Protein AF-A0A352NKD5-F1 (afdb_monomer_lite)

Foldseek 3Di:
DDDDDDDDDDDDDDDDDDDDDDDDDDDDDDDDDDDDPPPPPPPQPAAPPLPPPPLSVLSVVCVVLVLDDCDPVRHNQQQAFDFQLRLLSSLCSLLVQDAFADQQAPPDDPPDPSNRSVRSLVQLVLDDADPVRHNRRGHFDFLLSLLSSLCSNLVFDFDPCLCVLLVQAPVSVVCDPRSRSSSRLSVLVLQDCDPVSHSRRGDGDGNSNSSSSSVSSSVVRPLDDDDDHDDDDDDDDDDDDDDDDDDDDDDDPQDFWDWDPPPQEWDDDFQFKIKTKTATQAWWKKKKEKAFPPFDCDWQVQSVVCHGNVRDHGQMDMDTDHGGDMDIDMRGRHHGQTKIKMWMWIAHPVGNTDGGTDIYIDHQDFKDWDAWAAPAQQQKIKTAIPAFWDQVCWQVQQKWKAWLNHTWGQRIWGQDSVGRRIIITGTPDGHAPPIWMWMWGDFDCIGHRNNHTHHGDDIDTYHYNYDDWWAAWEDWDWAAAAQKIKTATDDIPPFQWKWKWKDLDAVDPIDTDDIGSDRMDMGGRHDAPRKMKMWMWTGDSSGIYDIYDIDMDGHHHAWEEWEPWDWDAEAQKIKIATDDIPQFQWKWKWKAQDPVDPTDTPDIDHDRMDIGGRHDAPGKMKMWMWGAHSNGTYDTYDIDIDGHHHDFDFWADWDWDDDDQKIKTATDDTPPDQADWKWKDLDVVDPTDTPDDSHRDRMDIGGPDDPPGDMDMGD

Sequence (715 aa):
MGFLFYEQRLLPTGMQGGKVMIKKINAAFFLVLCLLPVLSCIAAALPSDISGHWAEKQIEDWISQSLASGYPDGTFQPDSLITRAEFMALINRAFGFTGEAPINFQDVQSTDWYAAEVAKAIAGGYISGYGDGTIRPNDNITREEAAAMLTRICKLETPDNIDDKIAGFIDSAKIQWSKAAVASVAAMGYMTGYPDQTFQPGKPVTRAEAISTLDRAKAGSTDVAVNKPAVVPAVIDDKNPATGVTRQAGSTNITPPSFYSTYPKLSNGTSTSVYLLVRINENGKAYFVVLDSGSAAPTAQQVRAGQDSKGNAVLSGSIALSGDDKGTVIINELEKSKTYDIYVVAEDTMYNLQSSPVKVKLDRVAPVFVSAETNIDGTEVRVTFSKEMDSSSKYKKQFRVLVNGINDTVTYVEPDDDNREVLILELDYAVLYGQTVTVAYTAGSVSAYDGTVLATFGAKSVTNSVIKPPSAPTGLNVSPENGGVLLEWNSVAGADGYTVYQSVQSDGPYKQISDSDRLRYRVTGLLNGVKYYFMVKAYNDGGESQNSIKAAATPISLPNTPTGLTASAGNGQITLNWNAVTGAIGYKVYRADSSNGPFTQVWGGKETSYKSEGLANGKTYYFVVKAVNTSGDSNDSNIVSATAVDSPNSPTGLTASAENGQVILNWNAVAEATGYKIYRSEISGGPYTQISAGWALTSYVATGLTKGKTYCFVV

pLDDT: mean 84.4, std 19.84, range [21.55, 98.69]

Structure (mmCIF, N/CA/C/O backbone):
data_AF-A0A352NKD5-F1
#
_entry.id   AF-A0A352NKD5-F1
#
loop_
_atom_site.group_PDB
_atom_site.id
_atom_site.type_symbol
_atom_site.label_atom_id
_atom_site.label_alt_id
_atom_site.label_comp_id
_atom_site.label_asym_id
_atom_site.label_entity_id
_atom_site.label_seq_id
_atom_site.pdbx_PDB_ins_code
_atom_site.Cartn_x
_atom_site.Cartn_y
_atom_site.Cartn_z
_atom_site.occupancy
_atom_site.B_iso_or_equiv
_atom_site.auth_seq_id
_atom_site.auth_comp_id
_atom_site.auth_asym_id
_atom_site.auth_atom_id
_atom_site.pdbx_PDB_model_num
ATOM 1 N N . MET A 1 1 ? -34.385 -39.809 35.323 1.00 36.50 1 MET A N 1
ATOM 2 C CA . MET A 1 1 ? -34.587 -41.273 35.404 1.00 36.50 1 MET A CA 1
ATOM 3 C C . MET A 1 1 ? -33.670 -41.874 34.341 1.00 36.50 1 MET A C 1
ATOM 5 O O . MET A 1 1 ? -33.869 -41.505 33.196 1.00 36.50 1 MET A O 1
ATOM 9 N N . GLY A 1 2 ? -32.627 -42.641 34.714 1.00 34.81 2 GLY A N 1
ATOM 10 C CA . GLY A 1 2 ? -31.488 -43.015 33.831 1.00 34.81 2 GLY A CA 1
ATOM 11 C C . GLY A 1 2 ? -30.576 -41.815 33.500 1.00 34.81 2 GLY A C 1
ATOM 12 O O . GLY A 1 2 ? -31.044 -40.878 32.870 1.00 34.81 2 GLY A O 1
ATOM 13 N N . PHE A 1 3 ? -29.331 -41.637 33.959 1.00 29.69 3 PHE A N 1
ATOM 14 C CA . PHE A 1 3 ? -28.305 -42.463 34.628 1.00 29.69 3 PHE A CA 1
ATOM 15 C C . PHE A 1 3 ? -27.434 -43.384 33.744 1.00 29.69 3 PHE A C 1
ATOM 17 O O . PHE A 1 3 ? -27.944 -44.291 33.099 1.00 29.69 3 PHE A O 1
ATOM 24 N N . LEU A 1 4 ? -26.112 -43.178 33.906 1.00 29.66 4 LEU A N 1
ATOM 25 C CA . LEU A 1 4 ? -24.924 -43.958 33.495 1.00 29.66 4 LEU A CA 1
ATOM 26 C C . LEU A 1 4 ? -24.466 -43.802 32.025 1.00 29.66 4 LEU A C 1
ATOM 28 O O . LEU A 1 4 ? -25.281 -43.963 31.130 1.00 29.66 4 LEU A O 1
ATOM 32 N N . PHE A 1 5 ? -23.239 -43.375 31.661 1.00 30.19 5 PHE A N 1
ATOM 33 C CA . PHE A 1 5 ? -21.833 -43.437 32.171 1.00 30.19 5 PHE A CA 1
ATOM 34 C C . PHE A 1 5 ? -20.957 -44.500 31.464 1.00 30.19 5 PHE A C 1
ATOM 36 O O . PHE A 1 5 ? -21.437 -45.586 31.167 1.00 30.19 5 PHE A O 1
ATOM 43 N N . TYR A 1 6 ? -19.649 -44.183 31.361 1.00 27.50 6 TYR A N 1
ATOM 44 C CA . TYR A 1 6 ? -18.485 -45.078 31.140 1.00 27.50 6 TYR A CA 1
ATOM 45 C C . TYR A 1 6 ? -18.235 -45.609 29.697 1.00 27.50 6 TYR A C 1
ATOM 47 O O . TYR A 1 6 ? -19.179 -45.913 28.983 1.00 27.50 6 TYR A O 1
ATOM 55 N N . GLU A 1 7 ? -16.990 -45.740 29.190 1.00 28.89 7 GLU A N 1
ATOM 56 C CA . GLU A 1 7 ? -15.670 -45.322 29.723 1.00 28.89 7 GLU A CA 1
ATOM 57 C C . GLU A 1 7 ? -14.550 -45.193 28.640 1.00 28.89 7 GLU A C 1
ATOM 59 O O . GLU A 1 7 ? -14.595 -45.841 27.602 1.00 28.89 7 GLU A O 1
ATOM 64 N N . GLN A 1 8 ? -13.547 -44.347 28.937 1.00 27.56 8 GLN A N 1
ATOM 65 C CA . GLN A 1 8 ? -12.102 -44.334 28.575 1.00 27.56 8 GLN A CA 1
ATOM 66 C C . GLN A 1 8 ? -11.496 -45.189 27.426 1.00 27.56 8 GLN A C 1
ATOM 68 O O . GLN A 1 8 ? -11.602 -46.410 27.413 1.00 27.56 8 GLN A O 1
ATOM 73 N N . ARG A 1 9 ? -10.574 -44.575 26.649 1.00 29.06 9 ARG A N 1
ATOM 74 C CA . ARG A 1 9 ? -9.086 -44.525 26.864 1.00 29.06 9 ARG A CA 1
ATOM 75 C C . ARG A 1 9 ? -8.433 -43.607 25.796 1.00 29.06 9 ARG A C 1
ATOM 77 O O . ARG A 1 9 ? -8.662 -43.798 24.613 1.00 29.06 9 ARG A O 1
ATOM 84 N N . LEU A 1 10 ? -7.846 -42.454 26.148 1.00 29.48 10 LEU A N 1
ATOM 85 C CA . LEU A 1 10 ? -6.425 -42.207 26.506 1.00 29.48 10 LEU A CA 1
ATOM 86 C C . LEU A 1 10 ? -5.371 -42.389 25.372 1.00 29.48 10 LEU A C 1
ATOM 88 O O . LEU A 1 10 ? -4.821 -43.471 25.229 1.00 29.48 10 LEU A O 1
ATOM 92 N N . LEU A 1 11 ? -5.121 -41.299 24.609 1.00 25.91 11 LEU A N 1
ATOM 93 C CA . LEU A 1 11 ? -3.852 -40.529 24.392 1.00 25.91 11 LEU A CA 1
ATOM 94 C C . LEU A 1 11 ? -2.451 -41.225 24.388 1.00 25.91 11 LEU A C 1
ATOM 96 O O . LEU A 1 11 ? -2.301 -42.218 25.093 1.00 25.91 11 LEU A O 1
ATOM 100 N N . PRO A 1 12 ? -1.356 -40.619 23.822 1.00 46.59 12 PRO A N 1
ATOM 101 C CA . PRO A 1 12 ? -1.217 -39.427 22.937 1.00 46.59 12 PRO A CA 1
ATOM 102 C C . PRO A 1 12 ? -0.143 -39.520 21.788 1.00 46.59 12 PRO A C 1
ATOM 104 O O . PRO A 1 12 ? 0.556 -40.516 21.640 1.00 46.59 12 PRO A O 1
ATOM 107 N N . THR A 1 13 ? 0.079 -38.374 21.104 1.00 31.50 13 THR A N 1
ATOM 108 C CA . THR A 1 13 ? 1.291 -37.871 20.371 1.00 31.50 13 THR A CA 1
ATOM 109 C C . THR A 1 13 ? 1.310 -37.914 18.826 1.00 31.50 13 THR A C 1
ATOM 111 O O . THR A 1 13 ? 0.949 -38.917 18.228 1.00 31.50 13 THR A O 1
ATOM 114 N N . GLY A 1 14 ? 1.764 -36.814 18.180 1.00 27.81 14 GLY A N 1
ATOM 115 C CA . GLY A 1 14 ? 2.070 -36.770 16.727 1.00 27.81 14 GLY A CA 1
ATOM 116 C C . GLY A 1 14 ? 1.660 -35.512 15.919 1.00 27.81 14 GLY A C 1
ATOM 117 O O . GLY A 1 14 ? 0.841 -35.617 15.023 1.00 27.81 14 GLY A O 1
ATOM 118 N N . MET A 1 15 ? 2.221 -34.340 16.245 1.00 26.59 15 MET A N 1
ATOM 119 C CA . MET A 1 15 ? 2.284 -33.048 15.502 1.00 26.59 15 MET A CA 1
ATOM 120 C C . MET A 1 15 ? 1.539 -32.774 14.155 1.00 26.59 15 MET A C 1
ATOM 122 O O . MET A 1 15 ? 1.805 -33.392 13.136 1.00 26.59 15 MET A O 1
ATOM 126 N N . GLN A 1 16 ? 0.829 -31.627 14.169 1.00 31.27 16 GLN A N 1
ATOM 127 C CA . GLN A 1 16 ? 0.739 -30.531 13.164 1.00 31.27 16 GLN A CA 1
ATOM 128 C C . GLN A 1 16 ? 0.208 -30.725 11.718 1.00 31.27 16 GLN A C 1
ATOM 130 O O . GLN A 1 16 ? 0.801 -31.416 10.902 1.00 31.27 16 GLN A O 1
ATOM 135 N N . GLY A 1 17 ? -0.739 -29.838 11.342 1.00 28.36 17 GLY A N 1
ATOM 136 C CA . GLY A 1 17 ? -0.632 -29.056 10.090 1.00 28.36 17 GLY A CA 1
ATOM 137 C C . GLY A 1 17 ? -1.913 -28.814 9.261 1.00 28.36 17 GLY A C 1
ATOM 138 O O . GLY A 1 17 ? -2.433 -29.742 8.664 1.00 28.36 17 GLY A O 1
ATOM 139 N N . GLY A 1 18 ? -2.341 -27.546 9.108 1.00 30.06 18 GLY A N 1
ATOM 140 C CA . GLY A 1 18 ? -3.036 -27.074 7.882 1.00 30.06 18 GLY A CA 1
ATOM 141 C C . GLY A 1 18 ? -4.578 -26.983 7.867 1.00 30.06 18 GLY A C 1
ATOM 142 O O . GLY A 1 18 ? -5.265 -27.895 7.432 1.00 30.06 18 GLY A O 1
ATOM 143 N N . LYS A 1 19 ? -5.123 -25.823 8.264 1.00 30.69 19 LYS A N 1
ATOM 144 C CA . LYS A 1 19 ? -6.559 -25.442 8.298 1.00 30.69 19 LYS A CA 1
ATOM 145 C C . LYS A 1 19 ? -7.359 -25.632 6.987 1.00 30.69 19 LYS A C 1
ATOM 147 O O . LYS A 1 19 ? -6.858 -25.358 5.902 1.00 30.69 19 LYS A O 1
ATOM 152 N N . VAL A 1 20 ? -8.669 -25.892 7.127 1.00 27.25 20 VAL A N 1
ATOM 153 C CA . VAL A 1 20 ? -9.683 -25.873 6.048 1.00 27.25 20 VAL A CA 1
ATOM 154 C C . VAL A 1 20 ? -10.639 -24.664 6.160 1.00 27.25 20 VAL A C 1
ATOM 156 O O . VAL A 1 20 ? -11.206 -24.405 7.215 1.00 27.25 20 VAL A O 1
ATOM 159 N N . MET A 1 21 ? -10.769 -23.954 5.033 1.00 25.91 21 MET A N 1
ATOM 160 C CA . MET A 1 21 ? -11.888 -23.203 4.410 1.00 25.91 21 MET A CA 1
ATOM 161 C C . MET A 1 21 ? -13.277 -23.001 5.115 1.00 25.91 21 MET A C 1
ATOM 163 O O . MET A 1 21 ? -13.766 -23.898 5.789 1.00 25.91 21 MET A O 1
ATOM 167 N N . ILE A 1 22 ? -13.978 -21.895 4.736 1.00 25.39 22 ILE A N 1
ATOM 168 C CA . ILE A 1 22 ? -15.467 -21.671 4.575 1.00 25.39 22 ILE A CA 1
ATOM 169 C C . ILE A 1 22 ? -16.156 -20.541 5.416 1.00 25.39 22 ILE A C 1
ATOM 171 O O . ILE A 1 22 ? -16.607 -20.753 6.531 1.00 25.39 22 ILE A O 1
ATOM 175 N N . LYS A 1 23 ? -16.314 -19.356 4.776 1.00 25.14 23 LYS A N 1
ATOM 176 C CA . LYS A 1 23 ? -17.557 -18.590 4.407 1.00 25.14 23 LYS A CA 1
ATOM 177 C C . LYS A 1 23 ? -18.731 -18.260 5.394 1.00 25.14 23 LYS A C 1
ATOM 179 O O . LYS A 1 23 ? -19.308 -19.164 5.982 1.00 25.14 23 LYS A O 1
ATOM 184 N N . LYS A 1 24 ? -19.279 -17.023 5.202 1.00 26.34 24 LYS A N 1
ATOM 185 C CA . LYS A 1 24 ? -20.709 -16.540 5.320 1.00 26.34 24 LYS A CA 1
ATOM 186 C C . LYS A 1 24 ? -21.246 -16.187 6.755 1.00 26.34 24 LYS A C 1
ATOM 188 O O . LYS A 1 24 ? -20.707 -16.727 7.704 1.00 26.34 24 LYS A O 1
ATOM 193 N N . ILE A 1 25 ? -22.250 -15.305 7.032 1.00 27.36 25 ILE A N 1
ATOM 194 C CA . ILE A 1 25 ? -23.313 -14.607 6.231 1.00 27.36 25 ILE A CA 1
ATOM 195 C C . ILE A 1 25 ? -24.000 -13.367 6.949 1.00 27.36 25 ILE A C 1
ATOM 197 O O . ILE A 1 25 ? -24.060 -13.348 8.170 1.00 27.36 25 ILE A O 1
ATOM 201 N N . ASN A 1 26 ? -24.559 -12.409 6.167 1.00 24.06 26 ASN A N 1
ATOM 202 C CA . ASN A 1 26 ? -25.696 -11.419 6.304 1.00 24.06 26 ASN A CA 1
ATOM 203 C C . ASN A 1 26 ? -26.090 -10.553 7.551 1.00 24.06 26 ASN A C 1
ATOM 205 O O . ASN A 1 26 ? -26.356 -11.090 8.619 1.00 24.06 26 ASN A O 1
ATOM 209 N N . ALA A 1 27 ? -26.423 -9.260 7.290 1.00 23.66 27 ALA A N 1
ATOM 210 C CA . ALA A 1 27 ? -27.678 -8.492 7.613 1.00 23.66 27 ALA A CA 1
ATOM 211 C C . ALA A 1 27 ? -27.541 -7.016 7.092 1.00 23.66 27 ALA A C 1
ATOM 213 O O . ALA A 1 27 ? -26.479 -6.442 7.278 1.00 23.66 27 ALA A O 1
ATOM 214 N N . ALA A 1 28 ? -28.407 -6.372 6.284 1.00 25.86 28 ALA A N 1
ATOM 215 C CA . ALA A 1 28 ? -29.826 -5.967 6.437 1.00 25.86 28 ALA A CA 1
ATOM 216 C C . ALA A 1 28 ? -30.061 -4.767 7.414 1.00 25.86 28 ALA A C 1
ATOM 218 O O . ALA A 1 28 ? -29.567 -4.838 8.532 1.00 25.86 28 ALA A O 1
ATOM 219 N N . PHE A 1 29 ? -30.828 -3.680 7.141 1.00 26.45 29 PHE A N 1
ATOM 220 C CA . PHE A 1 29 ? -31.541 -3.160 5.933 1.00 26.45 29 PHE A CA 1
ATOM 221 C C . PHE A 1 29 ? -32.234 -1.778 6.228 1.00 26.45 29 PHE A C 1
ATOM 223 O O . PHE A 1 29 ? -32.965 -1.763 7.208 1.00 26.45 29 PHE A O 1
ATOM 230 N N . PHE A 1 30 ? -32.127 -0.673 5.436 1.00 27.23 30 PHE A N 1
ATOM 231 C CA . PHE A 1 30 ? -33.115 0.467 5.427 1.00 27.23 30 PHE A CA 1
ATOM 232 C C . PHE A 1 30 ? -32.974 1.525 4.272 1.00 27.23 30 PHE A C 1
ATOM 234 O O . PHE A 1 30 ? -31.899 2.072 4.060 1.00 27.23 30 PHE A O 1
ATOM 241 N N . LEU A 1 31 ? -34.104 1.793 3.582 1.00 25.09 31 LEU A N 1
ATOM 242 C CA . LEU A 1 31 ? -34.615 2.963 2.788 1.00 25.09 31 LEU A CA 1
ATOM 243 C C . LEU A 1 31 ? -33.791 4.302 2.767 1.00 25.09 31 LEU A C 1
ATOM 245 O O . LEU A 1 31 ? -33.249 4.666 3.800 1.00 25.09 31 LEU A O 1
ATOM 249 N N . VAL A 1 32 ? -33.701 5.156 1.714 1.00 26.14 32 VAL A N 1
ATOM 250 C CA . VAL A 1 32 ? -34.732 5.766 0.816 1.00 26.14 32 VAL A CA 1
ATOM 251 C C . VAL A 1 32 ? -34.135 6.337 -0.510 1.00 26.14 32 VAL A C 1
ATOM 253 O O . VAL A 1 32 ? -33.118 7.015 -0.486 1.00 26.14 32 VAL A O 1
ATOM 256 N N . LEU A 1 33 ? -34.848 6.124 -1.631 1.00 28.91 33 LEU A N 1
ATOM 257 C CA . LEU A 1 33 ? -35.016 6.942 -2.866 1.00 28.91 33 LEU A CA 1
ATOM 258 C C . LEU A 1 33 ? -33.924 7.940 -3.360 1.00 28.91 33 LEU A C 1
ATOM 260 O O . LEU A 1 33 ? -33.775 9.030 -2.815 1.00 28.91 33 LEU A O 1
ATOM 264 N N . CYS A 1 34 ? -33.363 7.679 -4.552 1.00 26.23 34 CYS A N 1
ATOM 265 C CA . CYS A 1 34 ? -33.055 8.715 -5.558 1.00 26.23 34 CYS A CA 1
ATOM 266 C C . CYS A 1 34 ? -32.992 8.095 -6.972 1.00 26.23 34 CYS A C 1
ATOM 268 O O . CYS A 1 34 ? -32.453 7.001 -7.132 1.00 26.23 34 CYS A O 1
ATOM 270 N N . LEU A 1 35 ? -33.572 8.747 -7.991 1.00 34.75 35 LEU A N 1
ATOM 271 C CA . LEU A 1 35 ? -33.615 8.210 -9.360 1.00 34.75 35 LEU A CA 1
ATOM 272 C C . LEU A 1 35 ? -32.260 8.351 -10.069 1.00 34.75 35 LEU A C 1
ATOM 274 O O . LEU A 1 35 ? -31.766 9.460 -10.248 1.00 34.75 35 LEU A O 1
ATOM 278 N N . LEU A 1 36 ? -31.753 7.239 -10.600 1.00 31.61 36 LEU A N 1
ATOM 279 C CA . LEU A 1 36 ? -30.806 7.205 -11.714 1.00 31.61 36 LEU A CA 1
ATOM 280 C C . LEU A 1 36 ? -31.318 6.188 -12.745 1.00 31.61 36 LEU A C 1
ATOM 282 O O . LEU A 1 36 ? -31.865 5.155 -12.343 1.00 31.61 36 LEU A O 1
ATOM 286 N N . PRO A 1 37 ? -31.181 6.446 -14.059 1.00 35.22 37 PRO A N 1
ATOM 287 C CA . PRO A 1 37 ? -31.535 5.462 -15.068 1.00 35.22 37 PRO A CA 1
ATOM 288 C C . PRO A 1 37 ? -30.578 4.278 -14.943 1.00 35.22 37 PRO A C 1
ATOM 290 O O . PRO A 1 37 ? -29.366 4.426 -15.099 1.00 35.22 37 PRO A O 1
ATOM 293 N N . VAL A 1 38 ? -31.125 3.095 -14.663 1.00 32.28 38 VAL A N 1
ATOM 294 C CA . VAL A 1 38 ? -30.341 1.863 -14.683 1.00 32.28 38 VAL A CA 1
ATOM 295 C C . VAL A 1 38 ? -30.037 1.555 -16.145 1.00 32.28 38 VAL A C 1
ATOM 297 O O . VAL A 1 38 ? -30.840 0.944 -16.849 1.00 32.28 38 VAL A O 1
ATOM 300 N N . LEU A 1 39 ? -28.876 2.015 -16.615 1.00 33.38 39 LEU A N 1
ATOM 301 C CA . LEU A 1 39 ? -28.214 1.420 -17.767 1.00 33.38 39 LEU A CA 1
ATOM 302 C C . LEU A 1 39 ? -27.921 -0.028 -17.386 1.00 33.38 39 LEU A C 1
ATOM 304 O O . LEU A 1 39 ? -26.912 -0.331 -16.752 1.00 33.38 39 LEU A O 1
ATOM 308 N N . SER A 1 40 ? -28.860 -0.909 -17.722 1.00 33.81 40 SER A N 1
ATOM 309 C CA . SER A 1 40 ? -28.671 -2.347 -17.646 1.00 33.81 40 SER A CA 1
ATOM 310 C C . SER A 1 40 ? -27.492 -2.686 -18.544 1.00 33.81 40 SER A C 1
ATOM 312 O O . SER A 1 40 ? -27.630 -2.719 -19.767 1.00 33.81 40 SER A O 1
ATOM 314 N N . CYS A 1 41 ? -26.329 -2.908 -17.939 1.00 33.22 41 CYS A N 1
ATOM 315 C CA . CYS A 1 41 ? -25.182 -3.486 -18.610 1.00 33.22 41 CYS A CA 1
ATOM 316 C C . CYS A 1 41 ? -25.542 -4.921 -19.004 1.00 33.22 41 CYS A C 1
ATOM 318 O O . CYS A 1 41 ? -25.297 -5.881 -18.275 1.00 33.22 41 CYS A O 1
ATOM 320 N N . ILE A 1 42 ? -26.163 -5.057 -20.176 1.00 38.28 42 ILE A N 1
ATOM 321 C CA . ILE A 1 42 ? -26.206 -6.319 -20.898 1.00 38.28 42 ILE A CA 1
ATOM 322 C C . ILE A 1 42 ? -24.744 -6.630 -21.203 1.00 38.28 42 ILE A C 1
ATOM 324 O O . ILE A 1 42 ? -24.163 -6.052 -22.120 1.00 38.28 42 ILE A O 1
ATOM 328 N N . ALA A 1 43 ? -24.135 -7.493 -20.391 1.00 43.41 43 ALA A N 1
ATOM 329 C CA . ALA A 1 43 ? -22.885 -8.128 -20.764 1.00 43.41 43 ALA A CA 1
ATOM 330 C C . ALA A 1 43 ? -23.136 -8.790 -22.121 1.00 43.41 43 ALA A C 1
ATOM 332 O O . ALA A 1 43 ? -24.056 -9.606 -22.238 1.00 43.41 43 ALA A O 1
ATOM 333 N N . ALA A 1 44 ? -22.397 -8.367 -23.148 1.00 51.72 44 ALA A N 1
ATOM 334 C CA . ALA A 1 44 ? -22.550 -8.924 -24.481 1.00 51.72 44 ALA A CA 1
ATOM 335 C C . ALA A 1 44 ? -22.366 -10.441 -24.378 1.00 51.72 44 ALA A C 1
ATOM 337 O O . ALA A 1 44 ? -21.347 -10.905 -23.863 1.00 51.72 44 ALA A O 1
ATOM 338 N N . ALA A 1 45 ? -23.381 -11.202 -24.794 1.00 62.22 45 ALA A N 1
ATOM 339 C CA . ALA A 1 45 ? -23.287 -12.652 -24.788 1.00 62.22 45 ALA A CA 1
ATOM 340 C C . ALA A 1 45 ? -22.097 -13.057 -25.663 1.00 62.22 45 ALA A C 1
ATOM 342 O O . ALA A 1 45 ? -21.952 -12.546 -26.777 1.00 62.22 45 ALA A O 1
ATOM 343 N N . LEU A 1 46 ? -21.235 -13.932 -25.140 1.00 71.38 46 LEU A N 1
ATOM 344 C CA . LEU A 1 46 ? -20.082 -14.404 -25.896 1.00 71.38 46 LEU A CA 1
ATOM 345 C C . LEU A 1 46 ? -20.558 -15.104 -27.181 1.00 71.38 46 LEU A C 1
ATOM 347 O O . LEU A 1 46 ? -21.593 -15.781 -27.146 1.00 71.38 46 LEU A O 1
ATOM 351 N N . PRO A 1 47 ? -19.846 -14.929 -28.309 1.00 81.00 47 PRO A N 1
ATOM 352 C CA . PRO A 1 47 ? -20.236 -15.521 -29.580 1.00 81.00 47 PRO A CA 1
ATOM 353 C C . PRO A 1 47 ? -20.419 -17.036 -29.490 1.00 81.00 47 PRO A C 1
ATOM 355 O O . PRO A 1 47 ? -19.630 -17.742 -28.867 1.00 81.00 47 PRO A O 1
ATOM 358 N N . SER A 1 48 ? -21.472 -17.548 -30.119 1.00 81.19 48 SER A N 1
ATOM 359 C CA . SER A 1 48 ? -21.860 -18.962 -29.984 1.00 81.19 48 SER A CA 1
ATOM 360 C C . SER A 1 48 ? -20.951 -19.951 -30.730 1.00 81.19 48 SER A C 1
ATOM 362 O O . SER A 1 48 ? -20.992 -21.150 -30.463 1.00 81.19 48 SER A O 1
ATOM 364 N N . ASP A 1 49 ? -20.129 -19.454 -31.652 1.00 89.00 49 ASP A N 1
ATOM 365 C CA . ASP A 1 49 ? -19.346 -20.208 -32.635 1.00 89.00 49 ASP A CA 1
ATOM 366 C C . ASP A 1 49 ? -17.835 -20.253 -32.346 1.00 89.00 49 ASP A C 1
ATOM 368 O O . ASP A 1 49 ? -17.089 -20.867 -33.106 1.00 89.00 49 ASP A O 1
ATOM 372 N N . ILE A 1 50 ? -17.372 -19.631 -31.255 1.00 90.44 50 ILE A N 1
ATOM 373 C CA . ILE A 1 50 ? -15.960 -19.694 -30.839 1.00 90.44 50 ILE A CA 1
ATOM 374 C C . ILE A 1 50 ? -15.659 -20.863 -29.898 1.00 90.44 50 ILE A C 1
ATOM 376 O O . ILE A 1 50 ? -14.488 -21.132 -29.641 1.00 90.44 50 ILE A O 1
ATOM 380 N N . SER A 1 51 ? -16.673 -21.569 -29.386 1.00 88.88 51 SER A N 1
ATOM 381 C CA . SER A 1 51 ? -16.431 -22.562 -28.338 1.00 88.88 51 SER A CA 1
ATOM 382 C C . SER A 1 51 ? -15.741 -23.827 -28.850 1.00 88.88 51 SER A C 1
ATOM 384 O O . SER A 1 51 ? -16.200 -24.462 -29.800 1.00 88.88 51 SER A O 1
ATOM 386 N N . GLY A 1 52 ? -14.616 -24.184 -28.226 1.00 85.06 52 GLY A N 1
ATOM 387 C CA . GLY A 1 52 ? -13.708 -25.231 -28.691 1.00 85.06 52 GLY A CA 1
ATOM 388 C C . GLY A 1 52 ? -12.799 -24.815 -29.856 1.00 85.06 52 GLY A C 1
ATOM 389 O O . GLY A 1 52 ? -12.050 -25.656 -30.360 1.00 85.06 52 GLY A O 1
ATOM 390 N N . HIS A 1 53 ? -12.839 -23.553 -30.302 1.00 92.56 53 HIS A N 1
ATOM 391 C CA . HIS A 1 53 ? -11.921 -23.035 -31.321 1.00 92.56 53 HIS A CA 1
ATOM 392 C C . HIS A 1 53 ? -10.542 -22.750 -30.711 1.00 92.56 53 HIS A C 1
ATOM 394 O O . HIS A 1 53 ? -10.421 -22.345 -29.558 1.00 92.56 53 HIS A O 1
ATOM 400 N N . TRP A 1 54 ? -9.468 -22.925 -31.483 1.00 91.19 54 TRP A N 1
ATOM 401 C CA . TRP A 1 54 ? -8.099 -22.766 -30.971 1.00 91.19 54 TRP A CA 1
ATOM 402 C C . TRP A 1 54 ? -7.771 -21.332 -30.509 1.00 91.19 54 TRP A C 1
ATOM 404 O O . TRP A 1 54 ? -6.825 -21.151 -29.744 1.00 91.19 54 TRP A O 1
ATOM 414 N N . ALA A 1 55 ? -8.546 -20.337 -30.958 1.00 89.31 55 ALA A N 1
ATOM 415 C CA . ALA A 1 55 ? -8.436 -18.931 -30.574 1.00 89.31 55 ALA A CA 1
ATOM 416 C C . ALA A 1 55 ? -9.547 -18.456 -29.610 1.00 89.31 55 ALA A C 1
ATOM 418 O O . ALA A 1 55 ? -9.635 -17.252 -29.366 1.00 89.31 55 ALA A O 1
ATOM 419 N N . GLU A 1 56 ? -10.386 -19.361 -29.073 1.00 89.44 56 GLU A N 1
ATOM 420 C CA . GLU A 1 56 ? -11.533 -19.062 -28.186 1.00 89.44 56 GLU A CA 1
ATOM 421 C C . GLU A 1 56 ? -11.166 -18.012 -27.130 1.00 89.44 56 GLU A C 1
ATOM 423 O O . GLU A 1 56 ? -11.703 -16.905 -27.136 1.00 89.44 56 GLU A O 1
ATOM 428 N N . LYS A 1 57 ? -10.149 -18.311 -26.315 1.00 89.44 57 LYS A N 1
ATOM 429 C CA . LYS A 1 57 ? -9.704 -17.445 -25.220 1.00 89.44 57 LYS A CA 1
ATOM 430 C C . LYS A 1 57 ? -9.266 -16.052 -25.692 1.00 89.44 57 LYS A C 1
ATOM 432 O O . LYS A 1 57 ? -9.671 -15.055 -25.105 1.00 89.44 57 LYS A O 1
ATOM 437 N N . GLN A 1 58 ? -8.446 -15.955 -26.742 1.00 89.81 58 GLN A N 1
ATOM 438 C CA . GLN A 1 58 ? -7.975 -14.657 -27.242 1.00 89.81 58 GLN A CA 1
ATOM 439 C C . GLN A 1 58 ? -9.133 -13.811 -27.789 1.00 89.81 58 GLN A C 1
ATOM 441 O O . GLN A 1 58 ? -9.125 -12.590 -27.638 1.00 89.81 58 GLN A O 1
ATOM 446 N N . ILE A 1 59 ? -10.141 -14.444 -28.398 1.00 89.88 59 ILE A N 1
ATOM 447 C CA . ILE A 1 59 ? -11.338 -13.754 -28.887 1.00 89.88 59 ILE A CA 1
ATOM 448 C C . ILE A 1 59 ? -12.194 -13.262 -27.706 1.00 89.88 59 ILE A C 1
ATOM 450 O O . ILE A 1 59 ? -12.623 -12.108 -27.719 1.00 89.88 59 ILE A O 1
ATOM 454 N N . GLU A 1 60 ? -12.392 -14.077 -26.664 1.00 89.81 60 GLU A N 1
ATOM 455 C CA . GLU A 1 60 ? -13.062 -13.665 -25.417 1.00 89.81 60 GLU A CA 1
ATOM 456 C C . GLU A 1 60 ? -12.349 -12.474 -24.750 1.00 89.81 60 GLU A C 1
ATOM 458 O O . GLU A 1 60 ? -12.980 -11.455 -24.446 1.00 89.81 60 GLU A O 1
ATOM 463 N N . ASP A 1 61 ? -11.024 -12.565 -24.584 1.00 88.81 61 ASP A N 1
ATOM 464 C CA . ASP A 1 61 ? -10.187 -11.519 -23.989 1.00 88.81 61 ASP A CA 1
ATOM 465 C C . ASP A 1 61 ? -10.301 -10.202 -24.786 1.00 88.81 61 ASP A C 1
ATOM 467 O O . ASP A 1 61 ? -10.434 -9.126 -24.193 1.00 88.81 61 ASP A O 1
ATOM 471 N N . TRP A 1 62 ? -10.324 -10.260 -26.122 1.00 91.38 62 TRP A N 1
ATOM 472 C CA . TRP A 1 62 ? -10.460 -9.085 -26.993 1.00 91.38 62 TRP A CA 1
ATOM 473 C C . TRP A 1 62 ? -11.867 -8.480 -27.019 1.00 91.38 62 TRP A C 1
ATOM 475 O O . TRP A 1 62 ? -11.999 -7.255 -27.104 1.00 91.38 62 TRP A O 1
ATOM 485 N N . ILE A 1 63 ? -12.915 -9.301 -26.923 1.00 86.06 63 ILE A N 1
ATOM 486 C CA . ILE A 1 63 ? -14.301 -8.826 -26.805 1.00 86.06 63 ILE A CA 1
ATOM 487 C C . ILE A 1 63 ? -14.508 -8.148 -25.446 1.00 86.06 63 ILE A C 1
ATOM 489 O O . ILE A 1 63 ? -15.071 -7.054 -25.391 1.00 86.06 63 ILE A O 1
ATOM 493 N N . SER A 1 64 ? -13.991 -8.727 -24.356 1.00 82.38 64 SER A N 1
ATOM 494 C CA . SER A 1 64 ? -14.102 -8.134 -23.013 1.00 82.38 64 SER A CA 1
ATOM 495 C C . SER A 1 64 ? -13.406 -6.767 -22.901 1.00 82.38 64 SER A C 1
ATOM 497 O O . SER A 1 64 ? -13.924 -5.857 -22.256 1.00 82.38 64 SER A O 1
ATOM 499 N N . GLN A 1 65 ? -12.283 -6.583 -23.607 1.00 84.38 65 GLN A N 1
ATOM 500 C CA . GLN A 1 65 ? -11.557 -5.311 -23.714 1.00 84.38 65 GLN A CA 1
ATOM 501 C C . GLN A 1 65 ? -12.173 -4.325 -24.731 1.00 84.38 65 GLN A C 1
ATOM 503 O O . GLN A 1 65 ? -11.632 -3.238 -24.921 1.00 84.38 65 GLN A O 1
ATOM 508 N N . SER A 1 66 ? -13.284 -4.670 -25.398 1.00 85.81 66 SER A N 1
ATOM 509 C CA . SER A 1 66 ? -13.897 -3.878 -26.485 1.00 85.81 66 SER A CA 1
ATOM 510 C C . SER A 1 66 ? -12.969 -3.611 -27.690 1.00 85.81 66 SER A C 1
ATOM 512 O O . SER A 1 66 ? -13.135 -2.625 -28.411 1.00 85.81 66 SER A O 1
ATOM 514 N N . LEU A 1 67 ? -11.991 -4.4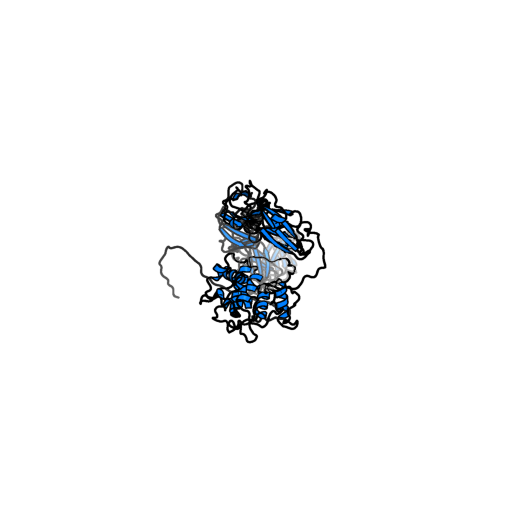94 -27.930 1.00 84.31 67 LEU A N 1
ATOM 515 C CA . LEU A 1 67 ? -11.035 -4.401 -29.045 1.00 84.31 67 LEU A CA 1
ATOM 516 C C . LEU A 1 67 ? -11.552 -5.083 -30.316 1.00 84.31 67 LEU A C 1
ATOM 518 O O . LEU A 1 67 ? -11.205 -4.672 -31.423 1.00 84.31 67 LEU A O 1
ATOM 522 N N . ALA A 1 68 ? -12.411 -6.090 -30.157 1.00 87.19 68 ALA A N 1
ATOM 523 C CA . ALA A 1 68 ? -13.125 -6.762 -31.234 1.00 87.19 68 ALA A CA 1
ATOM 524 C C . ALA A 1 68 ? -14.618 -6.902 -30.902 1.00 87.19 68 ALA A C 1
ATOM 526 O O . ALA A 1 68 ? -15.027 -6.825 -29.745 1.00 87.19 68 ALA A O 1
ATOM 527 N N . SER A 1 69 ? -15.433 -7.144 -31.929 1.00 82.25 69 SER A N 1
ATOM 528 C CA . SER A 1 69 ? -16.860 -7.439 -31.793 1.00 82.25 69 SER A CA 1
ATOM 529 C C . SER A 1 69 ? -17.281 -8.559 -32.745 1.00 82.25 69 SER A C 1
ATOM 531 O O . SER A 1 69 ? -16.736 -8.695 -33.847 1.00 82.25 69 SER A O 1
ATOM 533 N N . GLY A 1 70 ? -18.269 -9.344 -32.316 1.00 77.94 70 GLY A N 1
ATOM 534 C CA . GLY A 1 70 ? -19.004 -10.261 -33.186 1.00 77.94 70 GLY A CA 1
ATOM 535 C C . GLY A 1 70 ? -19.996 -9.538 -34.104 1.00 77.94 70 GLY A C 1
ATOM 536 O O . GLY A 1 70 ? -20.126 -8.311 -34.074 1.00 77.94 70 GLY A O 1
ATOM 537 N N . TYR A 1 71 ? -20.698 -10.321 -34.913 1.00 76.56 71 TYR A N 1
ATOM 538 C CA . TYR A 1 71 ? -21.779 -9.883 -35.785 1.00 76.56 71 TYR A CA 1
ATOM 539 C C . TYR A 1 71 ? -23.113 -9.776 -35.013 1.00 76.56 71 TYR A C 1
ATOM 541 O O . TYR A 1 71 ? -23.279 -10.406 -33.964 1.00 76.56 71 TYR A O 1
ATOM 549 N N . PRO A 1 72 ? -24.102 -9.009 -35.519 1.00 76.88 72 PRO A N 1
ATOM 550 C CA . PRO A 1 72 ? -25.409 -8.850 -34.868 1.00 76.88 72 PRO A CA 1
ATOM 551 C C . PRO A 1 72 ? -26.233 -10.140 -34.706 1.00 76.88 72 PRO A C 1
ATOM 553 O O . PRO A 1 72 ? -27.238 -10.127 -34.000 1.00 76.88 72 PRO A O 1
ATOM 556 N N . ASP A 1 73 ? -25.836 -11.232 -35.364 1.00 79.00 73 ASP A N 1
ATOM 557 C CA . ASP A 1 73 ? -26.453 -12.560 -35.263 1.00 79.00 73 ASP A CA 1
ATOM 558 C C . ASP A 1 73 ? -25.937 -13.401 -34.074 1.00 79.00 73 ASP A C 1
ATOM 560 O O . ASP A 1 73 ? -26.452 -14.491 -33.831 1.00 79.00 73 ASP A O 1
ATOM 564 N N . GLY A 1 74 ? -24.956 -12.900 -33.312 1.00 79.56 74 GLY A N 1
ATOM 565 C CA . GLY A 1 74 ? -24.352 -13.617 -32.183 1.00 79.56 74 GLY A CA 1
ATOM 566 C C . GLY A 1 74 ? -23.207 -14.565 -32.565 1.00 79.56 74 GLY A C 1
ATOM 567 O O . GLY A 1 74 ? -22.840 -15.428 -31.761 1.00 79.56 74 GLY A O 1
ATOM 568 N N . THR A 1 75 ? -22.641 -14.418 -33.767 1.00 86.81 75 THR A N 1
ATOM 569 C CA . THR A 1 75 ? -21.430 -15.126 -34.221 1.00 86.81 75 THR A CA 1
ATOM 570 C C . THR A 1 75 ? -20.196 -14.218 -34.221 1.00 86.81 75 THR A C 1
ATOM 572 O O . THR A 1 75 ? -20.305 -12.993 -34.264 1.00 86.81 75 THR A O 1
ATOM 575 N N . PHE A 1 76 ? -18.995 -14.793 -34.182 1.00 89.25 76 PHE A N 1
ATOM 576 C CA . PHE A 1 76 ? -17.730 -14.086 -34.409 1.00 89.25 76 PHE A CA 1
ATOM 577 C C . PHE A 1 76 ? -17.106 -14.422 -35.766 1.00 89.25 76 PHE A C 1
ATOM 579 O O . PHE A 1 76 ? -16.377 -13.601 -36.328 1.00 89.25 76 PHE A O 1
ATOM 586 N N . GLN A 1 77 ? -17.403 -15.617 -36.274 1.00 91.81 77 GLN A N 1
ATOM 587 C CA . GLN A 1 77 ? -16.884 -16.235 -37.487 1.00 91.81 77 GLN A CA 1
ATOM 588 C C . GLN A 1 77 ? -15.346 -16.290 -37.491 1.00 91.81 77 GLN A C 1
ATOM 590 O O . GLN A 1 77 ? -14.704 -15.628 -38.309 1.00 91.81 77 GLN A O 1
ATOM 595 N N . PRO A 1 78 ? -14.723 -17.047 -36.564 1.00 91.88 78 PRO A N 1
ATOM 596 C CA . PRO A 1 78 ? -13.269 -17.043 -36.375 1.00 91.88 78 PRO A CA 1
ATOM 597 C C . PRO A 1 78 ? -12.482 -17.429 -37.637 1.00 91.88 78 PRO A C 1
ATOM 599 O O . PRO A 1 78 ? -11.420 -16.859 -37.891 1.00 91.88 78 PRO A O 1
ATOM 602 N N . ASP A 1 79 ? -13.016 -18.339 -38.454 1.00 93.69 79 ASP A N 1
ATOM 603 C CA . ASP A 1 79 ? -12.381 -18.802 -39.695 1.00 93.69 79 ASP A CA 1
ATOM 604 C C . ASP A 1 79 ? -12.775 -17.988 -40.948 1.00 93.69 79 ASP A C 1
ATOM 606 O O . ASP A 1 79 ? -12.236 -18.236 -42.029 1.00 93.69 79 ASP A O 1
ATOM 610 N N . SER A 1 80 ? -13.665 -16.991 -40.831 1.00 93.06 80 SER A N 1
ATOM 611 C CA . SER A 1 80 ? -13.942 -16.055 -41.932 1.00 93.06 80 SER A CA 1
ATOM 612 C C . SER A 1 80 ? -12.712 -15.193 -42.223 1.00 93.06 80 SER A C 1
ATOM 614 O O . SER A 1 80 ? -11.978 -14.797 -41.314 1.00 93.06 80 SER A O 1
ATOM 616 N N . LEU A 1 81 ? -12.484 -14.891 -43.504 1.00 95.81 81 LEU A N 1
ATOM 617 C CA . LEU A 1 81 ? -11.407 -13.999 -43.939 1.00 95.81 81 LEU A CA 1
ATOM 618 C C . LEU A 1 81 ? -11.679 -12.559 -43.490 1.00 95.81 81 LEU A C 1
ATOM 620 O O . LEU A 1 81 ? -12.836 -12.149 -43.410 1.00 95.81 81 LEU A O 1
ATOM 624 N N . ILE A 1 82 ? -10.616 -11.806 -43.203 1.00 95.19 82 ILE A N 1
ATOM 625 C CA . ILE A 1 82 ? -10.710 -10.404 -42.782 1.00 95.19 82 ILE A CA 1
ATOM 626 C C . ILE A 1 82 ? -10.264 -9.450 -43.898 1.00 95.19 82 ILE A C 1
ATOM 628 O O . ILE A 1 82 ? -9.209 -9.630 -44.519 1.00 95.19 82 ILE A O 1
ATOM 632 N N . THR A 1 83 ? -11.057 -8.405 -44.139 1.00 95.56 83 THR A N 1
ATOM 633 C CA . THR A 1 83 ? -10.691 -7.335 -45.077 1.00 95.56 83 THR A CA 1
ATOM 634 C C . THR A 1 83 ? -9.572 -6.456 -44.520 1.00 95.56 83 THR A C 1
ATOM 636 O O . THR A 1 83 ? -9.361 -6.356 -43.307 1.00 95.56 83 THR A O 1
ATOM 639 N N . ARG A 1 84 ? -8.854 -5.760 -45.404 1.00 95.88 84 ARG A N 1
ATOM 640 C CA . ARG A 1 84 ? -7.832 -4.775 -45.018 1.00 95.88 84 ARG A CA 1
ATOM 641 C C . ARG A 1 84 ? -8.420 -3.668 -44.135 1.00 95.88 84 ARG A C 1
ATOM 643 O O . ARG A 1 84 ? -7.789 -3.284 -43.153 1.00 95.88 84 ARG A O 1
ATOM 650 N N . ALA A 1 85 ? -9.638 -3.210 -44.427 1.00 92.75 85 ALA A N 1
ATOM 651 C CA . ALA A 1 85 ? -10.387 -2.253 -43.612 1.00 92.75 85 ALA A CA 1
ATOM 652 C C . ALA A 1 85 ? -10.663 -2.754 -42.185 1.00 92.75 85 ALA A C 1
ATOM 654 O O . ALA A 1 85 ? -10.377 -2.052 -41.214 1.00 92.75 85 ALA A O 1
ATOM 655 N N . GLU A 1 86 ? -11.183 -3.974 -42.040 1.00 92.94 86 GLU A N 1
ATOM 656 C CA . GLU A 1 86 ? -11.440 -4.574 -40.726 1.00 92.94 86 GLU A CA 1
ATOM 657 C C . GLU A 1 86 ? -10.142 -4.813 -39.942 1.00 92.94 86 GLU A C 1
ATOM 659 O O . GLU A 1 86 ? -10.103 -4.555 -38.739 1.00 92.94 86 GLU A O 1
ATOM 664 N N . PHE A 1 87 ? -9.061 -5.232 -40.609 1.00 96.25 87 PHE A N 1
ATOM 665 C CA . PHE A 1 87 ? -7.756 -5.410 -39.971 1.00 96.25 87 PHE A CA 1
ATOM 666 C C . PHE A 1 87 ? -7.183 -4.080 -39.456 1.00 96.25 87 PHE A C 1
ATOM 668 O O . PHE A 1 87 ? -6.731 -4.013 -38.312 1.00 96.25 87 PHE A O 1
ATOM 675 N N . MET A 1 88 ? -7.283 -2.994 -40.236 1.00 95.19 88 MET A N 1
ATOM 676 C CA . MET A 1 88 ? -6.934 -1.642 -39.771 1.00 95.19 88 MET A CA 1
ATOM 677 C C . MET A 1 88 ? -7.776 -1.223 -38.559 1.00 95.19 88 MET A C 1
ATOM 679 O O . MET A 1 88 ? -7.226 -0.691 -37.598 1.00 95.19 88 MET A O 1
ATOM 683 N N . ALA A 1 89 ? -9.077 -1.520 -38.554 1.00 93.56 89 ALA A N 1
ATOM 684 C CA . ALA A 1 89 ? -9.954 -1.212 -37.428 1.00 93.56 89 ALA A CA 1
ATOM 685 C C . ALA A 1 89 ? -9.612 -2.023 -36.155 1.00 93.56 89 ALA A C 1
ATOM 687 O O . ALA A 1 89 ? -9.796 -1.528 -35.041 1.00 93.56 89 ALA A O 1
ATOM 688 N N . LEU A 1 90 ? -9.113 -3.259 -36.284 1.00 94.31 90 LEU A N 1
ATOM 689 C CA . LEU A 1 90 ? -8.579 -4.025 -35.149 1.00 94.31 90 LEU A CA 1
ATOM 690 C C . LEU A 1 90 ? -7.258 -3.430 -34.640 1.00 94.31 90 LEU A C 1
ATOM 692 O O . LEU A 1 90 ? -7.107 -3.260 -33.432 1.00 94.31 90 LEU A O 1
ATOM 696 N N . ILE A 1 91 ? -6.338 -3.052 -35.536 1.00 95.06 91 ILE A N 1
ATOM 697 C CA . ILE A 1 91 ? -5.076 -2.378 -35.178 1.00 95.06 91 ILE A CA 1
ATOM 698 C C . ILE A 1 91 ? -5.345 -1.076 -34.413 1.00 95.06 91 ILE A C 1
ATOM 700 O O . ILE A 1 91 ? -4.804 -0.888 -33.323 1.00 95.06 91 ILE A O 1
ATOM 704 N N . ASN A 1 92 ? -6.199 -0.197 -34.950 1.00 92.19 92 ASN A N 1
ATOM 705 C CA . ASN A 1 92 ? -6.492 1.104 -34.347 1.00 92.19 92 ASN A CA 1
ATOM 706 C C . ASN A 1 92 ? -7.013 0.967 -32.911 1.00 92.19 92 ASN A C 1
ATOM 708 O O . ASN A 1 92 ? -6.573 1.700 -32.027 1.00 92.19 92 ASN A O 1
ATOM 712 N N . ARG A 1 93 ? -7.891 -0.014 -32.654 1.00 90.50 93 ARG A N 1
ATOM 713 C CA . ARG A 1 93 ? -8.381 -0.311 -31.299 1.00 90.50 93 ARG A CA 1
ATOM 714 C C . ARG A 1 93 ? -7.294 -0.921 -30.415 1.00 90.50 93 ARG A C 1
ATOM 716 O O . ARG A 1 93 ? -7.087 -0.445 -29.305 1.00 90.50 93 ARG A O 1
ATOM 723 N N . ALA A 1 94 ? -6.590 -1.947 -30.894 1.00 86.81 94 ALA A N 1
ATOM 724 C CA . ALA A 1 94 ? -5.625 -2.708 -30.099 1.00 86.81 94 ALA A CA 1
ATOM 725 C C . ALA A 1 94 ? -4.387 -1.902 -29.671 1.00 86.81 94 ALA A C 1
ATOM 727 O O . ALA A 1 94 ? -3.862 -2.140 -28.583 1.00 86.81 94 ALA A O 1
ATOM 728 N N . PHE A 1 95 ? -3.954 -0.952 -30.507 1.00 85.94 95 PHE A N 1
ATOM 729 C CA . PHE A 1 95 ? -2.779 -0.097 -30.291 1.00 85.94 95 PHE A CA 1
ATOM 730 C C . PHE A 1 95 ? -3.131 1.372 -29.973 1.00 85.94 95 PHE A C 1
ATOM 732 O O . PHE A 1 95 ? -2.235 2.192 -29.784 1.00 85.94 95 PHE A O 1
ATOM 739 N N . GLY A 1 96 ? -4.420 1.723 -29.878 1.00 86.19 96 GLY A N 1
ATOM 740 C CA . GLY A 1 96 ? -4.880 3.041 -29.416 1.00 86.19 96 GLY A CA 1
ATOM 741 C C . GLY A 1 96 ? -4.709 4.202 -30.408 1.00 86.19 96 GLY A C 1
ATOM 742 O O . GLY A 1 96 ? -4.672 5.364 -29.991 1.00 86.19 96 GLY A O 1
ATOM 743 N N . PHE A 1 97 ? -4.608 3.930 -31.713 1.00 83.31 97 PHE A N 1
ATOM 744 C CA . PHE A 1 97 ? -4.480 4.979 -32.730 1.00 83.31 97 PHE A CA 1
ATOM 745 C C . PHE A 1 97 ? -5.786 5.778 -32.874 1.00 83.31 97 PHE A C 1
ATOM 747 O O . PHE A 1 97 ? -6.845 5.239 -33.197 1.00 83.31 97 PHE A O 1
ATOM 754 N N . THR A 1 98 ? -5.699 7.086 -32.622 1.00 83.19 98 THR A N 1
ATOM 755 C CA . THR A 1 98 ? -6.857 8.003 -32.556 1.00 83.19 98 THR A CA 1
ATOM 756 C C . THR A 1 98 ? -6.680 9.311 -33.328 1.00 83.19 98 THR A C 1
ATOM 758 O O . THR A 1 98 ? -7.676 9.956 -33.638 1.00 83.19 98 THR A O 1
ATOM 761 N N . GLY A 1 99 ? -5.445 9.719 -33.643 1.00 74.94 99 GLY A N 1
ATOM 762 C CA . GLY A 1 99 ? -5.192 10.861 -34.526 1.00 74.94 99 GLY A CA 1
ATOM 763 C C . GLY A 1 99 ? -5.500 10.509 -35.981 1.00 74.94 99 GLY A C 1
ATOM 764 O O . GLY A 1 99 ? -5.342 9.359 -36.362 1.00 74.94 99 GLY A O 1
ATOM 765 N N . GLU A 1 100 ? -5.907 11.487 -36.787 1.00 81.38 100 GLU A N 1
ATOM 766 C CA . GLU A 1 100 ? -6.305 11.300 -38.190 1.00 81.38 100 GLU A CA 1
ATOM 767 C C . GLU A 1 100 ? -5.460 12.171 -39.130 1.00 81.38 100 GLU A C 1
ATOM 769 O O . GLU A 1 100 ? -5.062 13.283 -38.776 1.00 81.38 100 GLU A O 1
ATOM 774 N N . ALA A 1 101 ? -5.192 11.669 -40.338 1.00 74.12 101 ALA A N 1
ATOM 775 C CA . ALA A 1 101 ? -4.465 12.372 -41.395 1.00 74.12 101 ALA A CA 1
ATOM 776 C C . ALA A 1 101 ? -5.279 12.411 -42.709 1.00 74.12 101 ALA A C 1
ATOM 778 O O . ALA A 1 101 ? -6.119 11.535 -42.928 1.00 74.12 101 ALA A O 1
ATOM 779 N N . PRO A 1 102 ? -5.044 13.401 -43.599 1.00 78.31 102 PRO A N 1
ATOM 780 C CA . PRO A 1 102 ? -5.759 13.512 -44.871 1.00 78.31 102 PRO A CA 1
ATOM 781 C C . PRO A 1 102 ? -5.631 12.258 -45.744 1.00 78.31 102 PRO A C 1
ATOM 783 O O . PRO A 1 102 ? -4.534 11.740 -45.953 1.00 78.31 102 PRO A O 1
ATOM 786 N N . ILE A 1 103 ? -6.761 11.799 -46.285 1.00 79.94 103 ILE A N 1
ATOM 787 C CA . ILE A 1 103 ? -6.837 10.632 -47.166 1.00 79.94 103 ILE A CA 1
ATOM 788 C C . ILE A 1 103 ? -6.655 11.086 -48.617 1.00 79.94 103 ILE A C 1
ATOM 790 O O . ILE A 1 103 ? -7.468 11.851 -49.129 1.00 79.94 103 ILE A O 1
ATOM 794 N N . ASN A 1 104 ? -5.624 10.563 -49.284 1.00 82.62 104 ASN A N 1
ATOM 795 C CA . ASN A 1 104 ? -5.311 10.847 -50.692 1.00 82.62 104 ASN A CA 1
ATOM 796 C C . ASN A 1 104 ? -5.399 9.583 -51.582 1.00 82.62 104 ASN A C 1
ATOM 798 O O . ASN A 1 104 ? -4.705 9.492 -52.593 1.00 82.62 104 ASN A O 1
ATOM 802 N N . PHE A 1 105 ? -6.218 8.595 -51.200 1.00 83.69 105 PHE A N 1
ATOM 803 C CA . PHE A 1 105 ? -6.422 7.352 -51.959 1.00 83.69 105 PHE A CA 1
ATOM 804 C C . PHE A 1 105 ? -7.681 7.422 -52.832 1.00 83.69 105 PHE A C 1
ATOM 806 O O . PHE A 1 105 ? -8.708 7.949 -52.409 1.00 83.69 105 PHE A O 1
ATOM 813 N N . GLN A 1 106 ? -7.609 6.884 -54.051 1.00 87.25 106 GLN A N 1
ATOM 814 C CA . GLN A 1 106 ? -8.683 6.993 -55.054 1.00 87.25 106 GLN A CA 1
ATOM 815 C C . GLN A 1 106 ? -9.915 6.130 -54.728 1.00 87.25 106 GLN A C 1
ATOM 817 O O . GLN A 1 106 ? -11.021 6.415 -55.183 1.00 87.25 106 GLN A O 1
ATOM 822 N N . ASP A 1 107 ? -9.720 5.073 -53.944 1.00 91.56 107 ASP A N 1
ATOM 823 C CA . ASP A 1 107 ? -10.692 4.029 -53.615 1.00 91.56 107 ASP A CA 1
ATOM 824 C C . ASP A 1 107 ? -11.259 4.142 -52.188 1.00 91.56 107 ASP A C 1
ATOM 826 O O . ASP A 1 107 ? -11.843 3.190 -51.673 1.00 91.56 107 ASP A O 1
ATOM 830 N N . VAL A 1 108 ? -11.099 5.308 -51.552 1.00 91.12 108 VAL A N 1
ATOM 831 C CA . VAL A 1 108 ? -11.658 5.618 -50.231 1.00 91.12 108 VAL A CA 1
ATOM 832 C C . VAL A 1 108 ? -12.491 6.890 -50.326 1.00 91.12 108 VAL A C 1
ATOM 834 O O . VAL A 1 108 ? -11.963 7.978 -50.547 1.00 91.12 108 VAL A O 1
ATOM 837 N N . GLN A 1 109 ? -13.803 6.763 -50.148 1.00 87.25 109 GLN A N 1
ATOM 838 C CA . GLN A 1 109 ? -14.719 7.899 -50.074 1.00 87.25 109 GLN A CA 1
ATOM 839 C C . GLN A 1 109 ? -14.923 8.313 -48.614 1.00 87.25 109 GLN A C 1
ATOM 841 O O . GLN A 1 109 ? -14.942 7.476 -47.717 1.00 87.25 109 GLN A O 1
ATOM 846 N N . SER A 1 110 ? -15.142 9.604 -48.350 1.00 84.38 110 SER A N 1
ATOM 847 C CA . SER A 1 110 ? -15.370 10.112 -46.983 1.00 84.38 110 SER A CA 1
ATOM 848 C C . SER A 1 110 ? -16.647 9.576 -46.317 1.00 84.38 110 SER A C 1
ATOM 850 O O . SER A 1 110 ? -16.815 9.714 -45.108 1.00 84.38 110 SER A O 1
ATOM 852 N N . THR A 1 111 ? -17.541 8.964 -47.096 1.00 88.62 111 THR A N 1
ATOM 853 C CA . THR A 1 111 ? -18.756 8.278 -46.637 1.00 88.62 111 THR A CA 1
ATOM 854 C C . THR A 1 111 ? -18.551 6.798 -46.311 1.00 88.62 111 THR A C 1
ATOM 856 O O . THR A 1 111 ? -19.474 6.172 -45.790 1.00 88.62 111 THR A O 1
ATOM 859 N N . ASP A 1 112 ? -17.392 6.217 -46.631 1.00 90.94 112 ASP A N 1
ATOM 860 C CA . ASP A 1 112 ? -17.124 4.805 -46.360 1.00 90.94 112 ASP A CA 1
ATOM 861 C C . ASP A 1 112 ? -16.954 4.574 -44.855 1.00 90.94 112 ASP A C 1
ATOM 863 O O . ASP A 1 112 ? -16.288 5.346 -44.163 1.00 90.94 112 ASP A O 1
ATOM 867 N N . TRP A 1 113 ? -17.500 3.471 -44.332 1.00 91.69 113 TRP A N 1
ATOM 868 C CA . TRP A 1 113 ? -17.444 3.171 -42.893 1.00 91.69 113 TRP A CA 1
ATOM 869 C C . TRP A 1 113 ? -16.004 3.072 -42.357 1.00 91.69 113 TRP A C 1
ATOM 871 O O . TRP A 1 113 ? -15.754 3.366 -41.190 1.00 91.69 113 TRP A O 1
ATOM 881 N N . TYR A 1 114 ? -15.057 2.685 -43.218 1.00 92.19 114 TYR A N 1
ATOM 882 C CA . TYR A 1 114 ? -13.634 2.563 -42.910 1.00 92.19 114 TYR A CA 1
ATOM 883 C C . TYR A 1 114 ? -12.828 3.847 -43.152 1.00 92.19 114 TYR A C 1
ATOM 885 O O . TYR A 1 114 ? -11.629 3.844 -42.885 1.00 92.19 114 TYR A O 1
ATOM 893 N N . ALA A 1 115 ? -13.423 4.942 -43.641 1.00 86.81 115 ALA A N 1
ATOM 894 C CA . ALA A 1 115 ? -12.677 6.158 -43.982 1.00 86.81 115 ALA A CA 1
ATOM 895 C C . ALA A 1 115 ? -11.898 6.716 -42.776 1.00 86.81 115 ALA A C 1
ATOM 897 O O . ALA A 1 115 ? -10.700 6.975 -42.877 1.00 86.81 115 ALA A O 1
ATOM 898 N N . ALA A 1 116 ? -12.538 6.797 -41.605 1.00 88.00 116 ALA A N 1
ATOM 899 C CA . ALA A 1 116 ? -11.878 7.199 -40.360 1.00 88.00 116 ALA A CA 1
ATOM 900 C C . ALA A 1 116 ? -10.773 6.211 -39.930 1.00 88.00 116 ALA A C 1
ATOM 902 O O . ALA A 1 116 ? -9.738 6.617 -39.409 1.00 88.00 116 ALA A O 1
ATOM 903 N N . GLU A 1 117 ? -10.948 4.911 -40.181 1.00 93.56 117 GLU A N 1
ATOM 904 C CA . GLU A 1 117 ? -9.943 3.893 -39.849 1.00 93.56 117 GLU A CA 1
ATOM 905 C C . GLU A 1 117 ? -8.715 3.976 -40.768 1.00 93.56 117 GLU A C 1
ATOM 907 O O . GLU A 1 117 ? -7.590 3.817 -40.295 1.00 93.56 117 GLU A O 1
ATOM 912 N N . VAL A 1 118 ? -8.914 4.317 -42.047 1.00 89.50 118 VAL A N 1
ATOM 913 C CA . VAL A 1 118 ? -7.838 4.656 -42.992 1.00 89.50 118 VAL A CA 1
ATOM 914 C C . VAL A 1 118 ? -7.129 5.943 -42.561 1.00 89.50 118 VAL A C 1
ATOM 916 O O . VAL A 1 118 ? -5.903 5.958 -42.499 1.00 89.50 118 VAL A O 1
ATOM 919 N N . ALA A 1 119 ? -7.856 7.005 -42.200 1.00 79.56 119 ALA A N 1
ATOM 920 C CA . ALA A 1 119 ? -7.253 8.260 -41.736 1.00 79.56 119 ALA A CA 1
ATOM 921 C C . ALA A 1 119 ? -6.365 8.063 -40.492 1.00 79.56 119 ALA A C 1
ATOM 923 O O . ALA A 1 119 ? -5.264 8.621 -40.425 1.00 79.56 119 ALA A O 1
ATOM 924 N N . LYS A 1 120 ? -6.806 7.227 -39.540 1.00 85.25 120 LYS A N 1
ATOM 925 C CA . LYS A 1 120 ? -6.016 6.820 -38.364 1.00 85.25 120 LYS A CA 1
ATOM 926 C C . LYS A 1 120 ? -4.798 5.991 -38.737 1.00 85.25 120 LYS A C 1
ATOM 928 O O . LYS A 1 120 ? -3.713 6.227 -38.214 1.00 85.25 120 LYS A O 1
ATOM 933 N N . ALA A 1 121 ? -4.950 5.071 -39.683 1.00 83.75 121 ALA A N 1
ATOM 934 C CA . ALA A 1 121 ? -3.857 4.232 -40.142 1.00 83.75 121 ALA A CA 1
ATOM 935 C C . ALA A 1 121 ? -2.755 5.042 -40.865 1.00 83.75 121 ALA A C 1
ATOM 937 O O . ALA A 1 121 ? -1.568 4.768 -40.664 1.00 83.75 121 ALA A O 1
ATOM 938 N N . ILE A 1 122 ? -3.121 6.073 -41.646 1.00 80.81 122 ILE A N 1
ATOM 939 C CA . ILE A 1 122 ? -2.164 7.025 -42.247 1.00 80.81 122 ILE A CA 1
ATOM 940 C C . ILE A 1 122 ? -1.425 7.787 -41.136 1.00 80.81 122 ILE A C 1
ATOM 942 O O . ILE A 1 122 ? -0.197 7.846 -41.144 1.00 80.81 122 ILE A O 1
ATOM 946 N N . ALA A 1 123 ? -2.151 8.337 -40.156 1.00 74.50 123 ALA A N 1
ATOM 947 C CA . ALA A 1 123 ? -1.557 9.083 -39.043 1.00 74.50 123 ALA A CA 1
ATOM 948 C C . ALA A 1 123 ? -0.663 8.213 -38.137 1.00 74.50 123 ALA A C 1
ATOM 950 O O . ALA A 1 123 ? 0.355 8.687 -37.633 1.00 74.50 123 ALA A O 1
ATOM 951 N N . GLY A 1 124 ? -1.011 6.935 -37.965 1.00 73.25 124 GLY A N 1
ATOM 952 C CA . GLY A 1 124 ? -0.198 5.923 -37.288 1.00 73.25 124 GLY A CA 1
ATOM 953 C C . GLY A 1 124 ? 1.025 5.458 -38.090 1.00 73.25 124 GLY A C 1
ATOM 954 O O . GLY A 1 124 ? 1.843 4.711 -37.560 1.00 73.25 124 GLY A O 1
ATOM 955 N N . GLY A 1 125 ? 1.169 5.880 -39.353 1.00 80.50 125 GLY A N 1
ATOM 956 C CA . GLY A 1 125 ? 2.333 5.601 -40.199 1.00 80.50 125 GLY A CA 1
ATOM 957 C C . GLY A 1 125 ? 2.491 4.140 -40.635 1.00 80.50 125 GLY A C 1
ATOM 958 O O . GLY A 1 125 ? 3.547 3.771 -41.152 1.00 80.50 125 GLY A O 1
ATOM 959 N N . TYR A 1 126 ? 1.476 3.293 -40.431 1.00 85.06 126 TYR A N 1
ATOM 960 C CA . TYR A 1 126 ? 1.567 1.856 -40.712 1.00 85.06 126 TYR A CA 1
ATOM 961 C C . TYR A 1 126 ? 0.961 1.424 -42.058 1.00 85.06 126 TYR A C 1
ATOM 963 O O . TYR A 1 126 ? 1.109 0.264 -42.449 1.00 85.06 126 TYR A O 1
ATOM 971 N N . ILE A 1 127 ? 0.362 2.357 -42.805 1.00 81.75 127 ILE A N 1
ATOM 972 C CA . ILE A 1 127 ? -0.068 2.172 -44.198 1.00 81.75 127 ILE A CA 1
ATOM 973 C C . ILE A 1 127 ? 0.514 3.249 -45.119 1.00 81.75 127 ILE A C 1
ATOM 975 O O . ILE A 1 127 ? 0.737 4.385 -44.713 1.00 81.75 127 ILE A O 1
ATOM 979 N N . SER A 1 128 ? 0.710 2.885 -46.385 1.00 71.81 128 SER A N 1
ATOM 980 C CA . SER A 1 128 ? 1.171 3.780 -47.458 1.00 71.81 128 SER A CA 1
ATOM 981 C C . SER A 1 128 ? 0.333 3.685 -48.740 1.00 71.81 128 SER A C 1
ATOM 983 O O . SER A 1 128 ? 0.607 4.402 -49.696 1.00 71.81 128 SER A O 1
ATOM 985 N N . GLY A 1 129 ? -0.657 2.785 -48.784 1.00 73.56 129 GLY A N 1
ATOM 986 C CA . GLY A 1 129 ? -1.319 2.375 -50.027 1.00 73.56 129 GLY A CA 1
ATOM 987 C C . GLY A 1 129 ? -0.397 1.595 -50.974 1.00 73.56 129 GLY A C 1
ATOM 988 O O . GLY A 1 129 ? 0.719 1.209 -50.609 1.00 73.56 129 GLY A O 1
ATOM 989 N N . TYR A 1 130 ? -0.890 1.355 -52.187 1.00 73.31 130 TYR A N 1
ATOM 990 C CA . TYR A 1 130 ? -0.150 0.806 -53.322 1.00 73.31 130 TYR A CA 1
ATOM 991 C C . TYR A 1 130 ? 0.278 1.937 -54.278 1.00 73.31 130 TYR A C 1
ATOM 993 O O . TYR A 1 130 ? -0.307 3.020 -54.282 1.00 73.31 130 TYR A O 1
ATOM 1001 N N . GLY A 1 131 ? 1.271 1.677 -55.137 1.00 67.62 131 GLY A N 1
ATOM 1002 C CA . GLY A 1 131 ? 1.807 2.666 -56.091 1.00 67.62 131 GLY A CA 1
ATOM 1003 C C . GLY A 1 131 ? 0.831 3.146 -57.180 1.00 67.62 131 GLY A C 1
ATOM 1004 O O . GLY A 1 131 ? 1.144 4.077 -57.911 1.00 67.62 131 GLY A O 1
ATOM 1005 N N . ASP A 1 132 ? -0.358 2.546 -57.285 1.00 71.19 132 ASP A N 1
ATOM 1006 C CA . ASP A 1 132 ? -1.459 3.011 -58.142 1.00 71.19 132 ASP A CA 1
ATOM 1007 C C . ASP A 1 132 ? -2.352 4.079 -57.468 1.00 71.19 132 ASP A C 1
ATOM 1009 O O . ASP A 1 132 ? -3.276 4.602 -58.093 1.00 71.19 132 ASP A O 1
ATOM 1013 N N . GLY A 1 133 ? -2.077 4.432 -56.206 1.00 76.94 133 GLY A N 1
ATOM 1014 C CA . GLY A 1 133 ? -2.869 5.382 -55.423 1.00 76.94 133 GLY A CA 1
ATOM 1015 C C . GLY A 1 133 ? -4.119 4.777 -54.773 1.00 76.94 133 GLY A C 1
ATOM 1016 O O . GLY A 1 133 ? -5.006 5.530 -54.367 1.00 76.94 133 GLY A O 1
ATOM 1017 N N . THR A 1 134 ? -4.204 3.447 -54.674 1.00 84.94 134 THR A N 1
ATOM 1018 C CA . THR A 1 134 ? -5.274 2.723 -53.964 1.00 84.94 134 THR A CA 1
ATOM 1019 C C . THR A 1 134 ? -4.806 2.181 -52.610 1.00 84.94 134 THR A C 1
ATOM 1021 O O . THR A 1 134 ? -3.605 2.083 -52.351 1.00 84.94 134 THR A O 1
ATOM 1024 N N . ILE A 1 135 ? -5.732 1.775 -51.737 1.00 82.94 135 ILE A N 1
ATOM 1025 C CA . ILE A 1 135 ? -5.417 0.980 -50.531 1.00 82.94 135 ILE A CA 1
ATOM 1026 C C . ILE A 1 135 ? -6.137 -0.374 -50.470 1.00 82.94 135 ILE A C 1
ATOM 1028 O O . ILE A 1 135 ? -5.756 -1.236 -49.673 1.00 82.94 135 ILE A O 1
ATOM 1032 N N . ARG A 1 136 ? -7.119 -0.578 -51.347 1.00 92.25 136 ARG A N 1
ATOM 1033 C CA . ARG A 1 136 ? -7.969 -1.758 -51.529 1.00 92.25 136 ARG A CA 1
ATOM 1034 C C . ARG A 1 136 ? -8.622 -2.190 -50.216 1.00 92.25 136 ARG A C 1
ATOM 1036 O O . ARG A 1 136 ? -8.366 -3.287 -49.726 1.00 92.25 136 ARG A O 1
ATOM 1043 N N . PRO A 1 137 ? -9.436 -1.316 -49.593 1.00 90.69 137 PRO A N 1
ATOM 1044 C CA . PRO A 1 137 ? -9.934 -1.521 -48.233 1.00 90.69 137 PRO A CA 1
ATOM 1045 C C . PRO A 1 137 ? -10.808 -2.778 -48.099 1.00 90.69 137 PRO A C 1
ATOM 1047 O O . PRO A 1 137 ? -10.800 -3.411 -47.046 1.00 90.69 137 PRO A O 1
ATOM 1050 N N . ASN A 1 138 ? -11.511 -3.158 -49.170 1.00 93.31 138 ASN A N 1
ATOM 1051 C CA . ASN A 1 138 ? -12.414 -4.311 -49.208 1.00 93.31 138 ASN A CA 1
ATOM 1052 C C . ASN A 1 138 ? -11.739 -5.623 -49.662 1.00 93.31 138 ASN A C 1
ATOM 1054 O O . ASN A 1 138 ? -12.381 -6.670 -49.614 1.00 93.31 138 ASN A O 1
ATOM 1058 N N . ASP A 1 139 ? -10.468 -5.594 -50.082 1.00 95.25 139 ASP A N 1
ATOM 1059 C CA . ASP A 1 139 ? -9.718 -6.820 -50.377 1.00 95.25 139 ASP A CA 1
ATOM 1060 C C . ASP A 1 139 ? -9.348 -7.527 -49.060 1.00 95.25 139 ASP A C 1
ATOM 1062 O O . ASP A 1 139 ? -9.066 -6.881 -48.044 1.00 95.25 139 ASP A O 1
ATOM 1066 N N . ASN A 1 140 ? -9.318 -8.862 -49.067 1.00 96.38 140 ASN A N 1
ATOM 1067 C CA . ASN A 1 140 ? -8.851 -9.638 -47.914 1.00 96.38 140 ASN A CA 1
ATOM 1068 C C . ASN A 1 140 ? -7.345 -9.434 -47.713 1.00 96.38 140 ASN A C 1
ATOM 1070 O O . ASN A 1 140 ? -6.575 -9.582 -48.663 1.00 96.38 140 ASN A O 1
ATOM 1074 N N . ILE A 1 141 ? -6.911 -9.137 -46.485 1.00 96.38 141 ILE A N 1
ATOM 1075 C CA . ILE A 1 141 ? -5.488 -8.891 -46.222 1.00 96.38 141 ILE A CA 1
ATOM 1076 C C . ILE A 1 141 ? -4.678 -10.186 -46.323 1.00 96.38 141 ILE A C 1
ATOM 1078 O O . ILE A 1 141 ? -5.047 -11.213 -45.747 1.00 96.38 141 ILE A O 1
ATOM 1082 N N . THR A 1 142 ? -3.556 -10.142 -47.038 1.00 96.00 142 THR A N 1
ATOM 1083 C CA . THR A 1 142 ? -2.623 -11.275 -47.113 1.00 96.00 142 THR A CA 1
ATOM 1084 C C . THR A 1 142 ? -1.676 -11.313 -45.912 1.00 96.00 142 THR A C 1
ATOM 1086 O O . THR A 1 142 ? -1.407 -10.299 -45.263 1.00 96.00 142 THR A O 1
ATOM 1089 N N . ARG A 1 143 ? -1.125 -12.491 -45.608 1.00 96.25 143 ARG A N 1
ATOM 1090 C CA . ARG A 1 143 ? -0.188 -12.674 -44.487 1.00 96.25 143 ARG A CA 1
ATOM 1091 C C . ARG A 1 143 ? 1.070 -11.820 -44.602 1.00 96.25 143 ARG A C 1
ATOM 1093 O O . ARG A 1 143 ? 1.558 -11.329 -43.587 1.00 96.25 143 ARG A O 1
ATOM 1100 N N . GLU A 1 144 ? 1.592 -11.616 -45.808 1.00 92.31 144 GLU A N 1
ATOM 1101 C CA . GLU A 1 144 ? 2.766 -10.760 -46.003 1.00 92.31 144 GLU A CA 1
ATOM 1102 C C . GLU A 1 144 ? 2.466 -9.258 -45.857 1.00 92.31 144 GLU A C 1
ATOM 1104 O O . GLU A 1 144 ? 3.316 -8.501 -45.386 1.00 92.31 144 GLU A O 1
ATOM 1109 N N . GLU A 1 145 ? 1.243 -8.824 -46.165 1.00 93.50 145 GLU A N 1
ATOM 1110 C CA . GLU A 1 145 ? 0.795 -7.453 -45.904 1.00 93.50 145 GLU A CA 1
ATOM 1111 C C . GLU A 1 145 ? 0.544 -7.211 -44.415 1.00 93.50 145 GLU A C 1
ATOM 1113 O O . GLU A 1 145 ? 0.961 -6.179 -43.890 1.00 93.50 145 GLU A O 1
ATOM 1118 N N . ALA A 1 146 ? -0.065 -8.177 -43.720 1.00 95.44 146 ALA A N 1
ATOM 1119 C CA . ALA A 1 146 ? -0.223 -8.135 -42.269 1.00 95.44 146 ALA A CA 1
ATOM 1120 C C . ALA A 1 146 ? 1.145 -8.050 -41.568 1.00 95.44 146 ALA A C 1
ATOM 1122 O O . ALA A 1 146 ? 1.340 -7.179 -40.719 1.00 95.44 146 ALA A O 1
ATOM 1123 N N . ALA A 1 147 ? 2.124 -8.864 -41.987 1.00 92.38 147 ALA A N 1
ATOM 1124 C CA . ALA A 1 147 ? 3.505 -8.780 -41.508 1.00 92.38 147 ALA A CA 1
ATOM 1125 C C . ALA A 1 147 ? 4.099 -7.376 -41.716 1.00 92.38 147 ALA A C 1
ATOM 1127 O O . ALA A 1 147 ? 4.644 -6.783 -40.786 1.00 92.38 147 ALA A O 1
ATOM 1128 N N . ALA A 1 148 ? 3.934 -6.804 -42.912 1.00 89.81 148 ALA A N 1
ATOM 1129 C CA . ALA A 1 148 ? 4.442 -5.476 -43.235 1.00 89.81 148 ALA A CA 1
ATOM 1130 C C . ALA A 1 148 ? 3.767 -4.346 -42.429 1.00 89.81 148 ALA A C 1
ATOM 1132 O O . ALA A 1 148 ? 4.431 -3.359 -42.100 1.00 89.81 148 ALA A O 1
ATOM 1133 N N . MET A 1 149 ? 2.479 -4.459 -42.091 1.00 93.94 149 MET A N 1
ATOM 1134 C CA . MET A 1 149 ? 1.815 -3.514 -41.182 1.00 93.94 149 MET A CA 1
ATOM 1135 C C . MET A 1 149 ? 2.364 -3.648 -39.754 1.00 93.94 149 MET A C 1
ATOM 1137 O O . MET A 1 149 ? 2.743 -2.646 -39.152 1.00 93.94 149 MET A O 1
ATOM 1141 N N . LEU A 1 150 ? 2.496 -4.874 -39.237 1.00 88.19 150 LEU A N 1
ATOM 1142 C CA . LEU A 1 150 ? 3.004 -5.155 -37.886 1.00 88.19 150 LEU A CA 1
ATOM 1143 C C . LEU A 1 150 ? 4.435 -4.656 -37.668 1.00 88.19 150 LEU A C 1
ATOM 1145 O O . LEU A 1 150 ? 4.705 -4.032 -36.646 1.00 88.19 150 LEU A O 1
ATOM 1149 N N . THR A 1 151 ? 5.331 -4.844 -38.642 1.00 85.88 151 THR A N 1
ATOM 1150 C CA . THR A 1 151 ? 6.692 -4.279 -38.604 1.00 85.88 151 THR A CA 1
ATOM 1151 C C . THR A 1 151 ? 6.675 -2.763 -38.389 1.00 85.88 151 THR A C 1
ATOM 1153 O O . THR A 1 151 ? 7.503 -2.252 -37.639 1.00 85.88 151 THR A O 1
ATOM 1156 N N . ARG A 1 152 ? 5.720 -2.038 -38.990 1.00 88.44 152 ARG A N 1
ATOM 1157 C CA . ARG A 1 152 ? 5.585 -0.579 -38.828 1.00 88.44 152 ARG A CA 1
ATOM 1158 C C . ARG A 1 152 ? 4.951 -0.199 -37.488 1.00 88.44 152 ARG A C 1
ATOM 1160 O O . ARG A 1 152 ? 5.480 0.677 -36.811 1.00 88.44 152 ARG A O 1
ATOM 1167 N N . ILE A 1 153 ? 3.873 -0.879 -37.087 1.00 86.88 153 ILE A N 1
ATOM 1168 C CA . ILE A 1 153 ? 3.160 -0.648 -35.814 1.00 86.88 153 ILE A CA 1
ATOM 1169 C C . ILE A 1 153 ? 4.104 -0.846 -34.623 1.00 86.88 153 ILE A C 1
ATOM 1171 O O . ILE A 1 153 ? 4.242 0.035 -33.778 1.00 86.88 153 ILE A O 1
ATOM 1175 N N . CYS A 1 154 ? 4.794 -1.987 -34.593 1.00 80.94 154 CYS A N 1
ATOM 1176 C CA . CYS A 1 154 ? 5.697 -2.381 -33.515 1.00 80.94 154 CYS A CA 1
ATOM 1177 C C . CYS A 1 154 ? 7.130 -1.850 -33.699 1.00 80.94 154 CYS A C 1
ATOM 1179 O O . CYS A 1 154 ? 7.998 -2.178 -32.896 1.00 80.94 154 CYS A O 1
ATOM 1181 N N . LYS A 1 155 ? 7.391 -1.058 -34.754 1.00 82.00 155 LYS A N 1
ATOM 1182 C CA . LYS A 1 155 ? 8.706 -0.480 -35.101 1.00 82.00 155 LYS A CA 1
ATOM 1183 C C . LYS A 1 155 ? 9.845 -1.512 -35.099 1.00 82.00 155 LYS A C 1
ATOM 1185 O O . LYS A 1 155 ? 10.931 -1.244 -34.593 1.00 82.00 155 LYS A O 1
ATOM 1190 N N . LEU A 1 156 ? 9.581 -2.700 -35.642 1.00 78.69 156 LEU A N 1
ATOM 1191 C CA . LEU A 1 156 ? 10.530 -3.810 -35.595 1.00 78.69 156 LEU A CA 1
ATOM 1192 C C . LEU A 1 156 ? 11.749 -3.530 -36.472 1.00 78.69 156 LEU A C 1
ATOM 1194 O O . LEU A 1 156 ? 11.618 -3.189 -37.650 1.00 78.69 156 LEU A O 1
ATOM 1198 N N . GLU A 1 157 ? 12.933 -3.750 -35.910 1.00 79.62 157 GLU A N 1
ATOM 1199 C CA . GLU A 1 157 ? 14.182 -3.717 -36.661 1.00 79.62 157 GLU A CA 1
ATOM 1200 C C . GLU A 1 157 ? 14.237 -4.870 -37.680 1.00 79.62 157 GLU A C 1
ATOM 1202 O O . GLU A 1 157 ? 13.584 -5.913 -37.536 1.00 79.62 157 GLU A O 1
ATOM 1207 N N . THR A 1 158 ? 15.000 -4.670 -38.754 1.00 79.25 158 THR A N 1
ATOM 1208 C CA . THR A 1 158 ? 15.251 -5.714 -39.757 1.00 79.25 158 THR A CA 1
ATOM 1209 C C . THR A 1 158 ? 16.390 -6.606 -39.259 1.00 79.25 158 THR A C 1
ATOM 1211 O O . THR A 1 158 ? 17.466 -6.071 -39.006 1.00 79.25 158 THR A O 1
ATOM 1214 N N . PRO A 1 159 ? 16.205 -7.933 -39.115 1.00 71.75 159 PRO A N 1
ATOM 1215 C CA . PRO A 1 159 ? 17.271 -8.819 -38.653 1.00 71.75 159 PRO A CA 1
ATOM 1216 C C . PRO A 1 159 ? 18.429 -8.895 -39.653 1.00 71.75 159 PRO A C 1
ATOM 1218 O O . PRO A 1 159 ? 18.182 -9.051 -40.847 1.00 71.75 159 PRO A O 1
ATOM 1221 N N . ASP A 1 160 ? 19.671 -8.907 -39.163 1.00 64.12 160 ASP A N 1
ATOM 1222 C CA . ASP A 1 160 ? 20.884 -8.950 -40.002 1.00 64.12 160 ASP A CA 1
ATOM 1223 C C . ASP A 1 160 ? 20.917 -10.155 -40.967 1.00 64.12 160 ASP A C 1
ATOM 1225 O O . ASP A 1 160 ? 21.369 -10.049 -42.106 1.00 64.12 160 ASP A O 1
ATOM 1229 N N . ASN A 1 161 ? 20.359 -11.297 -40.544 1.00 76.44 161 ASN A N 1
ATOM 1230 C CA . ASN A 1 161 ? 20.313 -12.539 -41.322 1.00 76.44 161 ASN A CA 1
ATOM 1231 C C . ASN A 1 161 ? 18.898 -12.828 -41.864 1.00 76.44 161 ASN A C 1
ATOM 1233 O O . ASN A 1 161 ? 18.283 -13.837 -41.506 1.00 76.44 161 ASN A O 1
ATOM 1237 N N . ILE A 1 162 ? 18.357 -11.942 -42.708 1.00 77.38 162 ILE A N 1
ATOM 1238 C CA . ILE A 1 162 ? 16.987 -12.053 -43.260 1.00 77.38 162 ILE A CA 1
ATOM 1239 C C . ILE A 1 162 ? 16.711 -13.442 -43.855 1.00 77.38 162 ILE A C 1
ATOM 1241 O O . ILE A 1 162 ? 15.703 -14.062 -43.513 1.00 77.38 162 ILE A O 1
ATOM 1245 N N . ASP A 1 163 ? 17.601 -13.937 -44.723 1.00 81.94 163 ASP A N 1
ATOM 1246 C CA . ASP A 1 163 ? 17.397 -15.210 -45.422 1.00 81.94 163 ASP A CA 1
ATOM 1247 C C . ASP A 1 163 ? 17.424 -16.414 -44.461 1.00 81.94 163 ASP A C 1
ATOM 1249 O O . ASP A 1 163 ? 16.562 -17.282 -44.580 1.00 81.94 163 ASP A O 1
ATOM 1253 N N . ASP A 1 164 ? 18.292 -16.433 -43.438 1.00 81.00 164 ASP A N 1
ATOM 1254 C CA . ASP A 1 164 ? 18.289 -17.488 -42.405 1.00 81.00 164 ASP A CA 1
ATOM 1255 C C . ASP A 1 164 ? 16.985 -17.486 -41.592 1.00 81.00 164 ASP A C 1
ATOM 1257 O O . ASP A 1 164 ? 16.447 -18.543 -41.254 1.00 81.00 164 ASP A O 1
ATOM 1261 N N . LYS A 1 165 ? 16.451 -16.297 -41.271 1.00 78.69 165 LYS A N 1
ATOM 1262 C CA . LYS A 1 165 ? 15.217 -16.151 -40.479 1.00 78.69 165 LYS A CA 1
ATOM 1263 C C . LYS A 1 165 ? 13.969 -16.628 -41.224 1.00 78.69 165 LYS A C 1
ATOM 1265 O O . LYS A 1 165 ? 13.002 -17.006 -40.566 1.00 78.69 165 LYS A O 1
ATOM 1270 N N . ILE A 1 166 ? 13.992 -16.651 -42.559 1.00 85.50 166 ILE A N 1
ATOM 1271 C CA . ILE A 1 166 ? 12.910 -17.212 -43.386 1.00 85.50 166 ILE A CA 1
ATOM 1272 C C . ILE A 1 166 ? 13.231 -18.600 -43.961 1.00 85.50 166 ILE A C 1
ATOM 1274 O O . ILE A 1 166 ? 12.322 -19.249 -44.471 1.00 85.50 166 ILE A O 1
ATOM 1278 N N . ALA A 1 167 ? 14.469 -19.097 -43.848 1.00 80.88 167 ALA A N 1
ATOM 1279 C CA . ALA A 1 167 ? 14.888 -20.405 -44.370 1.00 80.88 167 ALA A CA 1
ATOM 1280 C C . ALA A 1 167 ? 14.115 -21.591 -43.764 1.00 80.88 167 ALA A C 1
ATOM 1282 O O . ALA A 1 167 ? 14.000 -22.639 -44.396 1.00 80.88 167 ALA A O 1
ATOM 1283 N N . GLY A 1 168 ? 13.543 -21.421 -42.566 1.00 81.38 168 GLY A N 1
ATOM 1284 C CA . GLY A 1 168 ? 12.634 -22.393 -41.951 1.00 81.38 168 GLY A CA 1
ATOM 1285 C C . GLY A 1 168 ? 11.276 -22.538 -42.655 1.00 81.38 168 GLY A C 1
ATOM 1286 O O . GLY A 1 168 ? 10.530 -23.456 -42.322 1.00 81.38 168 GLY A O 1
ATOM 1287 N N . PHE A 1 169 ? 10.947 -21.665 -43.615 1.00 92.12 169 PHE A N 1
ATOM 1288 C CA . PHE A 1 169 ? 9.738 -21.765 -44.431 1.00 92.12 169 PHE A CA 1
ATOM 1289 C C . PHE A 1 169 ? 10.049 -22.388 -45.795 1.00 92.12 169 PHE A C 1
ATOM 1291 O O . PHE A 1 169 ? 10.805 -21.828 -46.595 1.00 92.12 169 PHE A O 1
ATOM 1298 N N . ILE A 1 170 ? 9.415 -23.523 -46.104 1.00 91.31 170 ILE A N 1
ATOM 1299 C CA . ILE A 1 170 ? 9.660 -24.271 -47.353 1.00 91.31 170 ILE A CA 1
ATOM 1300 C C . ILE A 1 170 ? 9.203 -23.513 -48.610 1.00 91.31 170 ILE A C 1
ATOM 1302 O O . ILE A 1 170 ? 9.625 -23.827 -49.721 1.00 91.31 170 ILE A O 1
ATOM 1306 N N . ASP A 1 171 ? 8.349 -22.500 -48.447 1.00 93.25 171 ASP A N 1
ATOM 1307 C CA . ASP A 1 171 ? 7.879 -21.604 -49.503 1.00 93.25 171 ASP A CA 1
ATOM 1308 C C . ASP A 1 171 ? 8.508 -20.200 -49.441 1.00 93.25 171 ASP A C 1
ATOM 1310 O O . ASP A 1 171 ? 8.024 -19.286 -50.106 1.00 93.25 171 ASP A O 1
ATOM 1314 N N . SER A 1 172 ? 9.617 -20.031 -48.711 1.00 89.88 172 SER A N 1
ATOM 1315 C CA . SER A 1 172 ? 10.361 -18.766 -48.569 1.00 89.88 172 SER A CA 1
ATOM 1316 C C . SER A 1 172 ? 10.721 -18.084 -49.894 1.00 89.88 172 SER A C 1
ATOM 1318 O O . SER A 1 172 ? 10.710 -16.859 -49.974 1.00 89.88 172 SER A O 1
ATOM 1320 N N . ALA A 1 173 ? 10.931 -18.841 -50.974 1.00 88.12 173 ALA A N 1
ATOM 1321 C CA . ALA A 1 173 ? 11.143 -18.299 -52.322 1.00 88.12 173 ALA A CA 1
ATOM 1322 C C . ALA A 1 173 ? 9.936 -17.514 -52.896 1.00 88.12 173 ALA A C 1
ATOM 1324 O O . ALA A 1 173 ? 10.097 -16.748 -53.848 1.00 88.12 173 ALA A O 1
ATOM 1325 N N . LYS A 1 174 ? 8.730 -17.686 -52.333 1.00 91.06 174 LYS A N 1
ATOM 1326 C CA . LYS A 1 174 ? 7.531 -16.894 -52.663 1.00 91.06 174 LYS A CA 1
ATOM 1327 C C . LYS A 1 174 ? 7.458 -15.577 -51.882 1.00 91.06 174 LYS A C 1
ATOM 1329 O O . LYS A 1 174 ? 6.682 -14.706 -52.257 1.00 91.06 174 LYS A O 1
ATOM 1334 N N . ILE A 1 175 ? 8.254 -15.423 -50.822 1.00 88.25 175 ILE A N 1
ATOM 1335 C CA . ILE A 1 175 ? 8.359 -14.201 -50.021 1.00 88.25 175 ILE A CA 1
ATOM 1336 C C . ILE A 1 175 ? 9.343 -13.276 -50.749 1.00 88.25 175 ILE A C 1
ATOM 1338 O O . ILE A 1 175 ? 10.557 -13.469 -50.679 1.00 88.25 175 ILE A O 1
ATOM 1342 N N . GLN A 1 176 ? 8.827 -12.315 -51.520 1.00 82.38 176 GLN A N 1
ATOM 1343 C CA . GLN A 1 176 ? 9.652 -11.490 -52.415 1.00 82.38 176 GLN A CA 1
ATOM 1344 C C . GLN A 1 176 ? 9.874 -10.075 -51.879 1.00 82.38 176 GLN A C 1
ATOM 1346 O O . GLN A 1 176 ? 10.964 -9.750 -51.417 1.00 82.38 176 GLN A O 1
ATOM 1351 N N . TRP A 1 177 ? 8.845 -9.228 -51.922 1.00 87.00 177 TRP A N 1
ATOM 1352 C CA . TRP A 1 177 ? 8.935 -7.829 -51.482 1.00 87.00 177 TRP A CA 1
ATOM 1353 C C . TRP A 1 177 ? 8.896 -7.685 -49.951 1.00 87.00 177 TRP A C 1
ATOM 1355 O O . TRP A 1 177 ? 9.299 -6.665 -49.403 1.00 87.00 177 TRP A O 1
ATOM 1365 N N . SER A 1 178 ? 8.408 -8.718 -49.270 1.00 88.19 178 SER A N 1
ATOM 1366 C CA . SER A 1 178 ? 8.062 -8.744 -47.851 1.00 88.19 178 SER A CA 1
ATOM 1367 C C . SER A 1 178 ? 9.120 -9.411 -46.961 1.00 88.19 178 SER A C 1
ATOM 1369 O O . SER A 1 178 ? 8.918 -9.487 -45.750 1.00 88.19 178 SER A O 1
ATOM 1371 N N . LYS A 1 179 ? 10.254 -9.872 -47.522 1.00 86.25 179 LYS A N 1
ATOM 1372 C CA . LYS A 1 179 ? 11.283 -10.663 -46.811 1.00 86.25 179 LYS A CA 1
ATOM 1373 C C . LYS A 1 179 ? 11.681 -10.087 -45.452 1.00 86.25 179 LYS A C 1
ATOM 1375 O O . LYS A 1 179 ? 11.626 -10.803 -44.458 1.00 86.25 179 LYS A O 1
ATOM 1380 N N . ALA A 1 180 ? 12.051 -8.805 -45.413 1.00 82.19 180 ALA A N 1
ATOM 1381 C CA . ALA A 1 180 ? 12.457 -8.125 -44.183 1.00 82.19 180 ALA A CA 1
ATOM 1382 C C . ALA A 1 180 ? 11.327 -8.119 -43.140 1.00 82.19 180 ALA A C 1
ATOM 1384 O O . ALA A 1 180 ? 11.543 -8.520 -42.001 1.00 82.19 180 ALA A O 1
ATOM 1385 N N . ALA A 1 181 ? 10.106 -7.756 -43.548 1.00 87.25 181 ALA A N 1
ATOM 1386 C CA . ALA A 1 181 ? 8.949 -7.723 -42.659 1.00 87.25 181 ALA A CA 1
ATOM 1387 C C . ALA A 1 181 ? 8.614 -9.111 -42.091 1.00 87.25 181 ALA A C 1
ATOM 1389 O O . ALA A 1 181 ? 8.448 -9.249 -40.880 1.00 87.25 181 ALA A O 1
ATOM 1390 N N . VAL A 1 182 ? 8.575 -10.146 -42.942 1.00 91.12 182 VAL A N 1
ATOM 1391 C CA . VAL A 1 182 ? 8.319 -11.530 -42.512 1.00 91.12 182 VAL A CA 1
ATOM 1392 C C . VAL A 1 182 ? 9.423 -12.035 -41.581 1.00 91.12 182 VAL A C 1
ATOM 1394 O O . VAL A 1 182 ? 9.108 -12.637 -40.557 1.00 91.12 182 VAL A O 1
ATOM 1397 N N . ALA A 1 183 ? 10.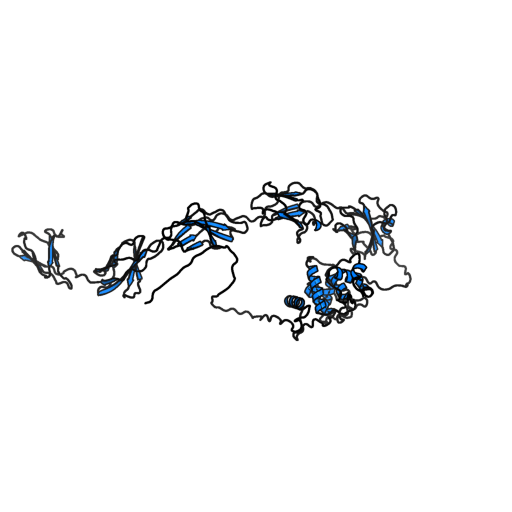695 -11.735 -41.866 1.00 84.56 183 ALA A N 1
ATOM 1398 C CA . ALA A 1 183 ? 11.809 -12.059 -40.977 1.00 84.56 183 ALA A CA 1
ATOM 1399 C C . ALA A 1 183 ? 11.668 -11.386 -39.599 1.00 84.56 183 ALA A C 1
ATOM 1401 O O . ALA A 1 183 ? 11.843 -12.062 -38.586 1.00 84.56 183 ALA A O 1
ATOM 1402 N N . SER A 1 184 ? 11.302 -10.098 -39.540 1.00 85.31 184 SER A N 1
ATOM 1403 C CA . SER A 1 184 ? 11.063 -9.377 -38.280 1.00 85.31 184 SER A CA 1
ATOM 1404 C C . SER A 1 184 ? 9.920 -9.993 -37.465 1.00 85.31 184 SER A C 1
ATOM 1406 O O . SER A 1 184 ? 10.114 -10.326 -36.296 1.00 85.31 184 SER A O 1
ATOM 1408 N N . VAL A 1 185 ? 8.731 -10.196 -38.054 1.00 90.12 185 VAL A N 1
ATOM 1409 C CA . VAL A 1 185 ? 7.576 -10.731 -37.299 1.00 90.12 185 VAL A CA 1
ATOM 1410 C C . VAL A 1 185 ? 7.733 -12.207 -36.924 1.00 90.12 185 VAL A C 1
ATOM 1412 O O . VAL A 1 185 ? 7.169 -12.628 -35.914 1.00 90.12 185 VAL A O 1
ATOM 1415 N N . ALA A 1 186 ? 8.509 -12.981 -37.690 1.00 86.38 186 ALA A N 1
ATOM 1416 C CA . ALA A 1 186 ? 8.866 -14.356 -37.347 1.00 86.38 186 ALA A CA 1
ATOM 1417 C C . ALA A 1 186 ? 9.912 -14.410 -36.224 1.00 86.38 186 ALA A C 1
ATOM 1419 O O . ALA A 1 186 ? 9.766 -15.207 -35.299 1.00 86.38 186 ALA A O 1
ATOM 1420 N N . ALA A 1 187 ? 10.925 -13.536 -36.254 1.00 84.12 187 ALA A N 1
ATOM 1421 C CA . ALA A 1 187 ? 11.939 -13.445 -35.202 1.00 84.12 187 ALA A CA 1
ATOM 1422 C C . ALA A 1 187 ? 11.343 -13.040 -33.842 1.00 84.12 187 ALA A C 1
ATOM 1424 O O . ALA A 1 187 ? 11.759 -13.579 -32.820 1.00 84.12 187 ALA A O 1
ATOM 1425 N N . MET A 1 188 ? 10.341 -12.154 -33.841 1.00 82.06 188 MET A N 1
ATOM 1426 C CA . MET A 1 188 ? 9.591 -11.758 -32.639 1.00 82.06 188 MET A CA 1
ATOM 1427 C C . MET A 1 188 ? 8.477 -12.749 -32.246 1.00 82.06 188 MET A C 1
ATOM 1429 O O . MET A 1 188 ? 7.810 -12.564 -31.233 1.00 82.06 188 MET A O 1
ATOM 1433 N N . GLY A 1 189 ? 8.219 -13.787 -33.051 1.00 86.88 189 GLY A N 1
ATOM 1434 C CA . GLY A 1 189 ? 7.147 -14.764 -32.814 1.00 86.88 189 GLY A CA 1
ATOM 1435 C C . GLY A 1 189 ? 5.715 -14.240 -33.018 1.00 86.88 189 GLY A C 1
ATOM 1436 O O . GLY A 1 189 ? 4.757 -14.982 -32.778 1.00 86.88 189 GLY A O 1
ATOM 1437 N N . TYR A 1 190 ? 5.548 -12.996 -33.485 1.00 90.31 190 TYR A N 1
ATOM 1438 C CA . TYR A 1 190 ? 4.247 -12.350 -33.710 1.00 90.31 190 TYR A CA 1
ATOM 1439 C C . TYR A 1 190 ? 3.464 -13.033 -34.834 1.00 90.31 190 TYR A C 1
ATOM 1441 O O . TYR A 1 190 ? 2.254 -13.223 -34.720 1.00 90.31 190 TYR A O 1
ATOM 1449 N N . MET A 1 191 ? 4.156 -13.468 -35.892 1.00 92.88 191 MET A N 1
ATOM 1450 C CA . MET A 1 191 ? 3.599 -14.343 -36.924 1.00 92.88 191 MET A CA 1
ATOM 1451 C C . MET A 1 191 ? 4.467 -15.584 -37.087 1.00 92.88 191 MET A C 1
ATOM 1453 O O . MET A 1 191 ? 5.670 -15.505 -37.308 1.00 92.88 191 MET A O 1
ATOM 1457 N N . THR A 1 192 ? 3.830 -16.745 -37.026 1.00 83.38 192 THR A N 1
ATOM 1458 C CA . THR A 1 192 ? 4.459 -18.059 -37.176 1.00 83.38 192 THR A CA 1
ATOM 1459 C C . THR A 1 192 ? 3.987 -18.726 -38.465 1.00 83.38 192 THR A C 1
ATOM 1461 O O . THR A 1 192 ? 2.906 -18.410 -38.974 1.00 83.38 192 THR A O 1
ATOM 1464 N N . GLY A 1 193 ? 4.794 -19.646 -38.998 1.00 85.38 193 GLY A N 1
ATOM 1465 C CA . GLY A 1 193 ? 4.387 -20.514 -40.105 1.00 85.38 193 GLY A CA 1
ATOM 1466 C C . GLY A 1 193 ? 3.296 -21.511 -39.704 1.00 85.38 193 GLY A C 1
ATOM 1467 O O . GLY A 1 193 ? 2.951 -21.646 -38.528 1.00 85.38 193 GLY A O 1
ATOM 1468 N N . TYR A 1 194 ? 2.761 -22.206 -40.700 1.00 85.94 194 TYR A N 1
ATOM 1469 C CA . TYR A 1 194 ? 1.779 -23.272 -40.532 1.00 85.94 194 TYR A CA 1
ATOM 1470 C C . TYR A 1 194 ? 2.441 -24.618 -40.174 1.00 85.94 194 TYR A C 1
ATOM 1472 O O . TYR A 1 194 ? 3.647 -24.787 -40.371 1.00 85.94 194 TYR A O 1
ATOM 1480 N N . PRO A 1 195 ? 1.671 -25.612 -39.679 1.00 86.56 195 PRO A N 1
ATOM 1481 C CA . PRO A 1 195 ? 2.192 -26.948 -39.360 1.00 86.56 195 PRO A CA 1
ATOM 1482 C C . PRO A 1 195 ? 2.837 -27.697 -40.541 1.00 86.56 195 PRO A C 1
ATOM 1484 O O . PRO A 1 195 ? 3.615 -28.621 -40.325 1.00 86.56 195 PRO A O 1
ATOM 1487 N N . ASP A 1 196 ? 2.539 -27.296 -41.780 1.00 88.94 196 ASP A N 1
ATOM 1488 C CA . ASP A 1 196 ? 3.151 -27.802 -43.018 1.00 88.94 196 ASP A CA 1
ATOM 1489 C C . ASP A 1 196 ? 4.513 -27.145 -43.351 1.00 88.94 196 ASP A C 1
ATOM 1491 O O . ASP A 1 196 ? 5.063 -27.381 -44.425 1.00 88.94 196 ASP A O 1
ATOM 1495 N N . GLN A 1 197 ? 5.058 -26.334 -42.434 1.00 88.12 197 GLN A N 1
ATOM 1496 C CA . GLN A 1 197 ? 6.318 -25.588 -42.561 1.00 88.12 197 GLN A CA 1
ATOM 1497 C C . GLN A 1 197 ? 6.300 -24.489 -43.641 1.00 88.12 197 GLN A C 1
ATOM 1499 O O . GLN A 1 197 ? 7.353 -24.037 -44.086 1.00 88.12 197 GLN A O 1
ATOM 1504 N N . THR A 1 198 ? 5.123 -24.013 -44.054 1.00 93.81 198 THR A N 1
ATOM 1505 C CA . THR A 1 198 ? 4.987 -22.861 -44.964 1.00 93.81 198 THR A CA 1
ATOM 1506 C C . THR A 1 198 ? 4.673 -21.559 -44.218 1.00 93.81 198 THR A C 1
ATOM 1508 O O . THR A 1 198 ? 4.069 -21.564 -43.143 1.00 93.81 198 THR A O 1
ATOM 1511 N N . PHE A 1 199 ? 5.040 -20.414 -44.798 1.00 94.38 199 PHE A N 1
ATOM 1512 C CA . PHE A 1 199 ? 4.535 -19.104 -44.377 1.00 94.38 199 PHE A CA 1
ATOM 1513 C C . PHE A 1 199 ? 3.272 -18.692 -45.147 1.00 94.38 199 PHE A C 1
ATOM 1515 O O . PHE A 1 199 ? 2.428 -18.000 -44.581 1.00 94.38 199 PHE A O 1
ATOM 1522 N N . GLN A 1 200 ? 3.128 -19.119 -46.407 1.00 95.19 200 GLN A N 1
ATOM 1523 C CA . GLN A 1 200 ? 2.025 -18.778 -47.319 1.00 95.19 200 GLN A CA 1
ATOM 1524 C C . GLN A 1 200 ? 1.820 -17.256 -47.459 1.00 95.19 200 GLN A C 1
ATOM 1526 O O . GLN A 1 200 ? 0.763 -16.749 -47.085 1.00 95.19 200 GLN A O 1
ATOM 1531 N N . PRO A 1 201 ? 2.804 -16.499 -47.992 1.00 93.06 201 PRO A N 1
ATOM 1532 C CA . PRO A 1 201 ? 2.784 -15.031 -47.984 1.00 93.06 201 PRO A CA 1
ATOM 1533 C C . PRO A 1 201 ? 1.493 -14.433 -48.563 1.00 93.06 201 PRO A C 1
ATOM 1535 O O . PRO A 1 201 ? 0.844 -13.625 -47.904 1.00 93.06 201 PRO A O 1
ATOM 1538 N N . GLY A 1 202 ? 1.068 -14.902 -49.740 1.00 92.31 202 GLY A N 1
ATOM 1539 C CA . GLY A 1 202 ? -0.158 -14.452 -50.407 1.00 92.31 202 GLY A CA 1
ATOM 1540 C C . GLY A 1 202 ? -1.466 -15.078 -49.901 1.00 92.31 202 GLY A C 1
ATOM 1541 O O . GLY A 1 202 ? -2.503 -14.848 -50.518 1.00 92.31 202 GLY A O 1
ATOM 1542 N N . LYS A 1 203 ? -1.462 -15.893 -48.833 1.00 94.75 203 LYS A N 1
ATOM 1543 C CA . LYS A 1 203 ? -2.710 -16.432 -48.265 1.00 94.75 203 LYS A CA 1
ATOM 1544 C C . LYS A 1 203 ? -3.452 -15.322 -47.495 1.00 94.75 203 LYS A C 1
ATOM 1546 O O . LYS A 1 203 ? -2.819 -14.648 -46.679 1.00 94.75 203 LYS A O 1
ATOM 1551 N N . PRO A 1 204 ? -4.773 -15.155 -47.696 1.00 96.12 204 PRO A N 1
ATOM 1552 C CA . PRO A 1 204 ? -5.616 -14.305 -46.856 1.00 96.12 204 PRO A CA 1
ATOM 1553 C C . PRO A 1 204 ? -5.664 -14.734 -45.382 1.00 96.12 204 PRO A C 1
ATOM 1555 O O . PRO A 1 204 ? -5.702 -15.928 -45.083 1.00 96.12 204 PRO A O 1
ATOM 1558 N N . VAL A 1 205 ? -5.701 -13.761 -44.474 1.00 95.56 205 VAL A N 1
ATOM 1559 C CA . VAL A 1 205 ? -5.746 -13.964 -43.014 1.00 95.56 205 VAL A CA 1
ATOM 1560 C C . VAL A 1 205 ? -7.191 -14.170 -42.530 1.00 95.56 205 VAL A C 1
ATOM 1562 O O . VAL A 1 205 ? -8.100 -13.473 -42.989 1.00 95.56 205 VAL A O 1
ATOM 1565 N N . THR A 1 206 ? -7.423 -15.098 -41.593 1.00 95.62 206 THR A N 1
ATOM 1566 C CA . THR A 1 206 ? -8.728 -15.246 -40.912 1.00 95.62 206 THR A CA 1
ATOM 1567 C C . THR A 1 206 ? -8.891 -14.284 -39.729 1.00 95.62 206 THR A C 1
ATOM 1569 O O . THR A 1 206 ? -7.914 -13.789 -39.167 1.00 95.62 206 THR A O 1
ATOM 1572 N N . ARG A 1 207 ? -10.129 -14.033 -39.286 1.00 95.44 207 ARG A N 1
ATOM 1573 C CA . ARG A 1 207 ? -10.424 -13.177 -38.118 1.00 95.44 207 ARG A CA 1
ATOM 1574 C C . ARG A 1 207 ? -9.736 -13.668 -36.834 1.00 95.44 207 ARG A C 1
ATOM 1576 O O . ARG A 1 207 ? -9.215 -12.849 -36.077 1.00 95.44 207 ARG A O 1
ATOM 1583 N N . ALA A 1 208 ? -9.665 -14.982 -36.614 1.00 91.38 208 ALA A N 1
ATOM 1584 C CA . ALA A 1 208 ? -8.921 -15.582 -35.504 1.00 91.38 208 ALA A CA 1
ATOM 1585 C C . ALA A 1 208 ? -7.400 -15.401 -35.645 1.00 91.38 208 ALA A C 1
ATOM 1587 O O . ALA A 1 208 ? -6.743 -14.967 -34.701 1.00 91.38 208 ALA A O 1
ATOM 1588 N N . GLU A 1 209 ? -6.833 -15.663 -36.830 1.00 93.62 209 GLU A N 1
ATOM 1589 C CA . GLU A 1 209 ? -5.403 -15.442 -37.089 1.00 93.62 209 GLU A CA 1
ATOM 1590 C C . GLU A 1 209 ? -5.008 -13.971 -36.899 1.00 93.62 209 GLU A C 1
ATOM 1592 O O . GLU A 1 209 ? -3.928 -13.698 -36.372 1.00 93.62 209 GLU A O 1
ATOM 1597 N N . ALA A 1 210 ? -5.878 -13.033 -37.283 1.00 95.69 210 ALA A N 1
ATOM 1598 C CA . ALA A 1 210 ? -5.685 -11.603 -37.075 1.00 95.69 210 ALA A CA 1
ATOM 1599 C C . ALA A 1 210 ? -5.631 -11.243 -35.585 1.00 95.69 210 ALA A C 1
ATOM 1601 O O . ALA A 1 210 ? -4.658 -10.617 -35.162 1.0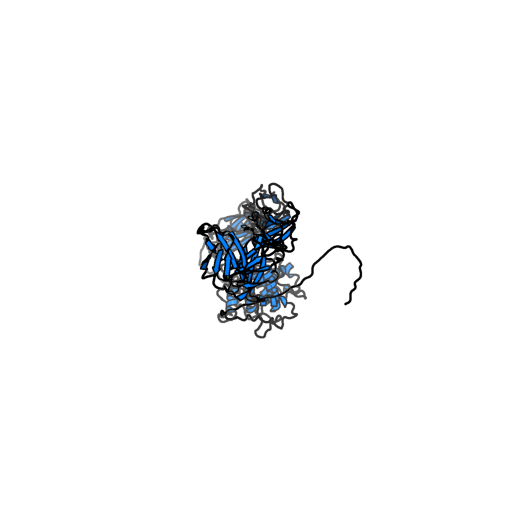0 95.69 210 ALA A O 1
ATOM 1602 N N . ILE A 1 211 ? -6.610 -11.683 -34.783 1.00 93.75 211 ILE A N 1
ATOM 1603 C CA . ILE A 1 211 ? -6.610 -11.459 -33.328 1.00 93.75 211 ILE A CA 1
ATOM 1604 C C . ILE A 1 211 ? -5.368 -12.080 -32.685 1.00 93.75 211 ILE A C 1
ATOM 1606 O O . ILE A 1 211 ? -4.600 -11.359 -32.062 1.00 93.75 211 ILE A O 1
ATOM 1610 N N . SER A 1 212 ? -5.085 -13.371 -32.888 1.00 91.06 212 SER A N 1
ATOM 1611 C CA . SER A 1 212 ? -3.932 -14.028 -32.244 1.00 91.06 212 SER A CA 1
ATOM 1612 C C . SER A 1 212 ? -2.570 -13.489 -32.704 1.00 91.06 212 SER A C 1
ATOM 1614 O O . SER A 1 212 ? -1.559 -13.668 -32.024 1.00 91.06 212 SER A O 1
ATOM 1616 N N . THR A 1 213 ? -2.503 -12.848 -33.870 1.00 93.62 213 THR A N 1
ATOM 1617 C CA . THR A 1 213 ? -1.295 -12.165 -34.349 1.00 93.62 213 THR A CA 1
ATOM 1618 C C . THR A 1 213 ? -1.139 -10.791 -33.704 1.00 93.62 213 THR A C 1
ATOM 1620 O O . THR A 1 213 ? -0.069 -10.477 -33.183 1.00 93.62 213 THR A O 1
ATOM 1623 N N . LEU A 1 214 ? -2.204 -9.983 -33.696 1.00 94.88 214 LEU A N 1
ATOM 1624 C CA . LEU A 1 214 ? -2.194 -8.662 -33.070 1.00 94.88 214 LEU A CA 1
ATOM 1625 C C . LEU A 1 214 ? -2.051 -8.752 -31.545 1.00 94.88 214 LEU A C 1
ATOM 1627 O O . LEU A 1 214 ? -1.431 -7.879 -30.953 1.00 94.88 214 LEU A O 1
ATOM 1631 N N . ASP A 1 215 ? -2.567 -9.808 -30.917 1.00 90.44 215 ASP A N 1
ATOM 1632 C CA . ASP A 1 215 ? -2.441 -10.076 -29.482 1.00 90.44 215 ASP A CA 1
ATOM 1633 C C . ASP A 1 215 ? -0.982 -10.330 -29.081 1.00 90.44 215 ASP A C 1
ATOM 1635 O O . ASP A 1 215 ? -0.446 -9.640 -28.215 1.00 90.44 215 ASP A O 1
ATOM 1639 N N . ARG A 1 216 ? -0.286 -11.222 -29.807 1.00 90.44 216 ARG A N 1
ATOM 1640 C CA . ARG A 1 216 ? 1.163 -11.444 -29.644 1.00 90.44 216 ARG A CA 1
ATOM 1641 C C . ARG A 1 216 ? 1.967 -10.169 -29.887 1.00 90.44 216 ARG A C 1
ATOM 1643 O O . ARG A 1 216 ? 2.869 -9.861 -29.114 1.00 90.44 216 ARG A O 1
ATOM 1650 N N . ALA A 1 217 ? 1.624 -9.416 -30.931 1.00 89.12 217 ALA A N 1
ATOM 1651 C CA . ALA A 1 217 ? 2.290 -8.159 -31.248 1.00 89.12 217 ALA A CA 1
ATOM 1652 C C . ALA A 1 217 ? 2.067 -7.090 -30.164 1.00 89.12 217 ALA A C 1
ATOM 1654 O O . ALA A 1 217 ? 3.013 -6.404 -29.787 1.00 89.12 217 ALA A O 1
ATOM 1655 N N . LYS A 1 218 ? 0.849 -6.974 -29.619 1.00 85.00 218 LYS A N 1
ATOM 1656 C CA . LYS A 1 218 ? 0.500 -6.070 -28.513 1.00 85.00 218 LYS A CA 1
ATOM 1657 C C . LYS A 1 218 ? 1.251 -6.452 -27.236 1.00 85.00 218 LYS A C 1
ATOM 1659 O O . LYS A 1 218 ? 1.870 -5.583 -26.634 1.00 85.00 218 LYS A O 1
ATOM 1664 N N . ALA A 1 219 ? 1.260 -7.737 -26.875 1.00 78.12 219 ALA A N 1
ATOM 1665 C CA . ALA A 1 219 ? 1.982 -8.256 -25.712 1.00 78.12 219 ALA A CA 1
ATOM 1666 C C . ALA A 1 219 ? 3.508 -8.061 -25.807 1.00 78.12 219 ALA A C 1
ATOM 1668 O O . ALA A 1 219 ? 4.156 -7.852 -24.792 1.00 78.12 219 ALA A O 1
ATOM 1669 N N . GLY A 1 220 ? 4.082 -8.083 -27.016 1.00 66.38 220 GLY A N 1
ATOM 1670 C CA . GLY A 1 220 ? 5.487 -7.728 -27.249 1.00 66.38 220 GLY A CA 1
ATOM 1671 C C . GLY A 1 220 ? 5.754 -6.229 -27.463 1.00 66.38 220 GLY A C 1
ATOM 1672 O O . GLY A 1 220 ? 6.904 -5.836 -27.632 1.00 66.38 220 GLY A O 1
ATOM 1673 N N . SER A 1 221 ? 4.719 -5.380 -27.480 1.00 58.78 221 SER A N 1
ATOM 1674 C CA . SER A 1 221 ? 4.848 -3.920 -27.655 1.00 58.78 221 SER A CA 1
ATOM 1675 C C . SER A 1 221 ? 4.671 -3.129 -26.355 1.00 58.78 221 SER A C 1
ATOM 1677 O O . SER A 1 221 ? 4.890 -1.919 -26.353 1.00 58.78 221 SER A O 1
ATOM 1679 N N . THR A 1 222 ? 4.275 -3.772 -25.252 1.00 40.59 222 THR A N 1
ATOM 1680 C CA . THR A 1 222 ? 4.071 -3.103 -23.954 1.00 40.59 222 THR A CA 1
ATOM 1681 C C . THR A 1 222 ? 5.363 -2.650 -23.266 1.00 40.59 222 THR A C 1
ATOM 1683 O O . THR A 1 222 ? 5.283 -1.807 -22.381 1.00 40.59 222 THR A O 1
ATOM 1686 N N . ASP A 1 223 ? 6.532 -3.104 -23.729 1.00 31.31 223 ASP A N 1
ATOM 1687 C CA . ASP A 1 223 ? 7.854 -2.695 -23.218 1.00 31.31 223 ASP A CA 1
ATOM 1688 C C . ASP A 1 223 ? 8.364 -1.357 -23.810 1.00 31.31 223 ASP A C 1
ATOM 1690 O O . ASP A 1 223 ? 9.501 -0.954 -23.564 1.00 31.31 223 ASP A O 1
ATOM 1694 N N . VAL A 1 224 ? 7.561 -0.648 -24.621 1.00 29.08 224 VAL A N 1
ATOM 1695 C CA . VAL A 1 224 ? 7.957 0.633 -25.243 1.00 29.08 224 VAL A CA 1
ATOM 1696 C C . VAL A 1 224 ? 6.887 1.707 -25.029 1.00 29.08 224 VAL A C 1
ATOM 1698 O O . VAL A 1 224 ? 5.964 1.881 -25.829 1.00 29.08 224 VAL A O 1
ATOM 1701 N N . ALA A 1 225 ? 7.035 2.471 -23.945 1.00 26.02 225 ALA A N 1
ATOM 1702 C CA . ALA A 1 225 ? 6.111 3.539 -23.575 1.00 26.02 225 ALA A CA 1
ATOM 1703 C C . ALA A 1 225 ? 6.018 4.669 -24.626 1.00 26.02 225 ALA A C 1
ATOM 1705 O O . ALA A 1 225 ? 7.001 5.131 -25.210 1.00 26.02 225 ALA A O 1
ATOM 1706 N N . VAL A 1 226 ? 4.793 5.152 -24.839 1.00 24.94 226 VAL A N 1
ATOM 1707 C CA . VAL A 1 226 ? 4.437 6.183 -25.825 1.00 24.94 226 VAL A CA 1
ATOM 1708 C C . VAL A 1 226 ? 4.563 7.586 -25.228 1.00 24.94 226 VAL A C 1
ATOM 1710 O O . VAL A 1 226 ? 3.912 7.858 -24.221 1.00 24.94 226 VAL A O 1
ATOM 1713 N N . ASN A 1 227 ? 5.258 8.521 -25.906 1.00 22.70 227 ASN A N 1
ATOM 1714 C CA . ASN A 1 227 ? 4.752 9.899 -26.070 1.00 22.70 227 ASN A CA 1
ATOM 1715 C C . ASN A 1 227 ? 5.500 10.811 -27.076 1.00 22.70 227 ASN A C 1
ATOM 1717 O O . ASN A 1 227 ? 6.703 10.696 -27.288 1.00 22.70 227 ASN A O 1
ATOM 1721 N N . LYS A 1 228 ? 4.747 11.813 -27.569 1.00 25.98 228 LYS A N 1
ATOM 1722 C CA . LYS A 1 228 ? 5.103 12.951 -28.458 1.00 25.98 228 LYS A CA 1
ATOM 1723 C C . LYS A 1 228 ? 5.332 12.684 -29.968 1.00 25.98 228 LYS A C 1
ATOM 1725 O O . LYS A 1 228 ? 5.657 11.571 -30.365 1.00 25.98 228 LYS A O 1
ATOM 1730 N N . PRO A 1 229 ? 5.042 13.686 -30.836 1.00 25.16 229 PRO A N 1
ATOM 1731 C CA . PRO A 1 229 ? 4.378 13.431 -32.116 1.00 25.16 229 PRO A CA 1
ATOM 1732 C C . PRO A 1 229 ? 5.337 13.444 -33.308 1.00 25.16 229 PRO A C 1
ATOM 1734 O O . PRO A 1 229 ? 6.251 14.268 -33.376 1.00 25.16 229 PRO A O 1
ATOM 1737 N N . ALA A 1 230 ? 5.072 12.576 -34.284 1.00 24.52 230 ALA A N 1
ATOM 1738 C CA . ALA A 1 230 ? 5.815 12.527 -35.536 1.00 24.52 230 ALA A CA 1
ATOM 1739 C C . ALA A 1 230 ? 5.315 13.576 -36.544 1.00 24.52 230 ALA A C 1
ATOM 1741 O O . ALA A 1 230 ? 4.115 13.778 -36.723 1.00 24.52 230 ALA A O 1
ATOM 1742 N N . VAL A 1 231 ? 6.265 14.219 -37.223 1.00 21.55 231 VAL A N 1
ATOM 1743 C CA . VAL A 1 231 ? 6.030 15.013 -38.437 1.00 21.55 231 VAL A CA 1
ATOM 1744 C C . VAL A 1 231 ? 5.957 14.056 -39.630 1.00 21.55 231 VAL A C 1
ATOM 1746 O O . VAL A 1 231 ? 6.692 13.072 -39.668 1.00 21.55 231 VAL A O 1
ATOM 1749 N N . VAL A 1 232 ? 5.076 14.351 -40.588 1.00 24.34 232 VAL A N 1
ATOM 1750 C CA . VAL A 1 232 ? 4.791 13.533 -41.781 1.00 24.34 232 VAL A CA 1
ATOM 1751 C C . VAL A 1 232 ? 6.049 13.315 -42.644 1.00 24.34 232 VAL A C 1
ATOM 1753 O O . VAL A 1 232 ? 6.598 14.300 -43.139 1.00 24.34 232 VAL A O 1
ATOM 1756 N N . PRO A 1 233 ? 6.486 12.064 -42.892 1.00 25.03 233 PRO A N 1
ATOM 1757 C CA . PRO A 1 233 ? 7.488 11.744 -43.910 1.00 25.03 233 PRO A CA 1
ATOM 1758 C C . PRO A 1 233 ? 6.838 11.527 -45.285 1.00 25.03 233 PRO A C 1
ATOM 1760 O O . PRO A 1 233 ? 5.754 10.955 -45.389 1.00 25.03 233 PRO A O 1
ATOM 1763 N N . ALA A 1 234 ? 7.515 11.967 -46.347 1.00 24.14 234 ALA A N 1
ATOM 1764 C CA . ALA A 1 234 ? 7.040 11.840 -47.723 1.00 24.14 234 ALA A CA 1
ATOM 1765 C C . ALA A 1 234 ? 7.279 10.443 -48.336 1.00 24.14 234 ALA A C 1
ATOM 1767 O O . ALA A 1 234 ? 8.091 9.651 -47.859 1.00 24.14 234 ALA A O 1
ATOM 1768 N N . VAL A 1 235 ? 6.557 10.177 -49.428 1.00 23.30 235 VAL A N 1
ATOM 1769 C CA . VAL A 1 235 ? 6.574 8.932 -50.212 1.00 23.30 235 VAL A CA 1
ATOM 1770 C C . VAL A 1 235 ? 7.959 8.640 -50.801 1.00 23.30 235 VAL A C 1
ATOM 1772 O O . VAL A 1 235 ? 8.577 9.519 -51.399 1.00 23.30 235 VAL A O 1
ATOM 1775 N N . ILE A 1 236 ? 8.389 7.378 -50.718 1.00 23.88 236 ILE A N 1
ATOM 1776 C CA . ILE A 1 236 ? 9.456 6.810 -51.552 1.00 23.88 236 ILE A CA 1
ATOM 1777 C C . ILE A 1 236 ? 8.848 5.617 -52.297 1.00 23.88 236 ILE A C 1
ATOM 1779 O O . ILE A 1 236 ? 8.388 4.667 -51.664 1.00 23.88 236 ILE A O 1
ATOM 1783 N N . ASP A 1 237 ? 8.819 5.695 -53.627 1.00 25.14 237 ASP A N 1
ATOM 1784 C CA . ASP A 1 237 ? 8.462 4.591 -54.524 1.00 25.14 237 ASP A CA 1
ATOM 1785 C C . ASP A 1 237 ? 9.743 4.014 -55.137 1.00 25.14 237 ASP A C 1
ATOM 1787 O O . ASP A 1 237 ? 10.670 4.759 -55.459 1.00 25.14 237 ASP A O 1
ATOM 1791 N N . ASP A 1 238 ? 9.799 2.693 -55.277 1.00 24.92 238 ASP A N 1
ATOM 1792 C CA . ASP A 1 238 ? 10.997 1.968 -55.702 1.00 24.92 238 ASP A CA 1
ATOM 1793 C C . ASP A 1 238 ? 10.608 0.763 -56.575 1.00 24.92 238 ASP A C 1
ATOM 1795 O O . ASP A 1 238 ? 10.653 -0.393 -56.141 1.00 24.92 238 ASP A O 1
ATOM 1799 N N . LYS A 1 239 ? 10.119 1.040 -57.802 1.00 26.23 239 LYS A N 1
ATOM 1800 C CA . LYS A 1 239 ? 9.769 0.006 -58.803 1.00 26.23 239 LYS A CA 1
ATOM 1801 C C . LYS A 1 239 ? 9.561 0.499 -60.254 1.00 26.23 239 LYS A C 1
ATOM 1803 O O . LYS A 1 239 ? 8.471 0.366 -60.800 1.00 26.23 239 LYS A O 1
ATOM 1808 N N . ASN A 1 240 ? 10.620 0.930 -60.955 1.00 27.06 240 ASN A N 1
ATOM 1809 C CA . ASN A 1 240 ? 10.806 0.530 -62.372 1.00 27.06 240 ASN A CA 1
ATOM 1810 C C . ASN A 1 240 ? 12.197 0.878 -62.944 1.00 27.06 240 ASN A C 1
ATOM 1812 O O . ASN A 1 240 ? 12.741 1.931 -62.611 1.00 27.06 240 ASN A O 1
ATOM 1816 N N . PRO A 1 241 ? 12.758 0.073 -63.869 1.00 36.72 241 PRO A N 1
ATOM 1817 C CA . PRO A 1 241 ? 13.963 0.435 -64.602 1.00 36.72 241 PRO A CA 1
ATOM 1818 C C . PRO A 1 241 ? 13.678 1.109 -65.960 1.00 36.72 241 PRO A C 1
ATOM 1820 O O . PRO A 1 241 ? 12.726 0.776 -66.660 1.00 36.72 241 PRO A O 1
ATOM 1823 N N . ALA A 1 242 ? 14.658 1.921 -66.376 1.00 26.73 242 ALA A N 1
ATOM 1824 C CA . ALA A 1 242 ? 15.038 2.256 -67.756 1.00 26.73 242 ALA A CA 1
ATOM 1825 C C . ALA A 1 242 ? 14.411 3.464 -68.507 1.00 26.73 242 ALA A C 1
ATOM 1827 O O . ALA A 1 242 ? 13.224 3.764 -68.475 1.00 26.73 242 ALA A O 1
ATOM 1828 N N . THR A 1 243 ? 15.297 4.069 -69.315 1.00 28.34 243 THR A N 1
ATOM 1829 C CA . THR A 1 243 ? 15.080 4.951 -70.487 1.00 28.34 243 THR A CA 1
ATOM 1830 C C . THR A 1 243 ? 14.625 6.410 -70.299 1.00 28.34 243 THR A C 1
ATOM 1832 O O . THR A 1 243 ? 13.479 6.773 -70.510 1.00 28.34 243 THR A O 1
ATOM 1835 N N . GLY A 1 244 ? 15.621 7.273 -70.066 1.00 32.44 244 GLY A N 1
ATOM 1836 C CA . GLY A 1 244 ? 15.979 8.396 -70.952 1.00 32.44 244 GLY A CA 1
ATOM 1837 C C . GLY A 1 244 ? 14.903 9.373 -71.452 1.00 32.44 244 GLY A C 1
ATOM 1838 O O . GLY A 1 244 ? 14.248 9.118 -72.458 1.00 32.44 244 GLY A O 1
ATOM 1839 N N . VAL A 1 245 ? 14.919 10.593 -70.900 1.00 29.22 245 VAL A N 1
ATOM 1840 C CA . VAL A 1 245 ? 14.446 11.815 -71.578 1.00 29.22 245 VAL A CA 1
ATOM 1841 C C . VAL A 1 245 ? 15.529 12.905 -71.494 1.00 29.22 245 VAL A C 1
ATOM 1843 O O . VAL A 1 245 ? 16.396 12.895 -70.621 1.00 29.22 245 VAL A O 1
ATOM 1846 N N . THR A 1 246 ? 15.530 13.794 -72.483 1.00 26.95 246 THR A N 1
ATOM 1847 C CA . THR A 1 246 ? 16.566 14.781 -72.817 1.00 26.95 246 THR A CA 1
ATOM 1848 C C . THR A 1 246 ? 16.833 15.863 -71.766 1.00 26.95 246 THR A C 1
ATOM 1850 O O . THR A 1 246 ? 15.921 16.352 -71.107 1.00 26.95 246 THR A O 1
ATOM 1853 N N . ARG A 1 247 ? 18.088 16.339 -71.729 1.00 36.47 247 ARG A N 1
ATOM 1854 C CA . ARG A 1 247 ? 18.508 17.565 -71.026 1.00 36.47 247 ARG A CA 1
ATOM 1855 C C . ARG A 1 247 ? 17.647 18.770 -71.422 1.00 36.47 247 ARG A C 1
ATOM 1857 O O . ARG A 1 247 ? 17.545 19.072 -72.609 1.00 36.47 247 ARG A O 1
ATOM 1864 N N . GLN A 1 248 ? 17.205 19.548 -70.436 1.00 29.72 248 GLN A N 1
ATOM 1865 C CA . GLN A 1 248 ? 16.825 20.947 -70.625 1.00 29.72 248 GLN A CA 1
ATOM 1866 C C . GLN A 1 248 ? 17.696 21.815 -69.707 1.00 29.72 248 GLN A C 1
ATOM 1868 O O . GLN A 1 248 ? 17.707 21.636 -68.493 1.00 29.72 248 GLN A O 1
ATOM 1873 N N . ALA A 1 249 ? 18.499 22.702 -70.297 1.00 40.31 249 ALA A N 1
ATOM 1874 C CA . ALA A 1 249 ? 19.365 23.615 -69.552 1.00 40.31 249 ALA A CA 1
ATOM 1875 C C . ALA A 1 249 ? 18.552 24.818 -69.045 1.00 40.31 249 ALA A C 1
ATOM 1877 O O . ALA A 1 249 ? 17.746 25.362 -69.799 1.00 40.31 249 ALA A O 1
ATOM 1878 N N . GLY A 1 250 ? 18.771 25.246 -67.797 1.00 42.00 250 GLY A N 1
ATOM 1879 C CA . GLY A 1 250 ? 17.996 26.354 -67.219 1.00 42.00 250 GLY A CA 1
ATOM 1880 C C . GLY A 1 250 ? 18.347 26.814 -65.798 1.00 42.00 250 GLY A C 1
ATOM 1881 O O . GLY A 1 250 ? 17.767 27.792 -65.343 1.00 42.00 250 GLY A O 1
ATOM 1882 N N . SER A 1 251 ? 19.287 26.170 -65.100 1.00 39.38 251 SER A N 1
ATOM 1883 C CA . SER A 1 251 ? 19.805 26.649 -63.811 1.00 39.38 251 SER A CA 1
ATOM 1884 C C . SER A 1 251 ? 21.310 26.418 -63.740 1.00 39.38 251 SER A C 1
ATOM 1886 O O . SER A 1 251 ? 21.776 25.299 -63.950 1.00 39.38 251 SER A O 1
ATOM 1888 N N . THR A 1 252 ? 22.067 27.475 -63.455 1.00 42.62 252 THR A N 1
ATOM 1889 C CA . THR A 1 252 ? 23.493 27.402 -63.113 1.00 42.62 252 THR A CA 1
ATOM 1890 C C . THR A 1 252 ? 23.666 27.721 -61.634 1.00 42.62 252 THR A C 1
ATOM 1892 O O . THR A 1 252 ? 24.328 28.699 -61.282 1.00 42.62 252 THR A O 1
ATOM 1895 N N . ASN A 1 253 ? 23.052 26.917 -60.759 1.00 64.88 253 ASN A N 1
ATOM 1896 C CA . ASN A 1 253 ? 23.533 26.882 -59.385 1.00 64.88 253 ASN A CA 1
ATOM 1897 C C . ASN A 1 253 ? 24.957 26.308 -59.400 1.00 64.88 253 ASN A C 1
ATOM 1899 O O . ASN A 1 253 ? 25.198 25.236 -59.956 1.00 64.88 253 ASN A O 1
ATOM 1903 N N . ILE A 1 254 ? 25.892 27.078 -58.853 1.00 72.69 254 ILE A N 1
ATOM 1904 C CA . ILE A 1 254 ? 27.319 26.748 -58.724 1.00 72.69 254 ILE A CA 1
ATOM 1905 C C . ILE A 1 254 ? 27.784 26.861 -57.264 1.00 72.69 254 ILE A C 1
ATOM 1907 O O . ILE A 1 254 ? 28.981 26.815 -56.984 1.00 72.69 254 ILE A O 1
ATOM 1911 N N . THR A 1 255 ? 26.845 27.079 -56.339 1.00 85.12 255 THR A N 1
ATOM 1912 C CA . THR A 1 255 ? 27.114 27.233 -54.910 1.00 85.12 255 THR A CA 1
ATOM 1913 C C . THR A 1 255 ? 26.827 25.896 -54.231 1.00 85.12 255 THR A C 1
ATOM 1915 O O . THR A 1 255 ? 25.705 25.416 -54.345 1.00 85.12 255 THR A O 1
ATOM 1918 N N . PRO A 1 256 ? 27.798 25.273 -53.540 1.00 87.38 256 PRO A N 1
ATOM 1919 C CA . PRO A 1 256 ? 27.536 24.059 -52.777 1.00 87.38 256 PRO A CA 1
ATOM 1920 C C . PRO A 1 256 ? 26.582 24.297 -51.596 1.00 87.38 256 PRO A C 1
ATOM 1922 O O . PRO A 1 256 ? 26.626 25.383 -51.002 1.00 87.38 256 PRO A O 1
ATOM 1925 N N . PRO A 1 257 ? 25.834 23.267 -51.152 1.00 91.38 257 PRO A N 1
ATOM 1926 C CA . PRO A 1 257 ? 24.983 23.375 -49.977 1.00 91.38 257 PRO A CA 1
ATOM 1927 C C . PRO A 1 257 ? 25.763 23.758 -48.724 1.00 91.38 257 PRO A C 1
ATOM 1929 O O . PRO A 1 257 ? 26.925 23.400 -48.538 1.00 91.38 257 PRO A O 1
ATOM 1932 N N . SER A 1 258 ? 25.087 24.412 -47.795 1.00 92.44 258 SER A N 1
ATOM 1933 C CA . SER A 1 258 ? 25.548 24.730 -46.449 1.00 92.44 258 SER A CA 1
ATOM 1934 C C . SER A 1 258 ? 24.706 23.988 -45.414 1.00 92.44 258 SER A C 1
ATOM 1936 O O . SER A 1 258 ? 23.485 23.875 -45.536 1.00 92.44 258 SER A O 1
ATOM 1938 N N . PHE A 1 259 ? 25.351 23.490 -44.358 1.00 94.00 259 PHE A N 1
ATOM 1939 C CA . PHE A 1 259 ? 24.620 22.937 -43.220 1.00 94.00 259 PHE A CA 1
ATOM 1940 C C . PHE A 1 259 ? 23.956 24.052 -42.408 1.00 94.00 259 PHE A C 1
ATOM 1942 O O . PHE A 1 259 ? 24.521 25.131 -42.219 1.00 94.00 259 PHE A O 1
ATOM 1949 N N . TYR A 1 260 ? 22.769 23.768 -41.878 1.00 92.56 260 TYR A N 1
ATOM 1950 C CA . TYR A 1 260 ? 22.124 24.646 -40.905 1.00 92.56 260 TYR A CA 1
ATOM 1951 C C . TYR A 1 260 ? 22.934 24.750 -39.609 1.00 92.56 260 TYR A C 1
ATOM 1953 O O . TYR A 1 260 ? 23.605 23.805 -39.195 1.00 92.56 260 TYR A O 1
ATOM 1961 N N . SER A 1 261 ? 22.804 25.875 -38.900 1.00 87.81 261 SER A N 1
ATOM 1962 C CA . SER A 1 261 ? 23.407 26.042 -37.576 1.00 87.81 261 SER A CA 1
ATOM 1963 C C . SER A 1 261 ? 22.998 24.906 -36.623 1.00 87.81 261 SER A C 1
ATOM 1965 O O . SER A 1 261 ? 21.841 24.483 -36.580 1.00 87.81 261 SER A O 1
ATOM 1967 N N . THR A 1 262 ? 23.964 24.400 -35.850 1.00 90.62 262 THR A N 1
ATOM 1968 C CA . THR A 1 262 ? 23.876 23.173 -35.022 1.00 90.62 262 THR A CA 1
ATOM 1969 C C . THR A 1 262 ? 23.790 21.836 -35.778 1.00 90.62 262 THR A C 1
ATOM 1971 O O . THR A 1 262 ? 23.585 20.810 -35.133 1.00 90.62 262 THR A O 1
ATOM 1974 N N . TYR A 1 263 ? 23.980 21.813 -37.102 1.00 92.00 263 TYR A N 1
ATOM 1975 C CA . TYR A 1 263 ? 24.114 20.590 -37.903 1.00 92.00 263 TYR A CA 1
ATOM 1976 C C . TYR A 1 263 ? 25.453 20.583 -38.665 1.00 92.00 263 TYR A C 1
ATOM 1978 O O . TYR A 1 263 ? 25.977 21.656 -38.970 1.00 92.00 263 TYR A O 1
ATOM 1986 N N . PRO A 1 264 ? 25.999 19.403 -39.014 1.00 96.00 264 PRO A N 1
ATOM 1987 C CA . PRO A 1 264 ? 25.644 18.071 -38.505 1.00 96.00 264 PRO A CA 1
ATOM 1988 C C . PRO A 1 264 ? 25.825 17.940 -36.980 1.00 96.00 264 PRO A C 1
ATOM 1990 O O . PRO A 1 264 ? 26.645 18.635 -36.382 1.00 96.00 264 PRO A O 1
ATOM 1993 N N . LYS A 1 265 ? 25.065 17.042 -36.342 1.00 95.44 265 LYS A N 1
ATOM 1994 C CA . LYS A 1 265 ? 25.214 16.706 -34.912 1.00 95.44 265 LYS A CA 1
ATOM 1995 C C . LYS A 1 265 ? 24.821 15.262 -34.610 1.00 95.44 265 LYS A C 1
ATOM 1997 O O . LYS A 1 265 ? 24.125 14.637 -35.404 1.00 95.44 265 LYS A O 1
ATOM 2002 N N . LEU A 1 266 ? 25.222 14.760 -33.445 1.00 92.19 266 LEU A N 1
ATOM 2003 C CA . LEU A 1 266 ? 24.845 13.427 -32.969 1.00 92.19 266 LEU A CA 1
ATOM 2004 C C . LEU A 1 266 ? 23.659 13.474 -31.995 1.00 92.19 266 LEU A C 1
ATOM 2006 O O . LEU A 1 266 ? 23.406 14.497 -31.356 1.00 92.19 266 LEU A O 1
ATOM 2010 N N . SER A 1 267 ? 22.964 12.346 -31.874 1.00 86.94 267 SER A N 1
ATOM 2011 C CA . SER A 1 267 ? 22.002 12.034 -30.812 1.00 86.94 267 SER A CA 1
ATOM 2012 C C . SER A 1 267 ? 22.281 10.631 -30.260 1.00 86.94 267 SER A C 1
ATOM 2014 O O . SER A 1 267 ? 22.846 9.797 -30.972 1.00 86.94 267 SER A O 1
ATOM 2016 N N . ASN A 1 268 ? 21.904 10.379 -29.002 1.00 76.88 268 ASN A N 1
ATOM 2017 C CA . ASN A 1 268 ? 22.223 9.147 -28.266 1.00 76.88 268 ASN A CA 1
ATOM 2018 C C . ASN A 1 268 ? 21.855 7.882 -29.057 1.00 76.88 268 ASN A C 1
ATOM 2020 O O . ASN A 1 268 ? 20.700 7.712 -29.440 1.00 76.88 268 ASN A O 1
ATOM 2024 N N . GLY A 1 269 ? 22.834 7.001 -29.268 1.00 80.31 269 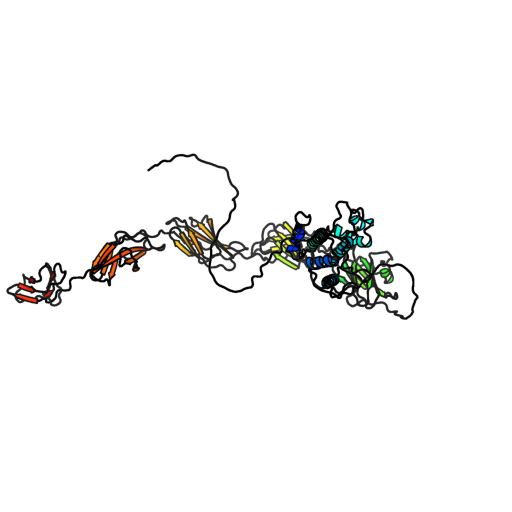GLY A N 1
ATOM 2025 C CA . GLY A 1 269 ? 22.633 5.635 -29.757 1.00 80.31 269 GLY A CA 1
ATOM 2026 C C . GLY A 1 269 ? 23.070 4.605 -28.717 1.00 80.31 269 GLY A C 1
ATOM 2027 O O . GLY A 1 269 ? 23.295 4.939 -27.552 1.00 80.31 269 GLY A O 1
ATOM 2028 N N . THR A 1 270 ? 23.209 3.352 -29.142 1.00 86.25 270 THR A N 1
ATOM 2029 C CA . THR A 1 270 ? 23.591 2.241 -28.259 1.00 86.25 270 THR A CA 1
ATOM 2030 C C . THR A 1 270 ? 25.109 2.193 -28.032 1.00 86.25 270 THR A C 1
ATOM 2032 O O . THR A 1 270 ? 25.873 3.042 -28.508 1.00 86.25 270 THR A O 1
ATOM 2035 N N . SER A 1 271 ? 25.582 1.157 -27.334 1.00 83.19 271 SER A N 1
ATOM 2036 C CA . SER A 1 271 ? 27.009 0.821 -27.240 1.00 83.19 271 SER A CA 1
ATOM 2037 C C . SER A 1 271 ? 27.718 0.620 -28.588 1.00 83.19 271 SER A C 1
ATOM 2039 O O . SER A 1 271 ? 28.934 0.785 -28.638 1.00 83.19 271 SER A O 1
ATOM 2041 N N . THR A 1 272 ? 26.988 0.315 -29.667 1.00 88.69 272 THR A N 1
ATOM 2042 C CA . THR A 1 272 ? 27.530 0.029 -31.010 1.00 88.69 272 THR A CA 1
ATOM 2043 C C . THR A 1 272 ? 26.938 0.909 -32.117 1.00 88.69 272 THR A C 1
ATOM 2045 O O . THR A 1 272 ? 27.220 0.686 -33.295 1.00 88.69 272 THR A O 1
ATOM 2048 N N . SER A 1 273 ? 26.145 1.929 -31.768 1.00 86.94 273 SER A N 1
ATOM 2049 C CA . SER A 1 273 ? 25.566 2.858 -32.744 1.00 86.94 273 SER A CA 1
ATOM 2050 C C . SER A 1 273 ? 25.521 4.314 -32.269 1.00 86.94 273 SER A C 1
ATOM 2052 O O . SER A 1 273 ? 25.740 4.621 -31.092 1.00 86.94 273 SER A O 1
ATOM 2054 N N . VAL A 1 274 ? 25.254 5.230 -33.203 1.00 88.88 274 VAL A N 1
ATOM 2055 C CA . VAL A 1 274 ? 24.872 6.625 -32.935 1.00 88.88 274 VAL A CA 1
ATOM 2056 C C . VAL A 1 274 ? 23.969 7.156 -34.051 1.00 88.88 274 VAL A C 1
ATOM 2058 O O . VAL A 1 274 ? 24.119 6.769 -35.209 1.00 88.88 274 VAL A O 1
ATOM 2061 N N . TYR A 1 275 ? 23.056 8.075 -33.736 1.00 87.25 275 TYR A N 1
ATOM 2062 C CA . TYR A 1 275 ? 22.280 8.779 -34.759 1.00 87.25 275 TYR A CA 1
ATOM 2063 C C . TYR A 1 275 ? 23.021 10.039 -35.204 1.00 87.25 275 TYR A C 1
ATOM 2065 O O . TYR A 1 275 ? 23.288 10.922 -34.387 1.00 87.25 275 TYR A O 1
ATOM 2073 N N . LEU A 1 276 ? 23.308 10.152 -36.499 1.00 93.12 276 LEU A N 1
ATOM 2074 C CA . LEU A 1 276 ? 23.808 11.368 -37.133 1.00 93.12 276 LEU A CA 1
ATOM 2075 C C . LEU A 1 276 ? 22.632 12.140 -37.742 1.00 93.12 276 LEU A C 1
ATOM 2077 O O . LEU A 1 276 ? 21.949 11.662 -38.647 1.00 93.12 276 LEU A O 1
ATOM 2081 N N . LEU A 1 277 ? 22.408 13.353 -37.243 1.00 93.94 277 LEU A N 1
ATOM 2082 C CA . LEU A 1 277 ? 21.379 14.270 -37.717 1.00 93.94 277 LEU A CA 1
ATOM 2083 C C . LEU A 1 277 ? 22.019 15.313 -38.639 1.00 93.94 277 LEU A C 1
ATOM 2085 O O . LEU A 1 277 ? 22.989 15.982 -38.269 1.00 93.94 277 LEU A O 1
ATOM 2089 N N . VAL A 1 278 ? 21.433 15.496 -39.820 1.00 93.00 278 VAL A N 1
ATOM 2090 C CA . VAL A 1 278 ? 21.896 16.410 -40.874 1.00 93.00 278 VAL A CA 1
ATOM 2091 C C . VAL A 1 278 ? 20.752 17.290 -41.376 1.00 93.00 278 VAL A C 1
ATOM 2093 O O . VAL A 1 278 ? 19.589 16.892 -41.362 1.00 93.00 278 VAL A O 1
ATOM 2096 N N . ARG A 1 279 ? 21.078 18.509 -41.811 1.00 93.81 279 ARG A N 1
ATOM 2097 C CA . ARG A 1 279 ? 20.120 19.459 -42.390 1.00 93.81 279 ARG A CA 1
ATOM 2098 C C . ARG A 1 279 ? 20.866 20.455 -43.275 1.00 93.81 279 ARG A C 1
ATOM 2100 O O . ARG A 1 279 ? 21.807 21.086 -42.788 1.00 93.81 279 ARG A O 1
ATOM 2107 N N . ILE A 1 280 ? 20.451 20.601 -44.529 1.00 91.00 280 ILE A N 1
ATOM 2108 C CA . ILE A 1 280 ? 21.066 21.498 -45.524 1.00 91.00 280 ILE A CA 1
ATOM 2109 C C . ILE A 1 280 ? 20.033 22.491 -46.078 1.00 91.00 280 ILE A C 1
ATOM 2111 O O . ILE A 1 280 ? 18.834 22.250 -45.971 1.00 91.00 280 ILE A O 1
ATOM 2115 N N . ASN A 1 281 ? 20.499 23.614 -46.623 1.00 90.38 281 ASN A N 1
ATOM 2116 C CA . ASN A 1 281 ? 19.686 24.744 -47.109 1.00 90.38 281 ASN A CA 1
ATOM 2117 C C . ASN A 1 281 ? 19.084 24.570 -48.520 1.00 90.38 281 ASN A C 1
ATOM 2119 O O . ASN A 1 281 ? 18.532 25.524 -49.062 1.00 90.38 281 ASN A O 1
ATOM 2123 N N . GLU A 1 282 ? 19.272 23.416 -49.163 1.00 86.06 282 GLU A N 1
ATOM 2124 C CA . GLU A 1 282 ? 18.791 23.132 -50.521 1.00 86.06 282 GLU A CA 1
ATOM 2125 C C . GLU A 1 282 ? 18.745 21.621 -50.796 1.00 86.06 282 GLU A C 1
ATOM 2127 O O . GLU A 1 282 ? 19.273 20.832 -50.015 1.00 86.06 282 GLU A O 1
ATOM 2132 N N . ASN A 1 283 ? 18.106 21.200 -51.891 1.00 83.75 283 ASN A N 1
ATOM 2133 C CA . ASN A 1 283 ? 18.010 19.782 -52.251 1.00 83.75 283 ASN A CA 1
ATOM 2134 C C . ASN A 1 283 ? 19.401 19.196 -52.546 1.00 83.75 283 ASN A C 1
ATOM 2136 O O . ASN A 1 283 ? 20.134 19.716 -53.389 1.00 83.75 283 ASN A O 1
ATOM 2140 N N . GLY A 1 284 ? 19.737 18.064 -51.929 1.00 87.69 284 GLY A N 1
ATOM 2141 C CA . GLY A 1 284 ? 21.059 17.467 -52.089 1.00 87.69 284 GLY A CA 1
ATOM 2142 C C . GLY A 1 284 ? 21.258 16.150 -51.347 1.00 87.69 284 GLY A C 1
ATOM 2143 O O . GLY A 1 284 ? 20.310 15.448 -50.991 1.00 87.69 284 GLY A O 1
ATOM 2144 N N . LYS A 1 285 ? 22.522 15.803 -51.113 1.00 90.25 285 LYS A N 1
ATOM 2145 C CA . LYS A 1 285 ? 22.951 14.608 -50.389 1.00 90.25 285 LYS A CA 1
ATOM 2146 C C . LYS A 1 285 ? 24.034 14.964 -49.379 1.00 90.25 285 LYS A C 1
ATOM 2148 O O . LYS A 1 285 ? 24.985 15.667 -49.711 1.00 90.25 285 LYS A O 1
ATOM 2153 N N . ALA A 1 286 ? 23.920 14.445 -48.160 1.00 94.62 286 ALA A N 1
ATOM 2154 C CA . ALA A 1 286 ? 25.009 14.457 -47.190 1.00 94.62 286 ALA A CA 1
ATOM 2155 C C . ALA A 1 286 ? 25.727 13.101 -47.212 1.00 94.62 286 ALA A C 1
ATOM 2157 O O . ALA A 1 286 ? 25.077 12.058 -47.154 1.00 94.62 286 ALA A O 1
ATOM 2158 N N . TYR A 1 287 ? 27.055 13.119 -47.278 1.00 95.12 287 TYR A N 1
ATOM 2159 C CA . TYR A 1 287 ? 27.941 11.959 -47.160 1.00 95.12 287 TYR A CA 1
ATOM 2160 C C . TYR A 1 287 ? 28.689 12.035 -45.832 1.00 95.12 287 TYR A C 1
ATOM 2162 O O . TYR A 1 287 ? 29.020 13.136 -45.389 1.00 95.12 287 TYR A O 1
ATOM 2170 N N . PHE A 1 288 ? 28.995 10.895 -45.217 1.00 97.56 288 PHE A N 1
ATOM 2171 C CA . PHE A 1 288 ? 29.812 10.846 -44.006 1.00 97.56 288 PHE A CA 1
ATOM 2172 C C . PHE A 1 288 ? 30.822 9.698 -44.018 1.00 97.56 288 PHE A C 1
ATOM 2174 O O . PHE A 1 288 ? 30.594 8.661 -44.641 1.00 97.56 288 PHE A O 1
ATOM 2181 N N . VAL A 1 289 ? 31.907 9.879 -43.264 1.00 94.81 289 VAL A N 1
ATOM 2182 C CA . VAL A 1 289 ? 32.871 8.835 -42.888 1.00 94.81 289 VAL A CA 1
ATOM 2183 C C . VAL A 1 289 ? 33.108 8.866 -41.382 1.00 94.81 289 VAL A C 1
ATOM 2185 O O . VAL A 1 289 ? 33.056 9.930 -40.758 1.00 94.81 289 VAL A O 1
ATOM 2188 N N . VAL A 1 290 ? 33.384 7.702 -40.804 1.00 96.75 290 VAL A N 1
ATOM 2189 C CA . VAL A 1 290 ? 33.653 7.507 -39.378 1.00 96.75 290 VAL A CA 1
ATOM 2190 C C . VAL A 1 290 ? 35.110 7.098 -39.210 1.00 96.75 290 VAL A C 1
ATOM 2192 O O . VAL A 1 290 ? 35.542 6.101 -39.785 1.00 96.75 290 VAL A O 1
ATOM 2195 N N . LEU A 1 291 ? 35.870 7.863 -38.428 1.00 95.06 291 LEU A N 1
ATOM 2196 C CA . LEU A 1 291 ? 37.283 7.607 -38.150 1.00 95.06 291 LEU A CA 1
ATOM 2197 C C . LEU A 1 291 ? 37.529 7.540 -36.642 1.00 95.06 291 LEU A C 1
ATOM 2199 O O . LEU A 1 291 ? 36.843 8.202 -35.863 1.00 95.06 291 LEU A O 1
ATOM 2203 N N . ASP A 1 292 ? 38.541 6.784 -36.222 1.00 94.06 292 ASP A N 1
ATOM 2204 C CA . ASP A 1 292 ? 38.981 6.758 -34.824 1.00 94.06 292 ASP A CA 1
ATOM 2205 C C . ASP A 1 292 ? 39.353 8.176 -34.356 1.00 94.06 292 ASP A C 1
ATOM 2207 O O . ASP A 1 292 ? 40.029 8.919 -35.078 1.00 94.06 292 ASP A O 1
ATOM 2211 N N . SER A 1 293 ? 38.909 8.566 -33.156 1.00 93.44 293 SER A N 1
ATOM 2212 C CA . SER A 1 293 ? 39.105 9.920 -32.616 1.00 93.44 293 SER A CA 1
ATOM 2213 C C . SER A 1 293 ? 40.578 10.351 -32.656 1.00 93.44 293 SER A C 1
ATOM 2215 O O . SER A 1 293 ? 41.438 9.706 -32.059 1.00 93.44 293 SER A O 1
ATOM 2217 N N . GLY A 1 294 ? 40.866 11.491 -33.294 1.00 90.50 294 GLY A N 1
ATOM 2218 C CA . GLY A 1 294 ? 42.229 12.007 -33.478 1.00 90.50 294 GLY A CA 1
ATOM 2219 C C . GLY A 1 294 ? 42.932 11.559 -34.767 1.00 90.50 294 GLY A C 1
ATOM 2220 O O . GLY A 1 294 ? 44.081 11.942 -34.987 1.00 90.50 294 GLY A O 1
ATOM 2221 N N . SER A 1 295 ? 42.261 10.798 -35.636 1.00 93.56 295 SER A N 1
ATOM 2222 C CA . SER A 1 295 ? 42.751 10.487 -36.987 1.00 93.56 295 SER A CA 1
ATOM 2223 C C . SER A 1 295 ? 42.964 11.747 -37.840 1.00 93.56 295 SER A C 1
ATOM 2225 O O . SER A 1 295 ? 42.310 12.774 -37.656 1.00 93.56 295 SER A O 1
ATOM 2227 N N . ALA A 1 296 ? 43.869 11.666 -38.820 1.00 94.44 296 ALA A N 1
ATOM 2228 C CA . ALA A 1 296 ? 44.097 12.754 -39.770 1.00 94.44 296 ALA A CA 1
ATOM 2229 C C . ALA A 1 296 ? 42.862 12.983 -40.660 1.00 94.44 296 ALA A C 1
ATOM 2231 O O . ALA A 1 296 ? 42.332 12.034 -41.244 1.00 94.44 296 ALA A O 1
ATOM 2232 N N . ALA A 1 297 ? 42.435 14.243 -40.772 1.00 95.94 297 ALA A N 1
ATOM 2233 C CA . ALA A 1 297 ? 41.185 14.630 -41.421 1.00 95.94 297 ALA A CA 1
ATOM 2234 C C . ALA A 1 297 ? 41.168 14.304 -42.933 1.00 95.94 297 ALA A C 1
ATOM 2236 O O . ALA A 1 297 ? 42.132 14.638 -43.626 1.00 95.94 297 ALA A O 1
ATOM 2237 N N . PRO A 1 298 ? 40.087 13.697 -43.456 1.00 94.88 298 PRO A N 1
ATOM 2238 C CA . PRO A 1 298 ? 39.899 13.445 -44.884 1.00 94.88 298 PRO A CA 1
ATOM 2239 C C . PRO A 1 298 ? 39.491 14.720 -45.641 1.00 94.88 298 PRO A C 1
ATOM 2241 O O . PRO A 1 298 ? 38.929 15.657 -45.068 1.00 94.88 298 PRO A O 1
ATOM 2244 N N . THR A 1 299 ? 39.732 14.748 -46.952 1.00 96.25 299 THR A N 1
ATOM 2245 C CA . THR A 1 299 ? 39.222 15.793 -47.855 1.00 96.25 299 THR A CA 1
ATOM 2246 C C . THR A 1 299 ? 37.736 15.598 -48.169 1.00 96.25 299 THR A C 1
ATOM 2248 O O . THR A 1 299 ? 37.187 14.510 -48.002 1.00 96.25 299 THR A O 1
ATOM 2251 N N . ALA A 1 300 ? 37.074 16.633 -48.695 1.00 92.62 300 ALA A N 1
ATOM 2252 C CA . ALA A 1 300 ? 35.687 16.542 -49.158 1.00 92.62 300 ALA A CA 1
ATOM 2253 C C . ALA A 1 300 ? 35.463 15.399 -50.168 1.00 92.62 300 ALA A C 1
ATOM 2255 O O . ALA A 1 300 ? 34.487 14.656 -50.062 1.00 92.62 300 ALA A O 1
ATOM 2256 N N . GLN A 1 301 ? 36.394 15.214 -51.110 1.00 87.12 301 GLN A N 1
ATOM 2257 C CA . GLN A 1 301 ? 36.341 14.127 -52.088 1.00 87.12 301 GLN A CA 1
ATOM 2258 C C . GLN A 1 301 ? 36.497 12.750 -51.428 1.00 87.12 301 GLN A C 1
ATOM 2260 O O . GLN A 1 301 ? 35.789 11.823 -51.813 1.00 87.12 301 GLN A O 1
ATOM 2265 N N . GLN A 1 302 ? 37.370 12.617 -50.422 1.00 87.88 302 GLN A N 1
ATOM 2266 C CA . GLN A 1 302 ? 37.534 11.371 -49.663 1.00 87.88 302 GLN A CA 1
ATOM 2267 C C . GLN A 1 302 ? 36.269 11.032 -48.864 1.00 87.88 302 GLN A C 1
ATOM 2269 O O . GLN A 1 302 ? 35.797 9.902 -48.948 1.00 87.88 302 GLN A O 1
ATOM 2274 N N . VAL A 1 303 ? 35.640 12.007 -48.191 1.00 92.38 303 VAL A N 1
ATOM 2275 C CA . VAL A 1 303 ? 34.365 11.773 -47.482 1.00 92.38 303 VAL A CA 1
ATOM 2276 C C . VAL A 1 303 ? 33.259 11.336 -48.447 1.00 92.38 303 VAL A C 1
ATOM 2278 O O . VAL A 1 303 ? 32.559 10.364 -48.174 1.00 92.38 303 VAL A O 1
ATOM 2281 N N . ARG A 1 304 ? 33.137 11.989 -49.612 1.00 91.38 304 ARG A N 1
ATOM 2282 C CA . ARG A 1 304 ? 32.190 11.587 -50.668 1.00 91.38 304 ARG A CA 1
ATOM 2283 C C . ARG A 1 304 ? 32.444 10.161 -51.182 1.00 91.38 304 ARG A C 1
ATOM 2285 O O . ARG A 1 304 ? 31.493 9.462 -51.521 1.00 91.38 304 ARG A O 1
ATOM 2292 N N . ALA A 1 305 ? 33.707 9.743 -51.248 1.00 79.12 305 ALA A N 1
ATOM 2293 C CA . ALA A 1 305 ? 34.127 8.418 -51.707 1.00 79.12 305 ALA A CA 1
ATOM 2294 C C . ALA A 1 305 ? 34.101 7.327 -50.615 1.00 79.12 305 ALA A C 1
ATOM 2296 O O . ALA A 1 305 ? 34.426 6.180 -50.917 1.00 79.12 305 ALA A O 1
ATOM 2297 N N . GLY A 1 306 ? 33.745 7.656 -49.367 1.00 83.94 306 GLY A N 1
ATOM 2298 C CA . GLY A 1 306 ? 33.757 6.707 -48.247 1.00 83.94 306 GLY A CA 1
ATOM 2299 C C . GLY A 1 306 ? 35.161 6.359 -47.733 1.00 83.94 306 GLY A C 1
ATOM 2300 O O . GLY A 1 306 ? 35.395 5.230 -47.303 1.00 83.94 306 GLY A O 1
ATOM 2301 N N . GLN A 1 307 ? 36.112 7.296 -47.824 1.00 87.94 307 GLN A N 1
ATOM 2302 C CA . GLN A 1 307 ? 37.541 7.060 -47.593 1.00 87.94 307 GLN A CA 1
ATOM 2303 C C . GLN A 1 307 ? 38.145 7.867 -46.431 1.00 87.94 307 GLN A C 1
ATOM 2305 O O . GLN A 1 307 ? 37.719 8.984 -46.129 1.00 87.94 307 GLN A O 1
ATOM 2310 N N . ASP A 1 308 ? 39.198 7.312 -45.822 1.00 85.75 308 ASP A N 1
ATOM 2311 C CA . ASP A 1 308 ? 40.087 8.029 -44.903 1.00 85.75 308 ASP A CA 1
ATOM 2312 C C . ASP A 1 308 ? 41.039 8.996 -45.641 1.00 85.75 308 ASP A C 1
ATOM 2314 O O . ASP A 1 308 ? 41.085 9.074 -46.872 1.00 85.75 308 ASP A O 1
ATOM 2318 N N . SER A 1 309 ? 41.860 9.719 -44.875 1.00 91.81 309 SER A N 1
ATOM 2319 C CA . SER A 1 309 ? 42.881 10.639 -45.397 1.00 91.81 309 SER A CA 1
ATOM 2320 C C . SER A 1 309 ? 43.984 9.970 -46.234 1.00 91.81 309 SER A C 1
ATOM 2322 O O . SER A 1 309 ? 44.699 10.665 -46.958 1.00 91.81 309 SER A O 1
ATOM 2324 N N . LYS A 1 310 ? 44.107 8.637 -46.193 1.00 88.12 310 LYS A N 1
ATOM 2325 C CA . LYS A 1 310 ? 45.065 7.829 -46.967 1.00 88.12 310 LYS A CA 1
ATOM 2326 C C . LYS A 1 310 ? 44.429 7.171 -48.203 1.00 88.12 310 LYS A C 1
ATOM 2328 O O . LYS A 1 310 ? 45.160 6.577 -48.992 1.00 88.12 310 LYS A O 1
ATOM 2333 N N . GLY A 1 311 ? 43.111 7.288 -48.391 1.00 75.38 311 GLY A N 1
ATOM 2334 C CA . GLY A 1 311 ? 42.361 6.670 -49.490 1.00 75.38 311 GLY A CA 1
ATOM 2335 C C . GLY A 1 311 ? 41.843 5.252 -49.209 1.00 75.38 311 GLY A C 1
ATOM 2336 O O . GLY A 1 311 ? 41.341 4.607 -50.127 1.00 75.38 311 GLY A O 1
ATOM 2337 N N . ASN A 1 312 ? 41.943 4.750 -47.973 1.00 77.62 312 ASN A N 1
ATOM 2338 C CA . ASN A 1 312 ? 41.359 3.460 -47.593 1.00 77.62 312 ASN A CA 1
ATOM 2339 C C . ASN A 1 312 ? 39.848 3.606 -47.402 1.00 77.62 312 ASN A C 1
ATOM 2341 O O . ASN A 1 312 ? 39.404 4.605 -46.840 1.00 77.62 312 ASN A O 1
ATOM 2345 N N . ALA A 1 313 ? 39.066 2.600 -47.799 1.00 74.31 313 ALA A N 1
ATOM 2346 C CA . ALA A 1 313 ? 37.642 2.551 -47.473 1.00 74.31 313 ALA A CA 1
ATOM 2347 C C . ALA A 1 313 ? 37.430 2.428 -45.953 1.00 74.31 313 ALA A C 1
ATOM 2349 O O . ALA A 1 313 ? 38.132 1.667 -45.285 1.00 74.31 313 ALA A O 1
ATOM 2350 N N . VAL A 1 314 ? 36.454 3.163 -45.423 1.00 88.50 314 VAL A N 1
ATOM 2351 C CA . VAL A 1 314 ? 36.075 3.172 -44.001 1.00 88.50 314 VAL A CA 1
ATOM 2352 C C . VAL A 1 314 ? 34.556 3.118 -43.841 1.00 88.50 314 VAL A C 1
ATOM 2354 O O . VAL A 1 314 ? 33.815 3.318 -44.808 1.00 88.50 314 VAL A O 1
ATOM 2357 N N . LEU A 1 315 ? 34.086 2.879 -42.610 1.00 88.25 315 LEU A N 1
ATOM 2358 C CA . LEU A 1 315 ? 32.667 2.978 -42.268 1.00 88.25 315 LEU A CA 1
ATOM 2359 C C . LEU A 1 315 ? 32.136 4.349 -42.705 1.00 88.25 315 LEU A C 1
ATOM 2361 O O . LEU A 1 315 ? 32.634 5.400 -42.295 1.00 88.25 315 LEU A O 1
ATOM 2365 N N . SER A 1 316 ? 31.158 4.324 -43.598 1.00 89.62 316 SER A N 1
ATOM 2366 C CA . SER A 1 316 ? 30.711 5.493 -44.341 1.00 89.62 316 SER A CA 1
ATOM 2367 C C . SER A 1 316 ? 29.292 5.301 -44.856 1.00 89.62 316 SER A C 1
ATOM 2369 O O . SER A 1 316 ? 28.755 4.194 -44.864 1.00 89.62 316 SER A O 1
ATOM 2371 N N . GLY A 1 317 ? 28.661 6.392 -45.272 1.00 86.19 317 GLY A N 1
ATOM 2372 C CA . GLY A 1 317 ? 27.301 6.347 -45.784 1.00 86.19 317 GLY A CA 1
ATOM 2373 C C . GLY A 1 317 ? 26.852 7.674 -46.367 1.00 86.19 317 GLY A C 1
ATOM 2374 O O . GLY A 1 317 ? 27.610 8.642 -46.450 1.00 86.19 317 GLY A O 1
ATOM 2375 N N . SER A 1 318 ? 25.596 7.721 -46.804 1.00 87.12 318 SER A N 1
ATOM 2376 C CA . SER A 1 318 ? 25.001 8.948 -47.329 1.00 87.12 318 SER A CA 1
ATOM 2377 C C . SER A 1 318 ? 23.485 8.965 -47.172 1.00 87.12 318 SER A C 1
ATOM 2379 O O . SER A 1 318 ? 22.852 7.915 -47.124 1.00 87.12 318 SER A O 1
ATOM 2381 N N . ILE A 1 319 ? 22.909 10.163 -47.133 1.00 86.31 319 ILE A N 1
ATOM 2382 C CA . ILE A 1 319 ? 21.472 10.403 -46.992 1.00 86.31 319 ILE A CA 1
ATOM 2383 C C . ILE A 1 319 ? 21.043 11.521 -47.945 1.00 86.31 319 ILE A C 1
ATOM 2385 O O . ILE A 1 319 ? 21.697 12.563 -48.023 1.00 86.31 319 ILE A O 1
ATOM 2389 N N . ALA A 1 320 ? 19.977 11.278 -48.708 1.00 85.06 320 ALA A N 1
ATOM 2390 C CA . ALA A 1 320 ? 19.352 12.284 -49.563 1.00 85.06 320 ALA A CA 1
ATOM 2391 C C . ALA A 1 320 ? 18.469 13.213 -48.720 1.00 85.06 320 ALA A C 1
ATOM 2393 O O . ALA A 1 320 ? 17.837 12.768 -47.763 1.00 85.06 320 ALA A O 1
ATOM 2394 N N . LEU A 1 321 ? 18.454 14.497 -49.068 1.00 82.25 321 LEU A N 1
ATOM 2395 C CA . LEU A 1 321 ? 17.783 15.554 -48.323 1.00 82.25 321 LEU A CA 1
ATOM 2396 C C . LEU A 1 321 ? 17.018 16.452 -49.297 1.00 82.25 321 LEU A C 1
ATOM 2398 O O . LEU A 1 321 ? 17.600 17.010 -50.230 1.00 82.25 321 LEU A O 1
ATOM 2402 N N . SER A 1 322 ? 15.724 16.618 -49.047 1.00 77.00 322 SER A N 1
ATOM 2403 C CA . SER A 1 322 ? 14.973 17.766 -49.552 1.00 77.00 322 SER A CA 1
ATOM 2404 C C . SER A 1 322 ? 15.434 19.017 -48.799 1.00 77.00 322 SER A C 1
ATOM 2406 O O . SER A 1 322 ? 15.770 18.946 -47.614 1.00 77.00 322 SER A O 1
ATOM 2408 N N . GLY A 1 323 ? 15.499 20.154 -49.488 1.00 63.47 323 GLY A N 1
ATOM 2409 C CA . GLY A 1 323 ? 15.977 21.411 -48.922 1.00 63.47 323 GLY A CA 1
ATOM 2410 C C . GLY A 1 323 ? 15.183 21.803 -47.684 1.00 63.47 323 GLY A C 1
ATOM 2411 O O . GLY A 1 323 ? 13.964 21.665 -47.649 1.00 63.47 323 GLY A O 1
ATOM 2412 N N . ASP A 1 324 ? 15.898 22.257 -46.662 1.00 72.50 324 ASP A N 1
ATOM 2413 C CA . ASP A 1 324 ? 15.391 22.616 -45.338 1.00 72.50 324 ASP A CA 1
ATOM 2414 C C . ASP A 1 324 ? 14.833 21.452 -44.493 1.00 72.50 324 ASP A C 1
ATOM 2416 O O . ASP A 1 324 ? 14.581 21.652 -43.298 1.00 72.50 324 ASP A O 1
ATOM 2420 N N . ASP A 1 325 ? 14.737 20.224 -45.005 1.00 79.62 325 ASP A N 1
ATOM 2421 C CA . ASP A 1 325 ? 14.336 19.057 -44.212 1.00 79.62 325 ASP A CA 1
ATOM 2422 C C . ASP A 1 325 ? 15.491 18.468 -43.388 1.00 79.62 325 ASP A C 1
ATOM 2424 O O . ASP A 1 325 ? 16.678 18.563 -43.718 1.00 79.62 325 ASP A O 1
ATOM 2428 N N . LYS A 1 326 ? 15.133 17.854 -42.253 1.00 83.44 326 LYS A N 1
ATOM 2429 C CA . LYS A 1 326 ? 16.074 17.142 -41.378 1.00 83.44 326 LYS A CA 1
ATOM 2430 C C . LYS A 1 326 ? 16.161 15.681 -41.803 1.00 83.44 326 LYS A C 1
ATOM 2432 O O . LYS A 1 326 ? 15.157 14.976 -41.754 1.00 83.44 326 LYS A O 1
ATOM 2437 N N . GLY A 1 327 ? 17.365 15.212 -42.105 1.00 77.25 327 GLY A N 1
ATOM 2438 C CA . GLY A 1 327 ? 17.655 13.788 -42.222 1.00 77.25 327 GLY A CA 1
ATOM 2439 C C . GLY A 1 327 ? 18.280 13.234 -40.948 1.00 77.25 327 GLY A C 1
ATOM 2440 O O . GLY A 1 327 ? 19.042 13.919 -40.262 1.00 77.25 327 GLY A O 1
ATOM 2441 N N . THR A 1 328 ? 18.000 11.965 -40.678 1.00 85.25 328 THR A N 1
ATOM 2442 C CA . THR A 1 328 ? 18.655 11.176 -39.633 1.00 85.25 328 THR A CA 1
ATOM 2443 C C . THR A 1 328 ? 19.185 9.904 -40.273 1.00 85.25 328 THR A C 1
ATOM 2445 O O . THR A 1 328 ? 18.434 9.204 -40.946 1.00 85.25 328 THR A O 1
ATOM 2448 N N . VAL A 1 329 ? 20.460 9.592 -40.055 1.00 82.81 329 VAL A N 1
ATOM 2449 C CA . VAL A 1 329 ? 21.066 8.316 -40.447 1.00 82.81 329 VAL A CA 1
ATOM 2450 C C . VAL A 1 329 ? 21.644 7.631 -39.215 1.00 82.81 329 VAL A C 1
ATOM 2452 O O . VAL A 1 329 ? 22.233 8.286 -38.353 1.00 82.81 329 VAL A O 1
ATOM 2455 N N . ILE A 1 330 ? 21.444 6.319 -39.108 1.00 84.31 330 ILE A N 1
ATOM 2456 C CA . ILE A 1 330 ? 22.034 5.516 -38.038 1.00 84.31 330 ILE A CA 1
ATOM 2457 C C . ILE A 1 330 ? 23.425 5.083 -38.492 1.00 84.31 330 ILE A C 1
ATOM 2459 O O . ILE A 1 330 ? 23.588 4.528 -39.578 1.00 84.31 330 ILE A O 1
ATOM 2463 N N . ILE A 1 331 ? 24.425 5.356 -37.666 1.00 86.25 331 ILE A N 1
ATOM 2464 C CA . ILE A 1 331 ? 25.779 4.839 -37.824 1.00 86.25 331 ILE A CA 1
ATOM 2465 C C . ILE A 1 331 ? 25.872 3.612 -36.922 1.00 86.25 331 ILE A C 1
ATOM 2467 O O . ILE A 1 331 ? 25.846 3.758 -35.701 1.00 86.25 331 ILE A O 1
ATOM 2471 N N . ASN A 1 332 ? 25.940 2.430 -37.529 1.00 85.25 332 ASN A N 1
ATOM 2472 C CA . ASN A 1 332 ? 26.043 1.135 -36.851 1.00 85.25 332 ASN A CA 1
ATOM 2473 C C . ASN A 1 332 ? 27.499 0.635 -36.835 1.00 85.25 332 ASN A C 1
ATOM 2475 O O . ASN A 1 332 ? 28.404 1.357 -37.244 1.00 85.25 332 ASN A O 1
ATOM 2479 N N . GLU A 1 333 ? 27.717 -0.594 -36.356 1.00 83.62 333 GLU A N 1
ATOM 2480 C CA . GLU A 1 333 ? 29.020 -1.289 -36.368 1.00 83.62 333 GLU A CA 1
ATOM 2481 C C . GLU A 1 333 ? 30.150 -0.573 -35.598 1.00 83.62 333 GLU A C 1
ATOM 2483 O O . GLU A 1 333 ? 31.333 -0.837 -35.809 1.00 83.62 333 GLU A O 1
ATOM 2488 N N . LEU A 1 334 ? 29.807 0.313 -34.657 1.00 86.69 334 LEU A N 1
ATOM 2489 C CA . LEU A 1 334 ? 30.790 0.967 -33.796 1.00 86.69 334 LEU A CA 1
ATOM 2490 C C . LEU A 1 334 ? 31.297 0.010 -32.709 1.00 86.69 334 LEU A C 1
ATOM 2492 O O . LEU A 1 334 ? 30.541 -0.771 -32.129 1.00 86.69 334 LEU A O 1
ATOM 2496 N N . GLU A 1 335 ? 32.577 0.122 -32.370 1.00 86.25 335 GLU A N 1
ATOM 2497 C CA . GLU A 1 335 ? 33.184 -0.603 -31.257 1.00 86.25 335 GLU A CA 1
ATOM 2498 C C . GLU A 1 335 ? 32.726 -0.021 -29.911 1.00 86.25 335 GLU A C 1
ATOM 2500 O O . GLU A 1 335 ? 32.694 1.199 -29.704 1.00 86.25 335 GLU A O 1
ATOM 2505 N N . LYS A 1 336 ? 32.414 -0.906 -28.956 1.00 84.50 336 LYS A N 1
ATOM 2506 C CA . LYS A 1 336 ? 31.941 -0.511 -27.623 1.00 84.50 336 LYS A CA 1
ATOM 2507 C C . LYS A 1 336 ? 32.970 0.359 -26.901 1.00 84.50 336 LYS A C 1
ATOM 2509 O O . LYS A 1 336 ? 34.158 0.050 -26.889 1.00 84.50 336 LYS A O 1
ATOM 2514 N N . SER A 1 337 ? 32.496 1.432 -26.268 1.00 78.19 337 SER A N 1
ATOM 2515 C CA . SER A 1 337 ? 33.309 2.422 -25.534 1.00 78.19 337 SER A CA 1
ATOM 2516 C C . SER A 1 337 ? 34.340 3.203 -26.364 1.00 78.19 337 SER A C 1
ATOM 2518 O O . SER A 1 337 ? 35.057 4.028 -25.796 1.00 78.19 337 SER A O 1
ATOM 2520 N N . LYS A 1 338 ? 34.422 3.000 -27.685 1.00 87.56 338 LYS A N 1
ATOM 2521 C CA . LYS A 1 338 ? 35.381 3.700 -28.548 1.00 87.56 338 LYS A CA 1
ATOM 2522 C C . LYS A 1 338 ? 34.858 5.083 -28.948 1.00 87.56 338 LYS A C 1
ATOM 2524 O O . LYS A 1 338 ? 33.660 5.275 -29.167 1.00 87.56 338 LYS A O 1
ATOM 2529 N N . THR A 1 339 ? 35.760 6.061 -29.017 1.00 91.81 339 THR A N 1
ATOM 2530 C CA . THR A 1 339 ? 35.456 7.434 -29.439 1.00 91.81 339 THR A CA 1
ATOM 2531 C C . THR A 1 339 ? 35.841 7.658 -30.895 1.00 91.81 339 THR A C 1
ATOM 2533 O O . THR A 1 339 ? 36.871 7.174 -31.368 1.00 91.81 339 THR A O 1
ATOM 2536 N N . TYR A 1 340 ? 35.017 8.428 -31.604 1.00 94.81 340 TYR A N 1
ATOM 2537 C CA . TYR A 1 340 ? 35.133 8.608 -33.050 1.00 94.81 340 TYR A CA 1
ATOM 2538 C C . TYR A 1 340 ? 35.046 10.080 -33.454 1.00 94.81 340 TYR A C 1
ATOM 2540 O O . TYR A 1 340 ? 34.325 10.871 -32.845 1.00 94.81 340 TYR A O 1
ATOM 2548 N N . ASP A 1 341 ? 35.755 10.427 -34.522 1.00 96.94 341 ASP A N 1
ATOM 2549 C CA . ASP A 1 341 ? 35.586 11.661 -35.278 1.00 96.94 341 ASP A CA 1
ATOM 2550 C C . ASP A 1 341 ? 34.819 11.340 -36.572 1.00 96.94 341 ASP A C 1
ATOM 2552 O O . ASP A 1 341 ? 35.283 10.574 -37.418 1.00 96.94 341 ASP A O 1
ATOM 2556 N N . ILE A 1 342 ? 33.632 11.924 -36.728 1.00 97.75 342 ILE A N 1
ATOM 2557 C CA . ILE A 1 342 ? 32.746 11.725 -37.879 1.00 97.75 342 ILE A CA 1
ATOM 2558 C C . ILE A 1 342 ? 32.836 12.964 -38.766 1.00 97.75 342 ILE A C 1
ATOM 2560 O O . ILE A 1 342 ? 32.565 14.077 -38.315 1.00 97.75 342 ILE A O 1
ATOM 2564 N N . TYR A 1 343 ? 33.209 12.783 -40.029 1.00 98.00 343 TYR A N 1
ATOM 2565 C CA . TYR A 1 343 ? 33.344 13.870 -40.999 1.00 98.00 343 TYR A CA 1
ATOM 2566 C C . TYR A 1 343 ? 32.194 13.807 -41.997 1.00 98.00 343 TYR A C 1
ATOM 2568 O O . TYR A 1 343 ? 31.945 12.749 -42.568 1.00 98.00 343 TYR A O 1
ATOM 2576 N N . VAL A 1 344 ? 31.503 14.929 -42.209 1.00 98.00 344 VAL A N 1
ATOM 2577 C CA . VAL A 1 344 ? 30.298 15.020 -43.047 1.00 98.00 344 VAL A CA 1
ATOM 2578 C C . VAL A 1 344 ? 30.466 16.112 -44.100 1.00 98.00 344 VAL A C 1
ATOM 2580 O O . VAL A 1 344 ? 30.952 17.198 -43.790 1.00 98.00 344 VAL A O 1
ATOM 2583 N N . VAL A 1 345 ? 30.047 15.850 -45.336 1.00 96.88 345 VAL A N 1
ATOM 2584 C CA . VAL A 1 345 ? 30.113 16.792 -46.464 1.00 96.88 345 VAL A CA 1
ATOM 2585 C C . VAL A 1 345 ? 28.798 16.765 -47.249 1.00 96.88 345 VAL A C 1
ATOM 2587 O O . VAL A 1 345 ? 28.184 15.707 -47.370 1.00 96.88 345 VAL A O 1
ATOM 2590 N N . ALA A 1 346 ? 28.348 17.908 -47.765 1.00 95.12 346 ALA A N 1
ATOM 2591 C CA . ALA A 1 346 ? 27.133 18.013 -48.578 1.00 95.12 346 ALA A CA 1
ATOM 2592 C C . ALA A 1 346 ? 27.423 18.295 -50.063 1.00 95.12 346 ALA A C 1
ATOM 2594 O O . ALA A 1 346 ? 28.391 18.979 -50.399 1.00 95.12 346 ALA A O 1
ATOM 2595 N N . GLU A 1 347 ? 26.554 17.783 -50.932 1.00 91.88 347 GLU A N 1
ATOM 2596 C CA . GLU A 1 347 ? 26.536 17.971 -52.387 1.00 91.88 347 GLU A CA 1
ATOM 2597 C C . GLU A 1 347 ? 25.102 18.287 -52.843 1.00 91.88 347 GLU A C 1
ATOM 2599 O O . GLU A 1 347 ? 24.167 17.671 -52.332 1.00 91.88 347 GLU A O 1
ATOM 2604 N N . ASP A 1 348 ? 24.899 19.229 -53.767 1.00 88.75 348 ASP A N 1
ATOM 2605 C CA . ASP A 1 348 ? 23.564 19.521 -54.325 1.00 88.75 348 ASP A CA 1
ATOM 2606 C C . ASP A 1 348 ? 23.159 18.539 -55.448 1.00 88.75 348 ASP A C 1
ATOM 2608 O O . ASP A 1 348 ? 23.917 17.661 -55.868 1.00 88.75 348 ASP A O 1
ATOM 2612 N N . THR A 1 349 ? 21.950 18.697 -55.989 1.00 84.88 349 THR A N 1
ATOM 2613 C CA . THR A 1 349 ? 21.477 17.925 -57.156 1.00 84.88 349 THR A CA 1
ATOM 2614 C C . THR A 1 349 ? 22.207 18.241 -58.473 1.00 84.88 349 THR A C 1
ATOM 2616 O O . THR A 1 349 ? 21.980 17.551 -59.468 1.00 84.88 349 THR A O 1
ATOM 2619 N N . MET A 1 350 ? 23.089 19.246 -58.493 1.00 81.00 350 MET A N 1
ATOM 2620 C CA . MET A 1 350 ? 23.916 19.660 -59.635 1.00 81.00 350 MET A CA 1
ATOM 2621 C C . MET A 1 350 ? 25.389 19.220 -59.495 1.00 81.00 350 MET A C 1
ATOM 2623 O O . MET A 1 350 ? 26.196 19.511 -60.380 1.00 81.00 350 MET A O 1
ATOM 2627 N N . TYR A 1 351 ? 25.719 18.462 -58.441 1.00 84.50 351 TYR A N 1
ATOM 2628 C CA . TYR A 1 351 ? 27.052 17.954 -58.087 1.00 84.50 351 TYR A CA 1
ATOM 2629 C C . TYR A 1 351 ? 28.067 19.007 -57.592 1.00 84.50 351 TYR A C 1
ATOM 2631 O O . TYR A 1 351 ? 29.283 18.806 -57.675 1.00 84.50 351 TYR A O 1
ATOM 2639 N N . ASN A 1 352 ? 27.588 20.121 -57.032 1.00 87.75 352 ASN A N 1
ATOM 2640 C CA . ASN A 1 352 ? 28.410 21.089 -56.307 1.00 87.75 352 ASN A CA 1
ATOM 2641 C C . ASN A 1 352 ? 28.687 20.575 -54.881 1.00 87.75 352 ASN A C 1
ATOM 2643 O O . ASN A 1 352 ? 27.847 20.681 -53.987 1.00 87.75 352 ASN A O 1
ATOM 2647 N N . LEU A 1 353 ? 29.877 20.011 -54.665 1.00 92.19 353 LEU A N 1
ATOM 2648 C CA . LEU A 1 353 ? 30.344 19.496 -53.371 1.00 92.19 353 LEU A CA 1
ATOM 2649 C C . LEU A 1 353 ? 30.954 20.613 -52.502 1.00 92.19 353 LEU A C 1
ATOM 2651 O O . LEU A 1 353 ? 31.735 21.430 -52.993 1.00 92.19 353 LEU A O 1
ATOM 2655 N N . GLN A 1 354 ? 30.658 20.622 -51.198 1.00 94.62 354 GLN A N 1
ATOM 2656 C CA . GLN A 1 354 ? 31.332 21.492 -50.222 1.00 94.62 354 GLN A CA 1
ATOM 2657 C C . GLN A 1 354 ? 32.860 21.315 -50.257 1.00 94.62 354 GLN A C 1
ATOM 2659 O O . GLN A 1 354 ? 33.368 20.206 -50.402 1.00 94.62 354 GLN A O 1
ATOM 2664 N N . SER A 1 355 ? 33.611 22.400 -50.058 1.00 90.44 355 SER A N 1
ATOM 2665 C CA . SER A 1 355 ? 35.082 22.385 -50.132 1.00 90.44 355 SER A CA 1
ATOM 2666 C C . SER A 1 355 ? 35.775 21.664 -48.969 1.00 90.44 355 SER A C 1
ATOM 2668 O O . SER A 1 355 ? 36.874 21.138 -49.151 1.00 90.44 355 SER A O 1
ATOM 2670 N N . SER A 1 356 ? 35.139 21.615 -47.795 1.00 93.12 356 SER A N 1
ATOM 2671 C CA . SER A 1 356 ? 35.691 21.052 -46.557 1.00 93.12 356 SER A CA 1
ATOM 2672 C C . SER A 1 356 ? 34.608 20.306 -45.770 1.00 93.12 356 SER A C 1
ATOM 2674 O O . SER A 1 356 ? 33.522 20.863 -45.598 1.00 93.12 356 SER A O 1
ATOM 2676 N N . PRO A 1 357 ? 34.877 19.100 -45.234 1.00 97.06 357 PRO A N 1
ATOM 2677 C CA . PRO A 1 357 ? 33.943 18.418 -44.340 1.00 97.06 357 PRO A CA 1
ATOM 2678 C C . PRO A 1 357 ? 33.776 19.135 -42.993 1.00 97.06 357 PRO A C 1
ATOM 2680 O O . PRO A 1 357 ? 34.729 19.700 -42.451 1.00 97.06 357 PRO A O 1
ATOM 2683 N N . VAL A 1 358 ? 32.590 19.021 -42.394 1.00 97.69 358 VAL A N 1
ATOM 2684 C CA . VAL A 1 358 ? 32.340 19.386 -40.993 1.00 97.69 358 VAL A CA 1
ATOM 2685 C C . VAL A 1 358 ? 32.580 18.169 -40.102 1.00 97.69 358 VAL A C 1
ATOM 2687 O O . VAL A 1 358 ? 32.092 17.078 -40.394 1.00 97.69 358 VAL A O 1
ATOM 2690 N N . LYS A 1 359 ? 33.321 18.351 -39.002 1.00 97.06 359 LYS A N 1
ATOM 2691 C CA . LYS A 1 359 ? 33.618 17.292 -38.030 1.00 97.06 359 LYS A CA 1
ATOM 2692 C C . LYS A 1 359 ? 32.642 17.320 -36.854 1.00 97.06 359 LYS A C 1
ATOM 2694 O O . LYS A 1 359 ? 32.475 18.361 -36.222 1.00 97.06 359 LYS A O 1
ATOM 2699 N N . VAL A 1 360 ? 32.083 16.165 -36.507 1.00 96.19 360 VAL A N 1
ATOM 2700 C CA . VAL A 1 360 ? 31.302 15.929 -35.287 1.00 96.19 360 VAL A CA 1
ATOM 2701 C C . VAL A 1 360 ? 31.976 14.826 -34.480 1.00 96.19 360 VAL A C 1
ATOM 2703 O O . VAL A 1 360 ? 32.389 13.815 -35.039 1.00 96.19 360 VAL A O 1
ATOM 2706 N N . LYS A 1 361 ? 32.103 15.009 -33.166 1.00 94.31 361 LYS A N 1
ATOM 2707 C CA . LYS A 1 361 ? 32.815 14.070 -32.295 1.00 94.31 361 LYS A CA 1
ATOM 2708 C C . LYS A 1 361 ? 31.840 13.213 -31.491 1.00 94.31 361 LYS A C 1
ATOM 2710 O O . LYS A 1 361 ? 30.933 13.747 -30.855 1.00 94.31 361 LYS A O 1
ATOM 2715 N N . LEU A 1 362 ? 32.050 11.899 -31.503 1.00 92.19 362 LEU A N 1
ATOM 2716 C CA . LEU A 1 362 ? 31.371 10.941 -30.637 1.00 92.19 362 LEU A CA 1
ATOM 2717 C C . LEU A 1 362 ? 32.228 10.695 -29.393 1.00 92.19 362 LEU A C 1
ATOM 2719 O O . LEU A 1 362 ? 33.150 9.877 -29.410 1.00 92.19 362 LEU A O 1
ATOM 2723 N N . ASP A 1 363 ? 31.909 11.415 -28.319 1.00 86.25 363 ASP A N 1
ATOM 2724 C CA . ASP A 1 363 ? 32.543 11.253 -27.012 1.00 86.25 363 ASP A CA 1
ATOM 2725 C C . ASP A 1 363 ? 31.743 10.311 -26.102 1.00 86.25 363 ASP A C 1
ATOM 2727 O O . ASP A 1 363 ? 30.556 10.504 -25.843 1.00 86.25 363 ASP A O 1
ATOM 2731 N N . ARG A 1 364 ? 32.430 9.293 -25.579 1.00 85.56 364 ARG A N 1
ATOM 2732 C CA . ARG A 1 364 ? 31.887 8.219 -24.739 1.00 85.56 364 ARG A CA 1
ATOM 2733 C C . ARG A 1 364 ? 32.313 8.453 -23.276 1.00 85.56 364 ARG A C 1
ATOM 2735 O O . ARG A 1 364 ? 33.206 7.794 -22.754 1.00 85.56 364 ARG A O 1
ATOM 2742 N N . VAL A 1 365 ? 31.706 9.450 -22.623 1.00 87.38 365 VAL A N 1
ATOM 2743 C CA . VAL A 1 365 ? 31.979 9.820 -21.211 1.00 87.38 365 VAL A CA 1
ATOM 2744 C C . VAL A 1 365 ? 31.309 8.838 -20.239 1.00 87.38 365 VAL A C 1
ATOM 2746 O O . VAL A 1 365 ? 30.137 8.533 -20.423 1.00 87.38 365 VAL A O 1
ATOM 2749 N N . ALA A 1 366 ? 32.004 8.379 -19.195 1.00 90.94 366 ALA A N 1
ATOM 2750 C CA . ALA A 1 366 ? 31.441 7.471 -18.184 1.00 90.94 366 ALA A CA 1
ATOM 2751 C C . ALA A 1 366 ? 30.205 8.051 -17.452 1.00 90.94 366 ALA A C 1
ATOM 2753 O O . ALA A 1 366 ? 30.161 9.265 -17.222 1.00 90.94 366 ALA A O 1
ATOM 2754 N N . PRO A 1 367 ? 29.228 7.217 -17.036 1.00 94.50 367 PRO A N 1
ATOM 2755 C CA . PRO A 1 367 ? 28.141 7.654 -16.162 1.00 94.50 367 PRO A CA 1
ATOM 2756 C C . PRO A 1 367 ? 28.681 8.111 -14.798 1.00 94.50 367 PRO A C 1
ATOM 2758 O O . PRO A 1 367 ? 29.652 7.557 -14.276 1.00 94.50 367 PRO A O 1
ATOM 2761 N N . VAL A 1 368 ? 28.038 9.120 -14.210 1.00 95.00 368 VAL A N 1
ATOM 2762 C CA . VAL A 1 368 ? 28.413 9.714 -12.917 1.00 95.00 368 VAL A CA 1
ATOM 2763 C C . VAL A 1 368 ? 27.260 9.558 -11.928 1.00 95.00 368 VAL A C 1
ATOM 2765 O O . VAL A 1 368 ? 26.107 9.737 -12.304 1.00 95.00 368 VAL A O 1
ATOM 2768 N N . PHE A 1 369 ? 27.563 9.242 -10.665 1.00 97.38 369 PHE A N 1
ATOM 2769 C CA . PHE A 1 369 ? 26.583 9.230 -9.571 1.00 97.38 369 PHE A CA 1
ATOM 2770 C C . PHE A 1 369 ? 25.913 10.605 -9.424 1.00 97.38 369 PHE A C 1
ATOM 2772 O O . PHE A 1 369 ? 26.612 11.611 -9.271 1.00 97.38 369 PHE A O 1
ATOM 2779 N N . VAL A 1 370 ? 24.580 10.632 -9.398 1.00 98.19 370 VAL A N 1
ATOM 2780 C CA . VAL A 1 370 ? 23.765 11.838 -9.181 1.00 98.19 370 VAL A CA 1
ATOM 2781 C C . VAL A 1 370 ? 23.205 11.846 -7.759 1.00 98.19 370 VAL A C 1
ATOM 2783 O O . VAL A 1 370 ? 23.470 12.771 -6.990 1.00 98.19 370 VAL A O 1
ATOM 2786 N N . SER A 1 371 ? 22.480 10.792 -7.392 1.00 98.19 371 SER A N 1
ATOM 2787 C CA . SER A 1 371 ? 21.756 10.666 -6.124 1.00 98.19 371 SER A CA 1
ATOM 2788 C C . SER A 1 371 ? 21.540 9.200 -5.766 1.00 98.19 371 SER A C 1
ATOM 2790 O O . SER A 1 371 ? 21.665 8.323 -6.617 1.00 98.19 371 SER A O 1
ATOM 2792 N N . ALA A 1 372 ? 21.190 8.929 -4.511 1.00 98.12 372 ALA A N 1
ATOM 2793 C CA . ALA A 1 372 ? 20.665 7.632 -4.118 1.00 98.12 372 ALA A CA 1
ATOM 2794 C C . ALA A 1 372 ? 19.678 7.769 -2.957 1.00 98.12 372 ALA A C 1
ATOM 2796 O O . ALA A 1 372 ? 19.868 8.613 -2.077 1.00 98.12 372 ALA A O 1
ATOM 2797 N N . GLU A 1 373 ? 18.667 6.912 -2.937 1.00 98.31 373 GLU A N 1
ATOM 2798 C CA . GLU A 1 373 ? 17.674 6.799 -1.868 1.00 98.31 373 GLU A CA 1
ATOM 2799 C C . GLU A 1 373 ? 17.374 5.328 -1.562 1.00 98.31 373 GLU A C 1
ATOM 2801 O O . GLU A 1 373 ? 17.617 4.461 -2.400 1.00 98.31 373 GLU A O 1
ATOM 2806 N N . THR A 1 374 ? 16.870 5.023 -0.368 1.00 98.00 374 THR A N 1
ATOM 2807 C CA . THR A 1 374 ? 16.239 3.720 -0.123 1.00 98.00 374 THR A CA 1
ATOM 2808 C C . THR A 1 374 ? 14.816 3.725 -0.671 1.00 98.00 374 THR A C 1
ATOM 2810 O O . THR A 1 374 ? 14.198 4.783 -0.807 1.00 98.00 374 THR A O 1
ATOM 2813 N N . ASN A 1 375 ? 14.255 2.545 -0.911 1.00 95.19 375 ASN A N 1
ATOM 2814 C CA . ASN A 1 375 ? 12.803 2.400 -0.971 1.00 95.19 375 ASN A CA 1
ATOM 2815 C C . ASN A 1 375 ? 12.173 2.547 0.444 1.00 95.19 375 ASN A C 1
ATOM 2817 O O . ASN A 1 375 ? 12.867 2.810 1.436 1.00 95.19 375 ASN A O 1
ATOM 2821 N N . ILE A 1 376 ? 10.840 2.458 0.529 1.00 93.38 376 ILE A N 1
ATOM 2822 C CA . ILE A 1 376 ? 10.070 2.759 1.755 1.00 93.38 376 ILE A CA 1
ATOM 2823 C C . ILE A 1 376 ? 10.088 1.646 2.813 1.00 93.38 376 ILE A C 1
ATOM 2825 O O . ILE A 1 376 ? 9.868 1.938 3.990 1.00 93.38 376 ILE A O 1
ATOM 2829 N N . ASP A 1 377 ? 10.359 0.402 2.409 1.00 90.25 377 ASP A N 1
ATOM 2830 C CA . ASP A 1 377 ? 10.506 -0.756 3.302 1.00 90.25 377 ASP A CA 1
ATOM 2831 C C . ASP A 1 377 ? 11.978 -1.043 3.671 1.00 90.25 377 ASP A C 1
ATOM 2833 O O . ASP A 1 377 ? 12.254 -1.819 4.585 1.00 90.25 377 ASP A O 1
ATOM 2837 N N . GLY A 1 378 ? 12.920 -0.372 2.998 1.00 94.06 378 GLY A N 1
ATOM 2838 C CA . GLY A 1 378 ? 14.355 -0.439 3.253 1.00 94.06 378 GLY A CA 1
ATOM 2839 C C . GLY A 1 378 ? 15.063 -1.629 2.613 1.00 94.06 378 GLY A C 1
ATOM 2840 O O . GLY A 1 378 ? 16.252 -1.814 2.872 1.00 94.06 378 GLY A O 1
ATOM 2841 N N . THR A 1 379 ? 14.374 -2.433 1.803 1.00 95.00 379 THR A N 1
ATOM 2842 C CA . THR A 1 379 ? 14.945 -3.619 1.143 1.00 95.00 379 THR A CA 1
ATOM 2843 C C . THR A 1 379 ? 15.903 -3.278 -0.003 1.00 95.00 379 THR A C 1
ATOM 2845 O O . THR A 1 379 ? 16.749 -4.101 -0.353 1.00 95.00 379 THR A O 1
ATOM 2848 N N . GLU A 1 380 ? 15.828 -2.061 -0.554 1.00 96.81 380 GLU A N 1
ATOM 2849 C CA . GLU A 1 380 ? 16.610 -1.642 -1.722 1.00 96.81 380 GLU A CA 1
ATOM 2850 C C . GLU A 1 380 ? 17.259 -0.262 -1.549 1.00 96.81 380 GLU A C 1
ATOM 2852 O O . GLU A 1 380 ? 16.745 0.624 -0.860 1.00 96.81 380 GLU A O 1
ATOM 2857 N N . VAL A 1 381 ? 18.352 -0.039 -2.285 1.00 98.25 381 VAL A N 1
ATOM 2858 C CA . VAL A 1 381 ? 18.919 1.285 -2.575 1.00 98.25 381 VAL A CA 1
ATOM 2859 C C . VAL A 1 381 ? 18.799 1.574 -4.071 1.00 98.25 381 VAL A C 1
ATOM 2861 O O . VAL A 1 381 ? 19.415 0.897 -4.889 1.00 98.25 381 VAL A O 1
ATOM 2864 N N . ARG A 1 382 ? 18.062 2.624 -4.431 1.00 98.06 382 ARG A N 1
ATOM 2865 C CA . ARG A 1 382 ? 17.915 3.135 -5.800 1.00 98.06 382 ARG A CA 1
ATOM 2866 C C . ARG A 1 382 ? 18.980 4.203 -6.048 1.00 98.06 382 ARG A C 1
ATOM 2868 O O . ARG A 1 382 ? 19.014 5.219 -5.357 1.00 98.06 382 ARG A O 1
ATOM 2875 N N . VAL A 1 383 ? 19.878 3.972 -7.006 1.00 98.38 383 VAL A N 1
ATOM 2876 C CA . VAL A 1 383 ? 21.034 4.832 -7.317 1.00 98.38 383 VAL A CA 1
ATOM 2877 C C . VAL A 1 383 ? 20.877 5.453 -8.700 1.00 98.38 383 VAL A C 1
ATOM 2879 O O . VAL A 1 383 ? 20.970 4.755 -9.704 1.00 98.38 383 VAL A O 1
ATOM 2882 N N . THR A 1 384 ? 20.687 6.768 -8.757 1.00 98.25 384 THR A N 1
ATOM 2883 C CA . THR A 1 384 ? 20.571 7.544 -9.998 1.00 98.25 384 THR A CA 1
ATOM 2884 C C . THR A 1 384 ? 21.945 7.918 -10.554 1.00 98.25 384 THR A C 1
ATOM 2886 O O . THR A 1 384 ? 22.814 8.428 -9.834 1.00 98.25 384 THR A O 1
ATOM 2889 N N . PHE A 1 385 ? 22.116 7.745 -11.860 1.00 97.69 385 PHE A N 1
ATOM 2890 C CA . PHE A 1 385 ? 23.292 8.117 -12.635 1.00 97.69 385 PHE A CA 1
ATOM 2891 C C . PHE A 1 385 ? 22.965 9.190 -13.676 1.00 97.69 385 PHE A C 1
ATOM 2893 O O . PHE A 1 385 ? 21.816 9.471 -13.978 1.00 97.69 385 PHE A O 1
ATOM 2900 N N . SER A 1 386 ? 23.999 9.800 -14.251 1.00 95.50 386 SER A N 1
ATOM 2901 C CA . SER A 1 386 ? 23.878 10.855 -15.266 1.00 95.50 386 SER A CA 1
ATOM 2902 C C . SER A 1 386 ? 23.578 10.347 -16.689 1.00 95.50 386 SER A C 1
ATOM 2904 O O . SER A 1 386 ? 23.821 11.084 -17.648 1.00 95.50 386 SER A O 1
ATOM 2906 N N . LYS A 1 387 ? 23.230 9.063 -16.840 1.00 92.81 387 LYS A N 1
ATOM 2907 C CA . LYS A 1 387 ? 22.961 8.358 -18.102 1.00 92.81 387 LYS A CA 1
ATOM 2908 C C . LYS A 1 387 ? 22.122 7.116 -17.827 1.00 92.81 387 LYS A C 1
ATOM 2910 O O . LYS A 1 387 ? 22.281 6.498 -16.778 1.00 92.81 387 LYS A O 1
ATOM 2915 N N . GLU A 1 388 ? 21.359 6.687 -18.828 1.00 93.12 388 GLU A N 1
ATOM 2916 C CA . GLU A 1 388 ? 20.702 5.380 -18.835 1.00 93.12 388 GLU A CA 1
ATOM 2917 C C . GLU A 1 388 ? 21.715 4.232 -18.721 1.00 93.12 388 GLU A C 1
ATOM 2919 O O . GLU A 1 388 ? 22.716 4.183 -19.443 1.00 93.12 388 GLU A O 1
ATOM 2924 N N . MET A 1 389 ? 21.429 3.290 -17.830 1.00 94.12 389 MET A N 1
ATOM 2925 C CA . MET A 1 389 ? 22.263 2.148 -17.490 1.00 94.12 389 MET A CA 1
ATOM 2926 C C . MET A 1 389 ? 21.915 0.925 -18.348 1.00 94.12 389 MET A C 1
ATOM 2928 O O . MET A 1 389 ? 20.769 0.695 -18.727 1.00 94.12 389 MET A O 1
ATOM 2932 N N . ASP A 1 390 ? 22.934 0.149 -18.711 1.00 91.12 390 ASP A N 1
ATOM 2933 C CA . ASP A 1 390 ? 22.812 -0.991 -19.623 1.00 91.12 390 ASP A CA 1
ATOM 2934 C C . ASP A 1 390 ? 22.201 -2.210 -18.917 1.00 91.12 390 ASP A C 1
ATOM 2936 O O . ASP A 1 390 ? 22.607 -2.543 -17.801 1.00 91.12 390 ASP A O 1
ATOM 2940 N N . SER A 1 391 ? 21.292 -2.932 -19.579 1.00 87.38 391 SER A N 1
ATOM 2941 C CA . SER A 1 391 ? 20.630 -4.118 -19.013 1.00 87.38 391 SER A CA 1
ATOM 2942 C C . SER A 1 391 ? 21.576 -5.291 -18.751 1.00 87.38 391 SER A C 1
ATOM 2944 O O . SER A 1 391 ? 21.309 -6.095 -17.861 1.00 87.38 391 SER A O 1
ATOM 2946 N N . SER A 1 392 ? 22.746 -5.363 -19.396 1.00 82.62 392 SER A N 1
ATOM 2947 C CA . SER A 1 392 ? 23.792 -6.312 -18.992 1.00 82.62 392 SER A CA 1
ATOM 2948 C C . SER A 1 392 ? 24.351 -6.012 -17.601 1.00 82.62 392 SER A C 1
ATOM 2950 O O . SER A 1 392 ? 25.074 -6.840 -17.053 1.00 82.62 392 SER A O 1
ATOM 2952 N N . SER A 1 393 ? 24.070 -4.840 -17.014 1.00 84.25 393 SER A N 1
ATOM 2953 C CA . SER A 1 393 ? 24.430 -4.512 -15.629 1.00 84.25 393 SER A CA 1
ATOM 2954 C C . SER A 1 393 ? 23.623 -5.273 -14.580 1.00 84.25 393 SER A C 1
ATOM 2956 O O . SER A 1 393 ? 24.006 -5.278 -13.408 1.00 84.25 393 SER A O 1
ATOM 2958 N N . LYS A 1 394 ? 22.570 -5.975 -15.009 1.00 82.31 394 LYS A N 1
ATOM 2959 C CA . LYS A 1 394 ? 21.780 -6.873 -14.176 1.00 82.31 394 LYS A CA 1
ATOM 2960 C C . LYS A 1 394 ? 22.668 -7.931 -13.502 1.00 82.31 394 LYS A C 1
ATOM 2962 O O . LYS A 1 394 ? 23.617 -8.440 -14.098 1.00 82.31 394 LYS A O 1
ATOM 2967 N N . TYR A 1 395 ? 22.389 -8.236 -12.237 1.00 81.31 395 TYR A N 1
ATOM 2968 C CA . TYR A 1 395 ? 23.150 -9.137 -11.358 1.00 81.31 395 TYR A CA 1
ATOM 2969 C C . TYR A 1 395 ? 24.610 -8.724 -11.033 1.00 81.31 395 TYR A C 1
ATOM 2971 O O . TYR A 1 395 ? 25.313 -9.489 -10.366 1.00 81.31 395 TYR A O 1
ATOM 2979 N N . LYS A 1 396 ? 25.106 -7.539 -11.430 1.00 84.06 396 LYS A N 1
ATOM 2980 C CA . LYS A 1 396 ? 26.495 -7.105 -11.145 1.00 84.06 396 LYS A CA 1
ATOM 2981 C C . LYS A 1 396 ? 26.659 -6.531 -9.729 1.00 84.06 396 LYS A C 1
ATOM 2983 O O . LYS A 1 396 ? 26.763 -5.320 -9.546 1.00 84.06 396 LYS A O 1
ATOM 2988 N N . LYS A 1 397 ? 26.782 -7.414 -8.731 1.00 85.44 397 LYS A N 1
ATOM 2989 C CA . LYS A 1 397 ? 26.936 -7.132 -7.278 1.00 85.44 397 LYS A CA 1
ATOM 2990 C C . LYS A 1 397 ? 28.281 -6.475 -6.878 1.00 85.44 397 LYS A C 1
ATOM 2992 O O . LYS A 1 397 ? 28.901 -6.849 -5.890 1.00 85.44 397 LYS A O 1
ATOM 2997 N N . GLN A 1 398 ? 28.787 -5.537 -7.681 1.00 90.94 398 GLN A N 1
ATOM 2998 C CA . GLN A 1 398 ? 30.079 -4.855 -7.483 1.00 90.94 398 GLN A CA 1
ATOM 2999 C C . GLN A 1 398 ? 29.955 -3.555 -6.660 1.00 90.94 398 GLN A C 1
ATOM 3001 O O . GLN A 1 398 ? 30.959 -2.911 -6.347 1.00 90.94 398 GLN A O 1
ATOM 3006 N N . PHE A 1 399 ? 28.725 -3.168 -6.316 1.00 95.56 399 PHE A N 1
ATOM 3007 C CA . PHE A 1 399 ? 28.432 -2.095 -5.375 1.00 95.56 399 PHE A CA 1
ATOM 3008 C C . PHE A 1 399 ? 28.713 -2.535 -3.939 1.00 95.56 399 PHE A C 1
ATOM 3010 O O . PHE A 1 399 ? 28.502 -3.687 -3.568 1.00 95.56 399 PHE A O 1
ATOM 3017 N N . ARG A 1 400 ? 29.163 -1.586 -3.119 1.00 95.31 400 ARG A N 1
ATOM 3018 C CA . ARG A 1 400 ? 29.343 -1.760 -1.681 1.00 95.31 400 ARG A CA 1
ATOM 3019 C C . ARG A 1 400 ? 28.403 -0.815 -0.950 1.00 95.31 400 ARG A C 1
ATOM 3021 O O . ARG A 1 400 ? 28.626 0.398 -0.979 1.00 95.31 400 ARG A O 1
ATOM 3028 N N . VAL A 1 401 ? 27.391 -1.369 -0.294 1.00 97.69 401 VAL A N 1
ATOM 3029 C CA . VAL A 1 401 ? 26.467 -0.625 0.567 1.00 97.69 401 VAL A CA 1
ATOM 3030 C C . VAL A 1 401 ? 26.921 -0.777 2.017 1.00 97.69 401 VAL A C 1
ATOM 3032 O O . VAL A 1 401 ? 27.310 -1.862 2.446 1.00 97.69 401 VAL A O 1
ATOM 3035 N N . LEU A 1 402 ? 26.931 0.323 2.771 1.00 96.94 402 LEU A N 1
ATOM 3036 C CA . LEU A 1 402 ? 27.206 0.305 4.204 1.00 96.94 402 LEU A CA 1
ATOM 3037 C C . LEU A 1 402 ? 26.051 0.942 4.969 1.00 96.94 402 LEU A C 1
ATOM 3039 O O . LEU A 1 402 ? 25.748 2.117 4.752 1.00 96.94 402 LEU A O 1
ATOM 3043 N N . VAL A 1 403 ? 25.483 0.184 5.903 1.00 96.88 403 VAL A N 1
ATOM 3044 C CA . VAL A 1 403 ? 24.405 0.578 6.812 1.00 96.88 403 VAL A CA 1
ATOM 3045 C C . VAL A 1 403 ? 25.014 0.791 8.199 1.00 96.88 403 VAL A C 1
ATOM 3047 O O . VAL A 1 403 ? 25.629 -0.104 8.774 1.00 96.88 403 VAL A O 1
ATOM 3050 N N . ASN A 1 404 ? 24.937 2.015 8.724 1.00 96.06 404 ASN A N 1
ATOM 3051 C CA . ASN A 1 404 ? 25.653 2.468 9.925 1.00 96.06 404 ASN A CA 1
ATOM 3052 C C . ASN A 1 404 ? 27.167 2.161 9.912 1.00 96.06 404 ASN A C 1
ATOM 3054 O O . ASN A 1 404 ? 27.780 1.934 10.954 1.00 96.06 404 ASN A O 1
ATOM 3058 N N . GLY A 1 405 ? 27.778 2.150 8.722 1.00 93.81 405 GLY A N 1
ATOM 3059 C CA . GLY A 1 405 ? 29.194 1.815 8.528 1.00 93.81 405 GLY A CA 1
ATOM 3060 C C . GLY A 1 405 ? 29.514 0.313 8.531 1.00 93.81 405 GLY A C 1
ATOM 3061 O O . GLY A 1 405 ? 30.670 -0.048 8.322 1.00 93.81 405 GLY A O 1
ATOM 3062 N N . ILE A 1 406 ? 28.520 -0.559 8.719 1.00 94.62 406 ILE A N 1
ATOM 3063 C CA . ILE A 1 406 ? 28.640 -2.014 8.566 1.00 94.62 406 ILE A CA 1
ATOM 3064 C C . ILE A 1 406 ? 28.289 -2.369 7.120 1.00 94.62 406 ILE A C 1
ATOM 3066 O O . ILE A 1 406 ? 27.346 -1.819 6.562 1.00 94.62 406 ILE A O 1
ATOM 3070 N N . ASN A 1 407 ? 29.059 -3.256 6.491 1.00 93.50 407 ASN A N 1
ATOM 3071 C CA . ASN A 1 407 ? 28.805 -3.673 5.114 1.00 93.50 407 ASN A CA 1
ATOM 3072 C C . ASN A 1 407 ? 27.533 -4.527 5.019 1.00 93.50 407 ASN A C 1
ATOM 3074 O O . ASN A 1 407 ? 27.498 -5.603 5.613 1.00 93.50 407 ASN A O 1
ATOM 3078 N N . ASP A 1 408 ? 26.577 -4.104 4.195 1.00 93.31 408 ASP A N 1
ATOM 3079 C CA . ASP A 1 408 ? 25.456 -4.941 3.766 1.00 93.31 408 ASP A CA 1
ATOM 3080 C C . ASP A 1 408 ? 25.787 -5.622 2.429 1.00 93.31 408 ASP A C 1
ATOM 3082 O O . ASP A 1 408 ? 26.581 -5.110 1.627 1.00 93.31 408 ASP A O 1
ATOM 3086 N N . THR A 1 409 ? 25.231 -6.806 2.198 1.00 92.69 409 THR A N 1
ATOM 3087 C CA . THR A 1 409 ? 25.478 -7.558 0.968 1.00 92.69 409 THR A CA 1
ATOM 3088 C C . THR A 1 409 ? 24.454 -7.142 -0.072 1.00 92.69 409 THR A C 1
ATOM 3090 O O . THR A 1 409 ? 23.265 -7.362 0.108 1.00 92.69 409 THR A O 1
ATOM 3093 N N . VAL A 1 410 ? 24.923 -6.593 -1.194 1.00 94.38 410 VAL A N 1
ATOM 3094 C CA . VAL A 1 410 ? 24.059 -6.358 -2.355 1.00 94.38 410 VAL A CA 1
ATOM 3095 C C . VAL A 1 410 ? 23.699 -7.715 -2.958 1.00 94.38 410 VAL A C 1
ATOM 3097 O O . VAL A 1 410 ? 24.551 -8.372 -3.566 1.00 94.38 410 VAL A O 1
ATOM 3100 N N . THR A 1 411 ? 22.464 -8.168 -2.757 1.00 91.75 411 THR A N 1
ATOM 3101 C CA . THR A 1 411 ? 21.970 -9.476 -3.218 1.00 91.75 411 THR A CA 1
ATOM 3102 C C . THR A 1 411 ? 21.674 -9.463 -4.709 1.00 91.75 411 THR A C 1
ATOM 3104 O O . THR A 1 411 ? 21.874 -10.484 -5.374 1.00 91.75 411 THR A O 1
ATOM 3107 N N . TYR A 1 412 ? 21.283 -8.318 -5.260 1.00 89.25 412 TYR A N 1
ATOM 3108 C CA . TYR A 1 412 ? 20.878 -8.162 -6.650 1.00 89.25 412 TYR A CA 1
ATOM 3109 C C . TYR A 1 412 ? 21.089 -6.724 -7.134 1.00 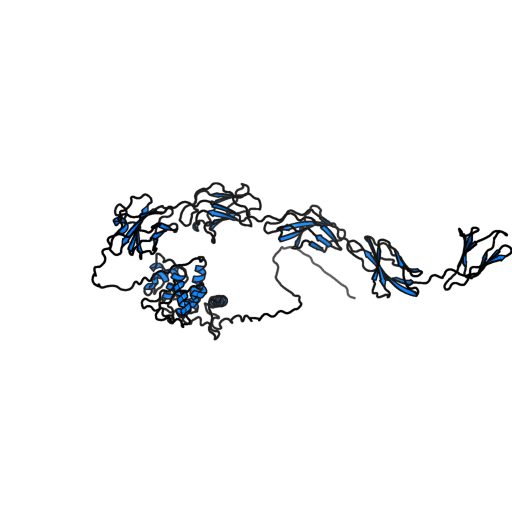89.25 412 TYR A C 1
ATOM 3111 O O . TYR A 1 412 ? 21.245 -5.800 -6.341 1.00 89.25 412 TYR A O 1
ATOM 3119 N N . VAL A 1 413 ? 21.170 -6.562 -8.453 1.00 94.12 413 VAL A N 1
ATOM 3120 C CA . VAL A 1 413 ? 21.326 -5.272 -9.131 1.00 94.12 413 VAL A CA 1
ATOM 3121 C C . VAL A 1 413 ? 20.527 -5.340 -10.418 1.00 94.12 413 VAL A C 1
ATOM 3123 O O . VAL A 1 413 ? 20.731 -6.284 -11.181 1.00 94.12 413 VAL A O 1
ATOM 3126 N N . GLU A 1 414 ? 19.696 -4.349 -10.710 1.00 93.81 414 GLU A N 1
ATOM 3127 C CA . GLU A 1 414 ? 19.065 -4.191 -12.023 1.00 93.81 414 GLU A CA 1
ATOM 3128 C C . GLU A 1 414 ? 18.844 -2.713 -12.367 1.00 93.81 414 GLU A C 1
ATOM 3130 O O . GLU A 1 414 ? 18.754 -1.892 -11.455 1.00 93.81 414 GLU A O 1
ATOM 3135 N N . PRO A 1 415 ? 18.824 -2.325 -13.656 1.00 93.56 415 PRO A N 1
ATOM 3136 C CA . PRO A 1 415 ? 18.262 -1.037 -14.030 1.00 93.56 415 PRO A CA 1
ATOM 3137 C C . PRO A 1 415 ? 16.761 -1.029 -13.747 1.00 93.56 415 PRO A C 1
ATOM 3139 O O . PRO A 1 415 ? 16.091 -2.042 -13.920 1.00 93.56 415 PRO A O 1
ATOM 3142 N N . ASP A 1 416 ? 16.266 0.124 -13.327 1.00 92.94 416 ASP A N 1
ATOM 3143 C CA . ASP A 1 416 ? 14.844 0.392 -13.153 1.00 92.94 416 ASP A CA 1
ATOM 3144 C C . ASP A 1 416 ? 14.164 0.484 -14.535 1.00 92.94 416 ASP A C 1
ATOM 3146 O O . ASP A 1 416 ? 14.649 1.196 -15.424 1.00 92.94 416 ASP A O 1
ATOM 3150 N N . ASP A 1 417 ? 13.080 -0.271 -14.732 1.00 88.31 417 ASP A N 1
ATOM 3151 C CA . ASP A 1 417 ? 12.395 -0.385 -16.027 1.00 88.31 417 ASP A CA 1
ATOM 3152 C C . ASP A 1 417 ? 11.664 0.917 -16.424 1.00 88.31 417 ASP A C 1
ATOM 3154 O O . ASP A 1 417 ? 11.611 1.249 -17.611 1.00 88.31 417 ASP A O 1
ATOM 3158 N N . ASP A 1 418 ? 11.175 1.699 -15.449 1.00 90.50 418 ASP A N 1
ATOM 3159 C CA . ASP A 1 418 ? 10.530 3.002 -15.680 1.00 90.50 418 ASP A CA 1
ATOM 3160 C C . ASP A 1 418 ? 11.564 4.121 -15.900 1.00 90.50 418 ASP A C 1
ATOM 3162 O O . ASP A 1 418 ? 11.318 5.078 -16.642 1.00 90.50 418 ASP A O 1
ATOM 3166 N N . ASN A 1 419 ? 12.733 4.029 -15.254 1.00 93.31 419 ASN A N 1
ATOM 3167 C CA . ASN A 1 419 ? 13.820 4.990 -15.424 1.00 93.31 419 ASN A CA 1
ATOM 3168 C C . ASN A 1 419 ? 15.208 4.339 -15.389 1.00 93.31 419 ASN A C 1
ATOM 3170 O O . ASN A 1 419 ? 15.878 4.325 -14.355 1.00 93.31 419 ASN A O 1
ATOM 3174 N N . ARG A 1 420 ? 15.716 3.949 -16.562 1.00 91.12 420 ARG A N 1
ATOM 3175 C CA . ARG A 1 420 ? 17.035 3.310 -16.707 1.00 91.12 420 ARG A CA 1
ATOM 3176 C C . ARG A 1 420 ? 18.222 4.138 -16.206 1.00 91.12 420 ARG A C 1
ATOM 3178 O O . ARG A 1 420 ? 19.311 3.587 -16.095 1.00 91.12 420 ARG A O 1
ATOM 3185 N N . GLU A 1 421 ? 18.081 5.431 -15.902 1.00 96.50 421 GLU A N 1
ATOM 3186 C CA . GLU A 1 421 ? 19.133 6.184 -15.194 1.00 96.50 421 GLU A CA 1
ATOM 3187 C C . GLU A 1 421 ? 19.340 5.697 -13.747 1.00 96.50 421 GLU A C 1
ATOM 3189 O O . GLU A 1 421 ? 20.355 6.014 -13.127 1.00 96.50 421 GLU A O 1
ATOM 3194 N N . VAL A 1 422 ? 18.406 4.919 -13.198 1.00 97.56 422 VAL A N 1
ATOM 3195 C CA . VAL A 1 422 ? 18.453 4.340 -11.854 1.00 97.56 422 VAL A CA 1
ATOM 3196 C C . VAL A 1 422 ? 18.890 2.874 -11.914 1.00 97.56 422 VAL A C 1
ATOM 3198 O O . VAL A 1 422 ? 18.375 2.093 -12.709 1.00 97.56 422 VAL A O 1
ATOM 3201 N N . LEU A 1 423 ? 19.820 2.485 -11.036 1.00 97.50 423 LEU A N 1
ATOM 3202 C CA . LEU A 1 423 ? 20.040 1.086 -10.660 1.00 97.50 423 LEU A CA 1
ATOM 3203 C C . LEU A 1 423 ? 19.410 0.809 -9.295 1.00 97.50 423 LEU A C 1
ATOM 3205 O O . LEU A 1 423 ? 19.708 1.509 -8.326 1.00 97.50 423 LEU A O 1
ATOM 3209 N N . ILE A 1 424 ? 18.600 -0.237 -9.214 1.00 97.56 424 ILE A N 1
ATOM 3210 C CA . ILE A 1 424 ? 18.072 -0.806 -7.976 1.00 97.56 424 ILE A CA 1
ATOM 3211 C C . ILE A 1 424 ? 19.117 -1.783 -7.426 1.00 97.56 424 ILE A C 1
ATOM 3213 O O . ILE A 1 424 ? 19.646 -2.612 -8.169 1.00 97.56 424 ILE A O 1
ATOM 3217 N N . LEU A 1 425 ? 19.451 -1.659 -6.140 1.00 97.50 425 LEU A N 1
ATOM 3218 C CA . LEU A 1 425 ? 20.355 -2.544 -5.403 1.00 97.50 425 LEU A CA 1
ATOM 3219 C C . LEU A 1 425 ? 19.573 -3.197 -4.253 1.00 97.50 425 LEU A C 1
ATOM 3221 O O . LEU A 1 425 ? 19.340 -2.532 -3.245 1.00 97.50 425 LEU A O 1
ATOM 3225 N N . GLU A 1 426 ? 19.186 -4.466 -4.371 1.00 95.94 426 GLU A N 1
ATOM 3226 C CA . GLU A 1 426 ? 18.598 -5.202 -3.236 1.00 95.94 426 GLU A CA 1
ATOM 3227 C C . GLU A 1 426 ? 19.659 -5.490 -2.162 1.00 95.94 426 GLU A C 1
ATOM 3229 O O . GLU A 1 426 ? 20.838 -5.710 -2.474 1.00 95.94 426 GLU A O 1
ATOM 3234 N N . LEU A 1 427 ? 19.228 -5.531 -0.901 1.00 95.56 427 LEU A N 1
ATOM 3235 C CA . LEU A 1 427 ? 20.055 -5.797 0.277 1.00 95.56 427 LEU A CA 1
ATOM 3236 C C . LEU A 1 427 ? 19.691 -7.134 0.944 1.00 95.56 427 LEU A C 1
ATOM 3238 O O . LEU A 1 427 ? 18.565 -7.615 0.838 1.00 95.56 427 LEU A O 1
ATOM 3242 N N . ASP A 1 428 ? 20.639 -7.715 1.682 1.00 94.19 428 ASP A N 1
ATOM 3243 C CA . ASP A 1 428 ? 20.429 -8.944 2.469 1.00 94.19 428 ASP A CA 1
ATOM 3244 C C . ASP A 1 428 ? 19.655 -8.651 3.772 1.00 94.19 428 ASP A C 1
ATOM 3246 O O . ASP A 1 428 ? 18.927 -9.505 4.282 1.00 94.19 428 ASP A O 1
ATOM 3250 N N . TYR A 1 429 ? 19.760 -7.418 4.286 1.00 93.00 429 TYR A N 1
ATOM 3251 C CA . TYR A 1 429 ? 18.988 -6.920 5.425 1.00 93.00 429 TYR A CA 1
ATOM 3252 C C . TYR A 1 429 ? 18.309 -5.589 5.091 1.00 93.00 429 TYR A C 1
ATOM 3254 O O . TYR A 1 429 ? 18.910 -4.684 4.517 1.00 93.00 429 TYR A O 1
ATOM 3262 N N . ALA A 1 430 ? 17.047 -5.444 5.501 1.00 93.06 430 ALA A N 1
ATOM 3263 C CA . ALA A 1 430 ? 16.317 -4.197 5.317 1.00 93.06 430 ALA A CA 1
ATOM 3264 C C . ALA A 1 430 ? 16.912 -3.069 6.179 1.00 93.06 430 ALA A C 1
ATOM 3266 O O . ALA A 1 430 ? 17.116 -3.218 7.391 1.00 93.06 430 ALA A O 1
ATOM 3267 N N . VAL A 1 431 ? 17.138 -1.914 5.554 1.00 94.62 431 VAL A N 1
ATOM 3268 C CA . VAL A 1 431 ? 17.463 -0.660 6.234 1.00 94.62 431 VAL A CA 1
ATOM 3269 C C . VAL A 1 431 ? 16.297 -0.270 7.138 1.00 94.62 431 VAL A C 1
ATOM 3271 O O . VAL A 1 431 ? 15.139 -0.289 6.737 1.00 94.62 431 VAL A O 1
ATOM 3274 N N . LEU A 1 432 ? 16.598 0.142 8.365 1.00 92.69 432 LEU A N 1
ATOM 3275 C CA . LEU A 1 432 ? 15.602 0.657 9.303 1.00 92.69 432 LEU A CA 1
ATOM 3276 C C . LEU A 1 432 ? 15.605 2.189 9.328 1.00 92.69 432 LEU A C 1
ATOM 3278 O O . LEU A 1 432 ? 16.624 2.842 9.068 1.00 92.69 432 LEU A O 1
ATOM 3282 N N . TYR A 1 433 ? 14.471 2.776 9.714 1.00 92.75 433 TYR A N 1
ATOM 3283 C CA . TYR A 1 433 ? 14.334 4.222 9.879 1.00 92.75 433 TYR A CA 1
ATOM 3284 C C . TYR A 1 433 ? 15.459 4.825 10.738 1.00 92.75 433 TYR A C 1
ATOM 3286 O O . TYR A 1 433 ? 15.755 4.360 11.842 1.00 92.75 433 TYR A O 1
ATOM 3294 N N . GLY A 1 434 ? 16.062 5.906 10.240 1.00 90.62 434 GLY A N 1
ATOM 3295 C CA . GLY A 1 434 ? 17.105 6.657 10.943 1.00 90.62 434 GLY A CA 1
ATOM 3296 C C . GLY A 1 434 ? 18.503 6.032 10.888 1.00 90.62 434 GLY A C 1
ATOM 3297 O O . GLY A 1 434 ? 19.447 6.638 11.396 1.00 90.62 434 GLY A O 1
ATOM 3298 N N . GLN A 1 435 ? 18.675 4.865 10.260 1.00 95.06 435 GLN A N 1
ATOM 3299 C CA . GLN A 1 435 ? 20.004 4.347 9.942 1.00 95.06 435 GLN A CA 1
ATOM 3300 C C . GLN A 1 435 ? 20.672 5.197 8.851 1.00 95.06 435 GLN A C 1
ATOM 3302 O O . GLN A 1 435 ? 20.018 5.703 7.937 1.00 95.06 435 GLN A O 1
ATOM 3307 N N . THR A 1 436 ? 21.991 5.341 8.939 1.00 96.94 436 THR A N 1
ATOM 3308 C CA . THR A 1 436 ? 22.800 6.007 7.910 1.00 96.94 436 THR A CA 1
ATOM 3309 C C . THR A 1 436 ? 23.190 5.004 6.833 1.00 96.94 436 THR A C 1
ATOM 3311 O O . THR A 1 436 ? 23.681 3.926 7.156 1.00 96.94 436 THR A O 1
ATOM 3314 N N . VAL A 1 437 ? 22.993 5.342 5.560 1.00 98.31 437 VAL A N 1
ATOM 3315 C CA . VAL A 1 437 ? 23.313 4.451 4.436 1.00 98.31 437 VAL A CA 1
ATOM 3316 C C . VAL A 1 437 ? 24.283 5.154 3.492 1.00 98.31 437 VAL A C 1
ATOM 3318 O O . VAL A 1 437 ? 24.141 6.345 3.200 1.00 98.31 437 VAL A O 1
ATOM 3321 N N . THR A 1 438 ? 25.296 4.426 3.025 1.00 98.19 438 THR A N 1
ATOM 3322 C CA . THR A 1 438 ? 26.213 4.904 1.984 1.00 98.19 438 THR A CA 1
ATOM 3323 C C . THR A 1 438 ? 26.427 3.852 0.909 1.00 98.19 438 THR A C 1
ATOM 3325 O O . THR A 1 438 ? 26.477 2.663 1.212 1.00 98.19 438 THR A O 1
ATOM 3328 N N . VAL A 1 439 ? 26.603 4.292 -0.335 1.00 98.06 439 VAL A N 1
ATOM 3329 C CA . VAL A 1 439 ? 26.925 3.434 -1.481 1.00 98.06 439 VAL A CA 1
ATOM 3330 C C . VAL A 1 439 ? 28.268 3.838 -2.087 1.00 98.06 439 VAL A C 1
ATOM 3332 O O . VAL A 1 439 ? 28.581 5.020 -2.224 1.00 98.06 439 VAL A O 1
ATOM 3335 N N . ALA A 1 440 ? 29.088 2.854 -2.438 1.00 96.44 440 ALA A N 1
ATOM 3336 C CA . ALA A 1 440 ? 30.333 3.017 -3.181 1.00 96.44 440 ALA A CA 1
ATOM 3337 C C . ALA A 1 440 ? 30.392 1.996 -4.324 1.00 96.44 440 ALA A C 1
ATOM 3339 O O . ALA A 1 440 ? 29.746 0.950 -4.260 1.00 96.44 440 ALA A O 1
ATOM 3340 N N . TYR A 1 441 ? 31.206 2.266 -5.339 1.00 95.38 441 TYR A N 1
ATOM 3341 C CA . TYR A 1 441 ? 31.415 1.352 -6.460 1.00 95.38 441 TYR A CA 1
ATOM 3342 C C . TYR A 1 441 ? 32.888 1.317 -6.853 1.00 95.38 441 TYR A C 1
ATOM 3344 O O . TYR A 1 441 ? 33.527 2.363 -6.993 1.00 95.38 441 TYR A O 1
ATOM 3352 N N . THR A 1 442 ? 33.417 0.115 -7.065 1.00 91.44 442 THR A N 1
ATOM 3353 C CA . THR A 1 442 ? 34.749 -0.098 -7.642 1.00 91.44 442 THR A CA 1
ATOM 3354 C C . THR A 1 442 ? 34.583 -0.437 -9.116 1.00 91.44 442 THR A C 1
ATOM 3356 O O . THR A 1 442 ? 33.789 -1.317 -9.441 1.00 91.44 442 THR A O 1
ATOM 3359 N N . ALA A 1 443 ? 35.331 0.243 -9.994 1.00 83.81 443 ALA A N 1
ATOM 3360 C CA . ALA A 1 443 ? 35.282 0.036 -11.439 1.00 83.81 443 ALA A CA 1
ATOM 3361 C C . ALA A 1 443 ? 35.337 -1.452 -11.809 1.00 83.81 443 ALA A C 1
ATOM 3363 O O . ALA A 1 443 ? 36.094 -2.242 -11.241 1.00 83.81 443 ALA A O 1
ATOM 3364 N N . GLY A 1 444 ? 34.497 -1.814 -12.768 1.00 85.00 444 GLY A N 1
ATOM 3365 C CA . GLY A 1 444 ? 34.095 -3.186 -13.008 1.00 85.00 444 GLY A CA 1
ATOM 3366 C C . GLY A 1 444 ? 33.374 -3.301 -14.338 1.00 85.00 444 GLY A C 1
ATOM 3367 O O . GLY A 1 444 ? 33.779 -2.686 -15.318 1.00 85.00 444 GLY A O 1
ATOM 3368 N N . SER A 1 445 ? 32.302 -4.086 -14.370 1.00 87.00 445 SER A N 1
ATOM 3369 C CA . SER A 1 445 ? 31.577 -4.390 -15.605 1.00 87.00 445 SER A CA 1
ATOM 3370 C C . SER A 1 445 ? 30.244 -3.649 -15.757 1.00 87.00 445 SER A C 1
ATOM 3372 O O . SER A 1 445 ? 29.616 -3.785 -16.802 1.00 87.00 445 SER A O 1
ATOM 3374 N N . VAL A 1 446 ? 29.797 -2.861 -14.769 1.00 93.31 446 VAL A N 1
ATOM 3375 C CA . VAL A 1 446 ? 28.601 -2.000 -14.895 1.00 93.31 446 VAL A CA 1
ATOM 3376 C C . VAL A 1 446 ? 28.855 -0.908 -15.938 1.00 93.31 446 VAL A C 1
ATOM 3378 O O . VAL A 1 446 ? 29.901 -0.256 -15.910 1.00 93.31 446 VAL A O 1
ATOM 3381 N N . SER A 1 447 ? 27.903 -0.700 -16.845 1.00 92.06 447 SER A N 1
ATOM 3382 C CA . SER A 1 447 ? 28.009 0.252 -17.956 1.00 92.06 447 SER A CA 1
ATOM 3383 C C . SER A 1 447 ? 26.689 0.969 -18.231 1.00 92.06 447 SER A C 1
ATOM 3385 O O . SER A 1 447 ? 25.622 0.478 -17.867 1.00 92.06 447 SER A O 1
ATOM 3387 N N . ALA A 1 448 ? 26.770 2.119 -18.895 1.00 92.69 448 ALA A N 1
ATOM 3388 C CA . ALA A 1 448 ? 25.643 2.815 -19.500 1.00 92.69 448 ALA A CA 1
ATOM 3389 C C . ALA A 1 448 ? 25.225 2.166 -20.831 1.00 92.69 448 ALA A C 1
ATOM 3391 O O . ALA A 1 448 ? 26.031 1.492 -21.477 1.00 92.69 448 ALA A O 1
ATOM 3392 N N . TYR A 1 449 ? 23.983 2.404 -21.257 1.00 89.12 449 TYR A N 1
ATOM 3393 C CA . TYR A 1 449 ? 23.384 1.889 -22.500 1.00 89.12 449 TYR A CA 1
ATOM 3394 C C . TYR A 1 449 ? 24.166 2.296 -23.767 1.00 89.12 449 TYR A C 1
ATOM 3396 O O . TYR A 1 449 ? 24.200 1.584 -24.772 1.00 89.12 449 TYR A O 1
ATOM 3404 N N . ASP A 1 450 ? 24.881 3.421 -23.692 1.00 87.00 450 ASP A N 1
ATOM 3405 C CA . ASP A 1 450 ? 25.810 3.906 -24.716 1.00 87.00 450 ASP A CA 1
ATOM 3406 C C . ASP A 1 450 ? 27.186 3.196 -24.689 1.00 87.00 450 ASP A C 1
ATOM 3408 O O . ASP A 1 450 ? 28.135 3.630 -25.347 1.00 87.00 450 ASP A O 1
ATOM 3412 N N . GLY A 1 451 ? 27.308 2.112 -23.918 1.00 84.25 451 GLY A N 1
ATOM 3413 C CA . GLY A 1 451 ? 28.501 1.287 -23.740 1.00 84.25 451 GLY A CA 1
ATOM 3414 C C . GLY A 1 451 ? 29.477 1.775 -22.671 1.00 84.25 451 GLY A C 1
ATOM 3415 O O . GLY A 1 451 ? 30.350 1.006 -22.275 1.00 84.25 451 GLY A O 1
ATOM 3416 N N . THR A 1 452 ? 29.360 3.015 -22.185 1.00 90.19 452 THR A N 1
ATOM 3417 C CA . THR A 1 452 ? 30.387 3.594 -21.306 1.00 90.19 452 THR A CA 1
ATOM 3418 C C . THR A 1 452 ? 30.440 2.923 -19.936 1.00 90.19 452 THR A C 1
ATOM 3420 O O . THR A 1 452 ? 29.443 2.831 -19.226 1.00 90.19 452 THR A O 1
ATOM 3423 N N . VAL A 1 453 ? 31.620 2.448 -19.536 1.00 91.44 453 VAL A N 1
ATOM 3424 C CA . VAL A 1 453 ? 31.813 1.758 -18.249 1.00 91.44 453 VAL A CA 1
ATOM 3425 C C . VAL A 1 453 ? 31.755 2.758 -17.091 1.00 91.44 453 VAL A C 1
ATOM 3427 O O . VAL A 1 453 ? 32.380 3.818 -17.142 1.00 91.44 453 VAL A O 1
ATOM 3430 N N . LEU A 1 454 ? 31.025 2.407 -16.030 1.00 94.38 454 LEU A N 1
ATOM 3431 C CA . LEU A 1 454 ? 30.931 3.195 -14.803 1.00 94.38 454 LEU A CA 1
ATOM 3432 C C . LEU A 1 454 ? 32.299 3.280 -14.108 1.00 94.38 454 LEU A C 1
ATOM 3434 O O . LEU A 1 454 ? 32.964 2.268 -13.869 1.00 94.38 454 LEU A O 1
ATOM 3438 N N . ALA A 1 455 ? 32.715 4.498 -13.765 1.00 93.69 455 ALA A N 1
ATOM 3439 C CA . ALA A 1 455 ? 33.967 4.747 -13.059 1.00 93.69 455 ALA A CA 1
ATOM 3440 C C . ALA A 1 455 ? 33.846 4.463 -11.549 1.00 93.69 455 ALA A C 1
ATOM 3442 O O . ALA A 1 455 ? 32.772 4.589 -10.961 1.00 93.69 455 ALA A O 1
ATOM 3443 N N . THR A 1 456 ? 34.970 4.132 -10.902 1.00 94.88 456 THR A N 1
ATOM 3444 C CA . THR A 1 456 ? 35.058 4.007 -9.435 1.00 94.88 456 THR A CA 1
ATOM 3445 C C . THR A 1 456 ? 34.577 5.286 -8.749 1.00 94.88 456 THR A C 1
ATOM 3447 O O . THR A 1 456 ? 35.066 6.372 -9.064 1.00 94.88 456 THR A O 1
ATOM 3450 N N . PHE A 1 457 ? 33.721 5.157 -7.735 1.00 96.38 457 PHE A N 1
ATOM 3451 C CA . PHE A 1 457 ? 33.400 6.249 -6.819 1.00 96.38 457 PHE A CA 1
ATOM 3452 C C . PHE A 1 457 ? 33.443 5.794 -5.353 1.00 96.38 457 PHE A C 1
ATOM 3454 O O . PHE A 1 457 ? 32.943 4.732 -4.981 1.00 96.38 457 PHE A O 1
ATOM 3461 N N . GLY A 1 458 ? 34.062 6.625 -4.506 1.00 95.38 458 GLY A N 1
ATOM 3462 C CA . GLY A 1 458 ? 34.058 6.446 -3.051 1.00 95.38 458 GLY A CA 1
ATOM 3463 C C . GLY A 1 458 ? 32.682 6.716 -2.437 1.00 95.38 458 GLY A C 1
ATOM 3464 O O . GLY A 1 458 ? 31.803 7.247 -3.110 1.00 95.38 458 GLY A O 1
ATOM 3465 N N . ALA A 1 459 ? 32.515 6.373 -1.156 1.00 96.75 459 ALA A N 1
ATOM 3466 C CA . ALA A 1 459 ? 31.225 6.392 -0.462 1.00 96.75 459 ALA A CA 1
ATOM 3467 C C . ALA A 1 459 ? 30.424 7.695 -0.668 1.00 96.75 459 ALA A C 1
ATOM 3469 O O . ALA A 1 459 ? 30.916 8.799 -0.423 1.00 96.75 459 ALA A O 1
ATOM 3470 N N . LYS A 1 460 ? 29.174 7.534 -1.103 1.00 98.12 460 LYS A N 1
ATOM 3471 C CA . LYS A 1 460 ? 28.157 8.574 -1.269 1.00 98.12 460 LYS A CA 1
ATOM 3472 C C . LYS A 1 460 ? 27.022 8.323 -0.292 1.00 98.12 460 LYS A C 1
ATOM 3474 O O . LYS A 1 460 ? 26.625 7.175 -0.112 1.00 98.12 460 LYS A O 1
ATOM 3479 N N . SER A 1 461 ? 26.504 9.381 0.323 1.00 96.56 461 SER A N 1
ATOM 3480 C CA . SER A 1 461 ? 25.324 9.295 1.185 1.00 96.56 461 SER A CA 1
ATOM 3481 C C . SER A 1 461 ? 24.086 8.900 0.384 1.00 96.56 461 SER A C 1
ATOM 3483 O O . SER A 1 461 ? 23.894 9.378 -0.733 1.00 96.56 461 SER A O 1
ATOM 3485 N N . VAL A 1 462 ? 23.252 8.062 0.989 1.00 98.31 462 VAL A N 1
ATOM 3486 C CA . VAL A 1 462 ? 21.940 7.646 0.487 1.00 98.31 462 VAL A CA 1
ATOM 3487 C C . VAL A 1 462 ? 20.871 8.283 1.379 1.00 98.31 462 VAL A C 1
ATOM 3489 O O . VAL A 1 462 ? 21.006 8.280 2.605 1.00 98.31 462 VAL A O 1
ATOM 3492 N N . THR A 1 463 ? 19.812 8.831 0.786 1.00 97.75 463 THR A N 1
ATOM 3493 C CA . THR A 1 463 ? 18.635 9.305 1.527 1.00 97.75 463 THR A CA 1
ATOM 3494 C C . THR A 1 463 ? 17.861 8.101 2.060 1.00 97.75 463 THR A C 1
ATOM 3496 O O . THR A 1 463 ? 17.369 7.291 1.284 1.00 97.75 463 THR A O 1
ATOM 3499 N N . ASN A 1 464 ? 17.757 7.962 3.380 1.00 96.56 464 ASN A N 1
ATOM 3500 C CA . ASN A 1 464 ? 16.937 6.919 3.994 1.00 96.56 464 ASN A CA 1
ATOM 3501 C C . ASN A 1 464 ? 15.465 7.371 3.991 1.00 96.56 464 ASN A C 1
ATOM 3503 O O . ASN A 1 464 ? 15.092 8.264 4.756 1.00 96.56 464 ASN A O 1
ATOM 3507 N N . SER A 1 465 ? 14.670 6.763 3.112 1.00 95.81 465 SER A N 1
ATOM 3508 C CA . SER A 1 465 ? 13.243 7.040 2.894 1.00 95.81 465 SER A CA 1
ATOM 3509 C C . SER A 1 465 ? 12.322 6.042 3.612 1.00 95.81 465 SER A C 1
ATOM 3511 O O . SER A 1 465 ? 11.108 6.078 3.409 1.00 95.81 465 SER A O 1
ATOM 3513 N N . VAL A 1 466 ? 12.878 5.163 4.456 1.00 94.75 466 VAL A N 1
ATOM 3514 C CA . VAL A 1 466 ? 12.124 4.143 5.200 1.00 94.75 466 VAL A CA 1
ATOM 3515 C C . VAL A 1 466 ? 11.088 4.793 6.114 1.00 94.75 466 VAL A C 1
ATOM 3517 O O . VAL A 1 466 ? 11.367 5.791 6.789 1.00 94.75 466 VAL A O 1
ATOM 3520 N N . ILE A 1 467 ? 9.884 4.221 6.156 1.00 92.00 467 ILE A N 1
ATOM 3521 C CA . ILE A 1 467 ? 8.773 4.762 6.945 1.00 92.00 467 ILE A CA 1
ATOM 3522 C C . ILE A 1 467 ? 9.139 4.788 8.434 1.00 92.00 467 ILE A C 1
ATOM 3524 O O . ILE A 1 467 ? 9.657 3.831 9.007 1.00 92.00 467 ILE A O 1
ATOM 3528 N N . LYS A 1 468 ? 8.857 5.919 9.086 1.00 93.12 468 LYS A N 1
ATOM 3529 C CA . LYS A 1 468 ? 9.103 6.096 10.518 1.00 93.12 468 LYS A CA 1
ATOM 3530 C C . LYS A 1 468 ? 8.099 5.270 11.346 1.00 93.12 468 LYS A C 1
ATOM 3532 O O . LYS A 1 468 ? 6.903 5.552 11.239 1.00 93.12 468 LYS A O 1
ATOM 3537 N N . PRO A 1 469 ? 8.549 4.370 12.246 1.00 92.75 469 PRO A N 1
ATOM 3538 C CA . PRO A 1 469 ? 7.658 3.681 13.179 1.00 92.75 469 PRO A CA 1
ATOM 3539 C C . PRO A 1 469 ? 6.914 4.673 14.093 1.00 92.75 469 PRO A C 1
ATOM 3541 O O . PRO A 1 469 ? 7.478 5.722 14.444 1.00 92.75 469 PRO A O 1
ATOM 3544 N N . PRO A 1 470 ? 5.687 4.369 14.554 1.00 96.38 470 PRO A N 1
ATOM 3545 C CA . PRO A 1 470 ? 4.933 5.294 15.389 1.00 96.38 470 PRO A CA 1
ATOM 3546 C C . PRO A 1 470 ? 5.560 5.471 16.780 1.00 96.38 470 PRO A C 1
ATOM 3548 O O . PRO A 1 470 ? 6.286 4.616 17.296 1.00 96.38 470 PRO A O 1
ATOM 3551 N N . SER A 1 471 ? 5.232 6.580 17.444 1.00 96.12 471 SER A N 1
ATOM 3552 C CA . SER A 1 471 ? 5.557 6.767 18.866 1.00 96.12 471 SER A CA 1
ATOM 3553 C C . SER A 1 471 ? 4.776 5.785 19.751 1.00 96.12 471 SER A C 1
ATOM 3555 O O . SER A 1 471 ? 3.681 5.354 19.399 1.00 96.12 471 SER A O 1
ATOM 3557 N N . ALA A 1 472 ? 5.297 5.464 20.939 1.00 97.06 472 ALA A N 1
ATOM 3558 C CA . ALA A 1 472 ? 4.577 4.622 21.897 1.00 97.06 472 ALA A CA 1
ATOM 3559 C C . ALA A 1 472 ? 3.209 5.234 22.288 1.00 97.06 472 ALA A C 1
ATOM 3561 O O . ALA A 1 472 ? 3.153 6.438 22.574 1.00 97.06 472 ALA A O 1
ATOM 3562 N N . PRO A 1 473 ? 2.119 4.441 22.361 1.00 97.94 473 PRO A N 1
ATOM 3563 C CA . PRO A 1 473 ? 0.827 4.914 22.846 1.00 97.94 473 PRO A CA 1
ATOM 3564 C C . PRO A 1 473 ? 0.907 5.487 24.263 1.00 97.94 473 PRO A C 1
ATOM 3566 O O . PRO A 1 473 ? 1.575 4.947 25.149 1.00 97.94 473 PRO A O 1
ATOM 3569 N N . THR A 1 474 ? 0.175 6.577 24.491 1.00 97.88 474 THR A N 1
ATOM 3570 C CA . THR A 1 474 ? 0.073 7.246 25.796 1.00 97.88 474 THR A CA 1
ATOM 3571 C C . THR A 1 474 ? -1.357 7.188 26.324 1.00 97.88 474 THR A C 1
ATOM 3573 O O . THR A 1 474 ? -2.293 6.885 25.585 1.00 97.88 474 THR A O 1
ATOM 3576 N N . GLY A 1 475 ? -1.537 7.470 27.617 1.00 96.94 475 GLY A N 1
ATOM 3577 C CA . GLY A 1 475 ? -2.870 7.534 28.221 1.00 96.94 475 GLY A CA 1
ATOM 3578 C C . GLY A 1 475 ? -3.600 6.191 28.300 1.00 96.94 475 GLY A C 1
ATOM 3579 O O . GLY A 1 475 ? -4.824 6.198 28.331 1.00 96.94 475 GLY A O 1
ATOM 3580 N N . LEU A 1 476 ? -2.878 5.059 28.324 1.00 98.19 476 LEU A N 1
ATOM 3581 C CA . LEU A 1 476 ? -3.483 3.734 28.489 1.00 98.19 476 LEU A CA 1
ATOM 3582 C C . LEU A 1 476 ? -4.207 3.645 29.842 1.00 98.19 476 LEU A C 1
ATOM 3584 O O . LEU A 1 476 ? -3.578 3.488 30.890 1.00 98.19 476 LEU A O 1
ATOM 3588 N N . ASN A 1 477 ? -5.531 3.734 29.797 1.00 97.38 477 ASN A N 1
ATOM 3589 C CA . ASN A 1 477 ? -6.427 3.593 30.933 1.00 97.38 477 ASN A CA 1
ATOM 3590 C C . ASN A 1 477 ? -7.086 2.207 30.917 1.00 97.38 477 ASN A C 1
ATOM 3592 O O . ASN A 1 477 ? -7.318 1.633 29.851 1.00 97.38 477 ASN A O 1
ATOM 3596 N N . VAL A 1 478 ? -7.387 1.665 32.099 1.00 97.38 478 VAL A N 1
ATOM 3597 C CA . VAL A 1 478 ? -7.953 0.320 32.265 1.00 97.38 478 VAL A CA 1
ATOM 3598 C C . VAL A 1 478 ? -9.087 0.321 33.290 1.00 97.38 478 VAL A C 1
ATOM 3600 O O . VAL A 1 478 ? -8.893 0.649 34.458 1.00 97.38 478 VAL A O 1
ATOM 3603 N N . SER A 1 479 ? -10.278 -0.082 32.852 1.00 94.88 479 SER A N 1
ATOM 3604 C CA . SER A 1 479 ? -11.502 -0.119 33.658 1.00 94.88 479 SER A CA 1
ATOM 3605 C C . SER A 1 479 ? -11.927 -1.573 33.916 1.00 94.88 479 SER A C 1
ATOM 3607 O O . SER A 1 479 ? -12.249 -2.276 32.954 1.00 94.88 479 SER A O 1
ATOM 3609 N N . PRO A 1 480 ? -11.921 -2.061 35.174 1.00 94.12 480 PRO A N 1
ATOM 3610 C CA . PRO A 1 480 ? -12.334 -3.426 35.501 1.00 94.12 480 PRO A CA 1
ATOM 3611 C C . PRO A 1 480 ? -13.831 -3.689 35.306 1.00 94.12 480 PRO A C 1
ATOM 3613 O O . PRO A 1 480 ? -14.681 -2.919 35.753 1.00 94.12 480 PRO A O 1
ATOM 3616 N N . GLU A 1 481 ? -14.156 -4.843 34.735 1.00 93.62 481 GLU A N 1
ATOM 3617 C CA . GLU A 1 481 ? -15.524 -5.301 34.484 1.00 93.62 481 GLU A CA 1
ATOM 3618 C C . GLU A 1 481 ? -15.726 -6.727 35.024 1.00 93.62 481 GLU A C 1
ATOM 3620 O O . GLU A 1 481 ? -14.772 -7.398 35.427 1.00 93.62 481 GLU A O 1
ATOM 3625 N N . ASN A 1 482 ? -16.967 -7.222 35.005 1.00 92.94 482 ASN A N 1
ATOM 3626 C CA . ASN A 1 482 ? -17.256 -8.604 35.385 1.00 92.94 482 ASN A CA 1
ATOM 3627 C C . ASN A 1 482 ? -16.697 -9.583 34.342 1.00 92.94 482 ASN A C 1
ATOM 3629 O O . ASN A 1 482 ? -17.231 -9.701 33.240 1.00 92.94 482 ASN A O 1
ATOM 3633 N N . GLY A 1 483 ? -15.622 -10.286 34.699 1.00 93.12 483 GLY A N 1
ATOM 3634 C CA . GLY A 1 483 ? -14.920 -11.213 33.812 1.00 93.12 483 GLY A CA 1
ATOM 3635 C C . GLY A 1 483 ? -14.143 -10.532 32.679 1.00 93.12 483 GLY A C 1
ATOM 3636 O O . GLY A 1 483 ? -13.876 -11.167 31.655 1.00 93.12 483 GLY A O 1
ATOM 3637 N N . GLY A 1 484 ? -13.797 -9.247 32.825 1.00 95.75 484 GLY A N 1
ATOM 3638 C CA . GLY A 1 484 ? -13.169 -8.470 31.758 1.00 95.75 484 GLY A CA 1
ATOM 3639 C C . GLY A 1 484 ? -12.498 -7.168 32.195 1.00 95.75 484 GLY A C 1
ATOM 3640 O O . GLY A 1 484 ? -12.513 -6.794 33.368 1.00 95.75 484 GLY A O 1
ATOM 3641 N N . VAL A 1 485 ? -11.883 -6.489 31.227 1.00 97.19 485 VAL A N 1
ATOM 3642 C CA . VAL A 1 485 ? -11.298 -5.144 31.359 1.00 97.19 485 VAL A CA 1
ATOM 3643 C C . VAL A 1 485 ? -11.546 -4.382 30.060 1.00 97.19 485 VAL A C 1
ATOM 3645 O O . VAL A 1 485 ? -11.236 -4.886 28.980 1.00 97.19 485 VAL A O 1
ATOM 3648 N N . LEU A 1 486 ? -12.048 -3.152 30.159 1.00 96.75 486 LEU A N 1
ATOM 3649 C CA . LEU A 1 486 ? -12.037 -2.196 29.055 1.00 96.75 486 LEU A CA 1
ATOM 3650 C C . LEU A 1 486 ? -10.730 -1.395 29.097 1.00 96.75 486 LEU A C 1
ATOM 3652 O O . LEU A 1 486 ? -10.406 -0.797 30.121 1.00 96.75 486 LEU A O 1
ATOM 3656 N N . LEU A 1 487 ? -9.997 -1.381 27.988 1.00 98.25 487 LEU A N 1
ATOM 3657 C CA . LEU A 1 487 ? -8.800 -0.574 27.775 1.00 98.25 487 LEU A CA 1
ATOM 3658 C C . LEU A 1 487 ? -9.119 0.565 26.815 1.00 98.25 487 LEU A C 1
ATOM 3660 O O . LEU A 1 487 ? -9.807 0.342 25.818 1.00 98.25 487 LEU A O 1
ATOM 3664 N N . GLU A 1 488 ? -8.574 1.747 27.081 1.00 98.31 488 GLU A N 1
ATOM 3665 C CA . GLU A 1 488 ? -8.692 2.941 26.236 1.00 98.31 488 GLU A CA 1
ATOM 3666 C C . GLU A 1 488 ? -7.336 3.661 26.194 1.00 98.31 488 GLU A C 1
ATOM 3668 O O . GLU A 1 488 ? -6.610 3.646 27.188 1.00 98.31 488 GLU A O 1
ATOM 3673 N N . TRP A 1 489 ? -6.958 4.258 25.061 1.00 98.31 489 TRP A N 1
ATOM 3674 C CA . TRP A 1 489 ? -5.668 4.945 24.896 1.00 98.31 489 TRP A CA 1
ATOM 3675 C C . TRP A 1 489 ? -5.748 6.117 23.910 1.00 98.31 489 TRP A C 1
ATOM 3677 O O . TRP A 1 489 ? -6.694 6.243 23.136 1.00 98.31 489 TRP A O 1
ATOM 3687 N N . ASN A 1 490 ? -4.739 6.991 23.929 1.00 97.88 490 ASN A N 1
ATOM 3688 C CA . ASN A 1 490 ? -4.668 8.134 23.020 1.00 97.88 490 ASN A CA 1
ATOM 3689 C C . ASN A 1 490 ? -4.256 7.709 21.603 1.00 97.88 490 ASN A C 1
ATOM 3691 O O . ASN A 1 490 ? -3.422 6.818 21.428 1.00 97.88 490 ASN A O 1
ATOM 3695 N N . SER A 1 491 ? -4.766 8.420 20.595 1.00 97.25 491 SER A N 1
ATOM 3696 C CA . SER A 1 491 ? -4.316 8.284 19.207 1.00 97.25 491 SER A CA 1
ATOM 3697 C C . SER A 1 491 ? -2.838 8.643 19.039 1.00 97.25 491 SER A C 1
ATOM 3699 O O . SER A 1 491 ? -2.382 9.669 19.547 1.00 97.25 491 SER A O 1
ATOM 3701 N N . VAL A 1 492 ? -2.119 7.847 18.253 1.00 98.06 492 VAL A N 1
ATOM 3702 C CA . VAL A 1 492 ? -0.736 8.082 17.831 1.00 98.06 492 VAL A CA 1
ATOM 3703 C C . VAL A 1 492 ? -0.731 8.551 16.375 1.00 98.06 492 VAL A C 1
ATOM 3705 O O . VAL A 1 492 ? -1.345 7.928 15.514 1.00 98.06 492 VAL A O 1
ATOM 3708 N N . ALA A 1 493 ? -0.044 9.659 16.092 1.00 96.00 493 ALA A N 1
ATOM 3709 C CA . ALA A 1 493 ? 0.085 10.171 14.730 1.00 96.00 493 ALA A CA 1
ATOM 3710 C C . ALA A 1 493 ? 0.941 9.230 13.864 1.00 96.00 493 ALA A C 1
ATOM 3712 O O . ALA A 1 493 ? 2.027 8.828 14.285 1.00 96.00 493 ALA A O 1
ATOM 3713 N N . GLY A 1 494 ? 0.457 8.918 12.658 1.00 93.69 494 GLY A N 1
ATOM 3714 C CA . GLY A 1 494 ? 1.127 8.012 11.721 1.00 93.69 494 GLY A CA 1
ATOM 3715 C C . GLY A 1 494 ? 1.033 6.528 12.087 1.00 93.69 494 GLY A C 1
ATOM 3716 O O . GLY A 1 494 ? 1.862 5.764 11.612 1.00 93.69 494 GLY A O 1
ATOM 3717 N N . ALA A 1 495 ? 0.087 6.133 12.945 1.00 97.25 495 ALA A N 1
ATOM 3718 C CA . ALA A 1 495 ? -0.220 4.734 13.236 1.00 97.25 495 ALA A CA 1
ATOM 3719 C C . ALA A 1 495 ? -1.451 4.267 12.444 1.00 97.25 495 ALA A C 1
ATOM 3721 O O . ALA A 1 495 ? -2.482 4.941 12.473 1.00 97.25 495 ALA A O 1
ATOM 3722 N N . ASP A 1 496 ? -1.354 3.091 11.828 1.00 96.62 496 ASP A N 1
ATOM 3723 C CA . ASP A 1 496 ? -2.444 2.434 11.094 1.00 96.62 496 ASP A CA 1
ATOM 3724 C C . ASP A 1 496 ? -3.284 1.527 12.007 1.00 96.62 496 ASP A C 1
ATOM 3726 O O . ASP A 1 496 ? -4.448 1.237 11.727 1.00 96.62 496 ASP A O 1
ATOM 3730 N N . GLY A 1 497 ? -2.719 1.109 13.144 1.00 97.62 497 GLY A N 1
ATOM 3731 C CA . GLY A 1 497 ? -3.430 0.353 14.168 1.00 97.62 497 GLY A CA 1
ATOM 3732 C C . GLY A 1 497 ? -2.626 0.154 15.450 1.00 97.62 497 GLY A C 1
ATOM 3733 O O . GLY A 1 497 ? -1.589 0.785 15.675 1.00 97.62 497 GLY A O 1
ATOM 3734 N N . TYR A 1 498 ? -3.146 -0.717 16.316 1.00 98.38 498 TYR A N 1
ATOM 3735 C CA . TYR A 1 498 ? -2.607 -0.990 17.644 1.00 98.38 498 TYR A CA 1
ATOM 3736 C C . TYR A 1 498 ? -2.588 -2.480 17.981 1.00 98.38 498 TYR A C 1
ATOM 3738 O O . TYR A 1 498 ? -3.606 -3.161 17.857 1.00 98.38 498 TYR A O 1
ATOM 3746 N N . THR A 1 499 ? -1.463 -2.945 18.520 1.00 98.25 499 THR A N 1
ATOM 3747 C CA . THR A 1 499 ? -1.273 -4.302 19.045 1.00 98.25 499 THR A CA 1
ATOM 3748 C C . THR A 1 499 ? -1.497 -4.299 20.559 1.00 98.25 499 THR A C 1
ATOM 3750 O O . THR A 1 499 ? -0.808 -3.583 21.294 1.00 98.25 499 THR A O 1
ATOM 3753 N N . VAL A 1 500 ? -2.444 -5.097 21.060 1.00 98.19 500 VAL A N 1
ATOM 3754 C CA . VAL A 1 500 ? -2.773 -5.197 22.494 1.00 98.19 500 VAL A CA 1
ATOM 3755 C C . VAL A 1 500 ? -2.132 -6.440 23.107 1.00 98.19 500 VAL A C 1
ATOM 3757 O O . VAL A 1 500 ? -2.330 -7.560 22.630 1.00 98.19 500 VAL A O 1
ATOM 3760 N N . TYR A 1 501 ? -1.425 -6.253 24.222 1.00 97.81 501 TYR A N 1
ATOM 3761 C CA . TYR A 1 501 ? -0.737 -7.310 24.959 1.00 97.81 501 TYR A CA 1
ATOM 3762 C C . TYR A 1 501 ? -1.250 -7.453 26.394 1.00 97.81 501 TYR A C 1
ATOM 3764 O O . TYR A 1 501 ? -1.557 -6.466 27.062 1.00 97.81 501 TYR A O 1
ATOM 3772 N N . GLN A 1 502 ? -1.257 -8.689 26.898 1.00 98.06 502 GLN A N 1
ATOM 3773 C CA . GLN A 1 502 ? -1.676 -9.048 28.255 1.00 98.06 502 GLN A CA 1
ATOM 3774 C C . GLN A 1 502 ? -0.662 -9.978 28.937 1.00 98.06 502 GLN A C 1
ATOM 3776 O O . GLN A 1 502 ? -0.084 -10.860 28.302 1.00 98.06 502 GLN A O 1
ATOM 3781 N N . SER A 1 503 ? -0.506 -9.838 30.254 1.00 97.88 503 SER A N 1
ATOM 3782 C CA . SER A 1 503 ? 0.131 -10.832 31.124 1.00 97.88 503 SER A CA 1
ATOM 3783 C C . SER A 1 503 ? -0.586 -10.954 32.475 1.00 97.88 503 SER A C 1
ATOM 3785 O O . SER A 1 503 ? -1.369 -10.088 32.863 1.00 97.88 503 SER A O 1
ATOM 3787 N N . VAL A 1 504 ? -0.305 -12.033 33.208 1.00 96.62 504 VAL A N 1
ATOM 3788 C CA . VAL A 1 504 ? -0.621 -12.186 34.645 1.00 96.62 504 VAL A CA 1
ATOM 3789 C C . VAL A 1 504 ? 0.583 -11.863 35.542 1.00 96.62 504 VAL A C 1
ATOM 3791 O O . VAL A 1 504 ? 0.467 -11.865 36.764 1.00 96.62 504 VAL A O 1
ATOM 3794 N N . GLN A 1 505 ? 1.742 -11.574 34.944 1.00 95.06 505 GLN A N 1
ATOM 3795 C CA . GLN A 1 505 ? 2.987 -11.216 35.623 1.00 95.06 505 GLN A CA 1
ATOM 3796 C C . GLN A 1 505 ? 3.380 -9.784 35.234 1.00 95.06 505 GLN A C 1
ATOM 3798 O O . GLN A 1 505 ? 3.257 -9.391 34.074 1.00 95.06 505 GLN A O 1
ATOM 3803 N N . SER A 1 506 ? 3.850 -8.988 36.199 1.00 92.12 506 SER A N 1
ATOM 3804 C CA . SER A 1 506 ? 4.132 -7.552 36.019 1.00 92.12 506 SER A CA 1
ATOM 3805 C C . SER A 1 506 ? 5.151 -7.249 34.926 1.00 92.12 506 SER A C 1
ATOM 3807 O O . SER A 1 506 ? 5.101 -6.184 34.303 1.00 92.12 506 SER A O 1
ATOM 3809 N N . ASP A 1 507 ? 6.071 -8.180 34.707 1.00 91.19 507 ASP A N 1
ATOM 3810 C CA . ASP A 1 507 ? 7.257 -8.021 33.867 1.00 91.19 507 ASP A CA 1
ATOM 3811 C C . ASP A 1 507 ? 7.263 -9.043 32.715 1.00 91.19 507 ASP A C 1
ATOM 3813 O O . ASP A 1 507 ? 8.260 -9.229 32.026 1.00 91.19 507 ASP A O 1
ATOM 3817 N N . GLY A 1 508 ? 6.098 -9.650 32.461 1.00 89.88 508 GLY A N 1
ATOM 3818 C CA . GLY A 1 508 ? 5.878 -10.623 31.401 1.00 89.88 508 GLY A CA 1
ATOM 3819 C C . GLY A 1 508 ? 6.156 -12.074 31.819 1.00 89.88 508 GLY A C 1
ATOM 3820 O O . GLY A 1 508 ? 6.392 -12.330 32.996 1.00 89.88 508 GLY A O 1
ATOM 3821 N N . PRO A 1 509 ? 6.101 -13.026 30.866 1.00 93.12 509 PRO A N 1
ATOM 3822 C CA . PRO A 1 509 ? 5.934 -12.800 29.429 1.00 93.12 509 PRO A CA 1
ATOM 3823 C C . PRO A 1 509 ? 4.564 -12.201 29.089 1.00 93.12 509 PRO A C 1
ATOM 3825 O O . PRO A 1 509 ? 3.543 -12.562 29.676 1.00 93.12 509 PRO A O 1
ATOM 3828 N N . TYR A 1 510 ? 4.552 -11.259 28.149 1.00 95.69 510 TYR A N 1
ATOM 3829 C CA . TYR A 1 510 ? 3.331 -10.668 27.604 1.00 95.69 510 TYR A CA 1
ATOM 3830 C C . TYR A 1 510 ? 2.935 -11.397 26.321 1.00 95.69 510 TYR A C 1
ATOM 3832 O O . TYR A 1 510 ? 3.783 -11.694 25.483 1.00 95.69 510 TYR A O 1
ATOM 3840 N N . LYS A 1 511 ? 1.641 -11.671 26.163 1.00 96.94 511 LYS A N 1
ATOM 3841 C CA . LYS A 1 511 ? 1.065 -12.305 24.976 1.00 96.94 511 LYS A CA 1
ATOM 3842 C C . LYS A 1 511 ? 0.194 -11.295 24.231 1.00 96.94 511 LYS A C 1
ATOM 3844 O O . LYS A 1 511 ? -0.622 -10.627 24.862 1.00 96.94 511 LYS A O 1
ATOM 3849 N N . GLN A 1 512 ? 0.339 -11.218 22.910 1.00 97.31 512 GLN A N 1
ATOM 3850 C CA . GLN A 1 512 ? -0.591 -10.499 22.035 1.00 97.31 512 GLN A CA 1
ATOM 3851 C C . GLN A 1 512 ? -1.982 -11.145 22.112 1.00 97.31 512 GLN A C 1
ATOM 3853 O O . GLN A 1 512 ? -2.111 -12.374 22.067 1.00 97.31 512 GLN A O 1
ATOM 3858 N N . ILE A 1 513 ? -3.015 -10.320 22.265 1.00 97.38 513 ILE A N 1
ATOM 3859 C CA . ILE A 1 513 ? -4.410 -10.767 22.394 1.00 97.38 513 ILE A CA 1
ATOM 3860 C C . ILE A 1 513 ? -5.344 -10.174 21.337 1.00 97.38 513 ILE A C 1
ATOM 3862 O O . ILE A 1 513 ? -6.406 -10.747 21.108 1.00 97.38 513 ILE A O 1
ATOM 3866 N N . SER A 1 514 ? -4.962 -9.071 20.690 1.00 96.62 514 SER A N 1
ATOM 3867 C CA . SER A 1 514 ? -5.690 -8.489 19.560 1.00 96.62 514 SER A CA 1
ATOM 3868 C C . SER A 1 514 ? -4.829 -7.482 18.822 1.00 96.62 514 SER A C 1
ATOM 3870 O O . SER A 1 514 ? -4.003 -6.814 19.443 1.00 96.62 514 SER A O 1
ATOM 3872 N N . ASP A 1 515 ? -5.156 -7.294 17.552 1.00 96.19 515 ASP A N 1
ATOM 3873 C CA . ASP A 1 515 ? -4.866 -6.077 16.800 1.00 96.19 515 ASP A CA 1
ATOM 3874 C C . ASP A 1 515 ? -6.160 -5.246 16.722 1.00 96.19 515 ASP A C 1
ATOM 3876 O O . ASP A 1 515 ? -7.260 -5.796 16.869 1.00 96.19 515 ASP A O 1
ATOM 3880 N N . SER A 1 516 ? -6.054 -3.923 16.598 1.00 91.50 516 SER A N 1
ATOM 3881 C CA . SER A 1 516 ? -7.195 -3.000 16.661 1.00 91.50 516 SER A CA 1
ATOM 3882 C C . SER A 1 516 ? -6.910 -1.692 15.924 1.00 91.50 516 SER A C 1
ATOM 3884 O O . SER A 1 516 ? -5.946 -1.002 16.240 1.00 91.50 516 SER A O 1
ATOM 3886 N N . ASP A 1 517 ? -7.805 -1.294 15.023 1.00 93.12 517 ASP A N 1
ATOM 3887 C CA . ASP A 1 517 ? -7.879 0.047 14.416 1.00 93.12 517 ASP A CA 1
ATOM 3888 C C . ASP A 1 517 ? -8.488 1.097 15.375 1.00 93.12 517 ASP A C 1
ATOM 3890 O O . ASP A 1 517 ? -8.387 2.307 15.177 1.00 93.12 517 ASP A O 1
ATOM 3894 N N . ARG A 1 518 ? -9.130 0.638 16.456 1.00 95.31 518 ARG A N 1
ATOM 3895 C CA . ARG A 1 518 ? -9.805 1.471 17.461 1.00 95.31 518 ARG A CA 1
ATOM 3896 C C . ARG A 1 518 ? -8.895 1.812 18.630 1.00 95.31 518 ARG A C 1
ATOM 3898 O O . ARG A 1 518 ? -8.141 0.969 19.105 1.00 95.31 518 ARG A O 1
ATOM 3905 N N . LEU A 1 519 ? -9.126 2.993 19.205 1.00 97.62 519 LEU A N 1
ATOM 3906 C CA . LEU A 1 519 ? -8.497 3.513 20.433 1.00 97.62 519 LEU A CA 1
ATOM 3907 C C . LEU A 1 519 ? -8.982 2.849 21.740 1.00 97.62 519 LEU A C 1
ATOM 3909 O O . LEU A 1 519 ? -8.787 3.388 22.830 1.00 97.62 519 LEU A O 1
ATOM 3913 N N . ARG A 1 520 ? -9.688 1.717 21.640 1.00 97.31 520 ARG A N 1
ATOM 3914 C CA . ARG A 1 520 ? -10.219 0.975 22.785 1.00 97.31 520 ARG A CA 1
ATOM 3915 C C . ARG A 1 520 ? -10.395 -0.501 22.471 1.00 97.31 520 ARG A C 1
ATOM 3917 O O . ARG A 1 520 ? -10.829 -0.853 21.374 1.00 97.31 520 ARG A O 1
ATOM 3924 N N . TYR A 1 521 ? -10.168 -1.348 23.467 1.00 98.00 521 TYR A N 1
ATOM 3925 C CA . TYR A 1 521 ? -10.345 -2.794 23.366 1.00 98.00 521 TYR A CA 1
ATOM 3926 C C . TYR A 1 521 ? -10.968 -3.367 24.641 1.00 98.00 521 TYR A C 1
ATOM 3928 O O . TYR A 1 521 ? -10.643 -2.943 25.745 1.00 98.00 521 TYR A O 1
ATOM 3936 N N . ARG A 1 522 ? -11.878 -4.335 24.498 1.00 97.12 522 ARG A N 1
ATOM 3937 C CA . ARG A 1 522 ? -12.559 -4.995 25.620 1.00 97.12 522 ARG A CA 1
ATOM 3938 C C . ARG A 1 522 ? -12.055 -6.426 25.739 1.00 97.12 522 ARG A C 1
ATOM 3940 O O . ARG A 1 522 ? -12.388 -7.267 24.911 1.00 97.12 522 ARG A O 1
ATOM 3947 N N . VAL A 1 523 ? -11.288 -6.696 26.787 1.00 97.62 523 VAL A N 1
ATOM 3948 C CA . VAL A 1 523 ? -10.807 -8.040 27.116 1.00 97.62 523 VAL A CA 1
ATOM 3949 C C . VAL A 1 523 ? -11.893 -8.761 27.900 1.00 97.62 523 VAL A C 1
ATOM 3951 O O . VAL A 1 523 ? -12.398 -8.234 28.888 1.00 97.62 523 VAL A O 1
ATOM 3954 N N . THR A 1 524 ? -12.238 -9.974 27.479 1.00 96.06 524 THR A N 1
ATOM 3955 C CA . THR A 1 524 ? -13.294 -10.804 28.079 1.00 96.06 524 THR A CA 1
ATOM 3956 C C . THR A 1 524 ? -12.773 -12.193 28.437 1.00 96.06 524 THR A C 1
ATOM 3958 O O . THR A 1 524 ? -11.789 -12.649 27.860 1.00 96.06 524 THR A O 1
ATOM 3961 N N . GLY A 1 525 ? -13.463 -12.902 29.333 1.00 94.31 525 GLY A N 1
ATOM 3962 C CA . GLY A 1 525 ? -13.075 -14.258 29.745 1.00 94.31 525 GLY A CA 1
ATOM 3963 C C . GLY A 1 525 ? -11.939 -14.278 30.773 1.00 94.31 525 GLY A C 1
ATOM 3964 O O . GLY A 1 525 ? -11.241 -15.280 30.911 1.00 94.31 525 GLY A O 1
ATOM 3965 N N . LEU A 1 526 ? -11.742 -13.166 31.482 1.00 95.81 526 LEU A N 1
ATOM 3966 C CA . LEU A 1 526 ? -10.786 -13.048 32.576 1.00 95.81 526 LEU A CA 1
ATOM 3967 C C . LEU A 1 526 ? -11.386 -13.572 33.885 1.00 95.81 526 LEU A C 1
ATOM 3969 O O . LEU A 1 526 ? -12.601 -13.560 34.079 1.00 95.81 526 LEU A O 1
ATOM 3973 N N . LEU A 1 527 ? -10.532 -13.998 34.815 1.00 95.06 527 LEU A N 1
ATOM 3974 C CA . LEU A 1 527 ? -10.964 -14.426 36.143 1.00 95.06 527 LEU A CA 1
ATOM 3975 C C . LEU A 1 527 ? -11.076 -13.220 37.082 1.00 95.06 527 LEU A C 1
ATOM 3977 O O . LEU A 1 527 ? -10.115 -12.472 37.271 1.00 95.06 527 LEU A O 1
ATOM 3981 N N . ASN A 1 528 ? -12.242 -13.056 37.709 1.00 93.12 528 ASN A N 1
ATOM 3982 C CA . ASN A 1 528 ? -12.446 -12.040 38.741 1.00 93.12 528 ASN A CA 1
ATOM 3983 C C . ASN A 1 528 ? -11.497 -12.273 39.929 1.00 93.12 528 ASN A C 1
ATOM 3985 O O . ASN A 1 528 ? -11.264 -13.410 40.338 1.00 93.12 528 ASN A O 1
ATOM 3989 N N . GLY A 1 529 ? -10.938 -11.193 40.477 1.00 91.44 529 GLY A N 1
ATOM 3990 C CA . GLY A 1 529 ? -9.943 -11.236 41.555 1.00 91.44 529 GLY A CA 1
ATOM 3991 C C . GLY A 1 529 ? -8.497 -11.499 41.105 1.00 91.44 529 GLY A C 1
ATOM 3992 O O . GLY A 1 529 ? -7.576 -11.238 41.877 1.00 91.44 529 GLY A O 1
ATOM 3993 N N . VAL A 1 530 ? -8.257 -11.929 39.860 1.00 95.62 530 VAL A N 1
ATOM 3994 C CA . VAL A 1 530 ? -6.899 -12.070 39.304 1.00 95.62 530 VAL A CA 1
ATOM 3995 C C . VAL A 1 530 ? -6.429 -10.726 38.743 1.00 95.62 530 VAL A C 1
ATOM 3997 O O . VAL A 1 530 ? -7.162 -10.048 38.029 1.00 95.62 530 VAL A O 1
ATOM 4000 N N . LYS A 1 531 ? -5.201 -10.306 39.068 1.00 97.19 531 LYS A N 1
ATOM 4001 C CA . LYS A 1 531 ? -4.602 -9.091 38.496 1.00 97.19 531 LYS A CA 1
ATOM 4002 C C . LYS A 1 531 ? -3.984 -9.394 37.133 1.00 97.19 531 LYS A C 1
ATOM 4004 O O . LYS A 1 531 ? -3.179 -10.312 37.009 1.00 97.19 531 LYS A O 1
ATOM 4009 N N . TYR A 1 532 ? -4.329 -8.578 36.146 1.00 98.00 532 TYR A N 1
ATOM 4010 C CA . TYR A 1 532 ? -3.778 -8.616 34.799 1.00 98.00 532 TYR A CA 1
ATOM 4011 C C . TYR A 1 532 ? -3.039 -7.315 34.494 1.00 98.00 532 TYR A C 1
ATOM 4013 O O . TYR A 1 532 ? -3.416 -6.241 34.971 1.00 98.00 532 TYR A O 1
ATOM 4021 N N . TYR A 1 533 ? -1.989 -7.432 33.691 1.00 98.31 533 TYR A N 1
ATOM 4022 C CA . TYR A 1 533 ? -1.146 -6.339 33.225 1.00 98.31 533 TYR A CA 1
ATOM 4023 C C . TYR A 1 533 ? -1.293 -6.205 31.717 1.00 98.31 533 TYR A C 1
ATOM 4025 O O . TYR A 1 533 ? -1.337 -7.215 31.012 1.00 98.31 533 TYR A O 1
ATOM 4033 N N . PHE A 1 534 ? -1.338 -4.971 31.228 1.00 98.38 534 PHE A N 1
ATOM 4034 C CA . PHE A 1 534 ? -1.585 -4.662 29.828 1.00 98.38 534 PHE A CA 1
ATOM 4035 C C . PHE A 1 534 ? -0.603 -3.621 29.299 1.00 98.38 534 PHE A C 1
ATOM 4037 O O . PHE A 1 534 ? -0.214 -2.689 30.008 1.00 98.38 534 PHE A O 1
ATOM 4044 N N . MET A 1 535 ? -0.238 -3.778 28.031 1.00 97.75 535 MET A N 1
ATOM 4045 C CA . MET A 1 535 ? 0.515 -2.802 27.245 1.00 97.75 535 MET A CA 1
ATOM 4046 C C . MET A 1 535 ? -0.089 -2.738 25.845 1.00 97.75 535 MET A C 1
ATOM 4048 O O . MET A 1 535 ? -0.646 -3.725 25.360 1.00 97.75 535 MET A O 1
ATOM 4052 N N . VAL A 1 536 ? 0.043 -1.588 25.197 1.00 98.19 536 VAL A N 1
ATOM 4053 C CA . VAL A 1 536 ? -0.374 -1.384 23.809 1.00 98.19 536 VAL A CA 1
ATOM 4054 C C . VAL A 1 536 ? 0.815 -0.841 23.025 1.00 98.19 536 VAL A C 1
ATOM 4056 O O . VAL A 1 536 ? 1.559 0.003 23.529 1.00 98.19 536 VAL A O 1
ATOM 4059 N N . LYS A 1 537 ? 1.001 -1.320 21.799 1.00 98.31 537 LYS A N 1
ATOM 4060 C CA . LYS A 1 537 ? 1.882 -0.702 20.803 1.00 98.31 537 LYS A CA 1
ATOM 4061 C C . LYS A 1 537 ? 1.034 -0.107 19.689 1.00 98.31 537 LYS A C 1
ATOM 4063 O O . LYS A 1 537 ? -0.052 -0.608 19.427 1.00 98.31 537 LYS A O 1
ATOM 4068 N N . ALA A 1 538 ? 1.526 0.941 19.050 1.00 98.19 538 ALA A N 1
ATOM 4069 C CA . ALA A 1 538 ? 1.033 1.389 17.754 1.00 98.19 538 ALA A CA 1
ATOM 4070 C C . ALA A 1 538 ? 1.870 0.723 16.652 1.00 98.19 538 ALA A C 1
ATOM 4072 O O . ALA A 1 538 ? 3.042 0.432 16.888 1.00 98.19 538 ALA A O 1
ATOM 4073 N N . TYR A 1 539 ? 1.311 0.508 15.466 1.00 96.62 539 TYR A N 1
ATOM 4074 C CA . TYR A 1 539 ? 2.063 0.021 14.306 1.00 96.62 539 TYR A CA 1
ATOM 4075 C C . TYR A 1 539 ? 1.720 0.810 13.039 1.00 96.62 539 TYR A C 1
ATOM 4077 O O . TYR A 1 539 ? 0.648 1.411 12.943 1.00 96.62 539 TYR A O 1
ATOM 4085 N N . ASN A 1 540 ? 2.653 0.807 12.093 1.00 94.69 540 ASN A N 1
ATOM 4086 C CA . ASN A 1 540 ? 2.465 1.177 10.690 1.00 94.69 540 ASN A CA 1
ATOM 4087 C C . ASN A 1 540 ? 3.396 0.314 9.817 1.00 94.69 540 ASN A C 1
ATOM 4089 O O . ASN A 1 540 ? 4.063 -0.580 10.345 1.00 94.69 540 ASN A O 1
ATOM 4093 N N . ASP A 1 541 ? 3.488 0.593 8.518 1.00 88.81 541 ASP A N 1
ATOM 4094 C CA . ASP A 1 541 ? 4.397 -0.116 7.596 1.00 88.81 541 ASP A CA 1
ATOM 4095 C C . ASP A 1 541 ? 5.892 -0.013 7.980 1.00 88.81 541 ASP A C 1
ATOM 4097 O O . ASP A 1 541 ? 6.681 -0.895 7.656 1.00 88.81 541 ASP A O 1
ATOM 4101 N N . GLY A 1 542 ? 6.291 1.015 8.740 1.00 88.31 542 GLY A N 1
ATOM 4102 C CA . GLY A 1 542 ? 7.629 1.130 9.339 1.00 88.31 542 GLY A CA 1
ATOM 4103 C C . GLY A 1 542 ? 7.858 0.225 10.561 1.00 88.31 542 GLY A C 1
ATOM 4104 O O . GLY A 1 542 ? 8.971 0.166 11.085 1.00 88.31 542 GLY A O 1
ATOM 4105 N N . GLY A 1 543 ? 6.825 -0.475 11.037 1.00 90.06 543 GLY A N 1
ATOM 4106 C CA . GLY A 1 543 ? 6.873 -1.433 12.140 1.00 90.06 543 GLY A CA 1
ATOM 4107 C C . GLY A 1 543 ? 6.178 -0.968 13.424 1.00 90.06 543 GLY A C 1
ATOM 4108 O O . GLY A 1 543 ? 5.452 0.027 13.471 1.00 90.06 543 GLY A O 1
ATOM 4109 N N . GLU A 1 544 ? 6.384 -1.727 14.504 1.00 93.81 544 GLU A N 1
ATOM 4110 C CA . GLU A 1 544 ? 5.772 -1.434 15.803 1.00 93.81 544 GLU A CA 1
ATOM 4111 C C . GLU A 1 544 ? 6.534 -0.373 16.613 1.00 93.81 544 GLU A C 1
ATOM 4113 O O . GLU A 1 544 ? 7.765 -0.324 16.652 1.00 93.81 544 GLU A O 1
ATOM 4118 N N . SER A 1 545 ? 5.780 0.415 17.377 1.00 96.25 545 SER A N 1
ATOM 4119 C CA . SER A 1 545 ? 6.300 1.323 18.392 1.00 96.25 545 SER A CA 1
ATOM 4120 C C . SER A 1 545 ? 6.950 0.580 19.567 1.00 96.25 545 SER A C 1
ATOM 4122 O O . SER A 1 545 ? 6.743 -0.612 19.806 1.00 96.25 545 SER A O 1
ATOM 4124 N N . GLN A 1 546 ? 7.643 1.335 20.422 1.00 95.56 546 GLN A N 1
ATOM 4125 C CA . GLN A 1 546 ? 7.908 0.883 21.792 1.00 95.56 546 GLN A CA 1
ATOM 4126 C C . GLN A 1 546 ? 6.592 0.649 22.559 1.00 95.56 546 GLN A C 1
ATOM 4128 O O . GLN A 1 546 ? 5.548 1.208 22.209 1.00 95.56 546 GLN A O 1
ATOM 4133 N N . ASN A 1 547 ? 6.643 -0.167 23.615 1.00 95.69 547 ASN A N 1
ATOM 4134 C CA . ASN A 1 547 ? 5.488 -0.416 24.484 1.00 95.69 547 ASN A CA 1
ATOM 4135 C C . ASN A 1 547 ? 4.973 0.889 25.115 1.00 95.69 547 ASN A C 1
ATOM 4137 O O . ASN A 1 547 ? 5.766 1.730 25.545 1.00 95.69 547 ASN A O 1
ATOM 4141 N N . SER A 1 548 ? 3.653 1.013 25.268 1.00 97.75 548 SER A N 1
ATOM 4142 C CA . SER A 1 548 ? 3.060 1.987 26.188 1.00 97.75 548 SER A CA 1
ATOM 4143 C C . SER A 1 548 ? 3.576 1.791 27.620 1.00 97.75 548 SER A C 1
ATOM 4145 O O . SER A 1 548 ? 4.046 0.714 28.001 1.00 97.75 548 SER A O 1
ATOM 4147 N N . ILE A 1 549 ? 3.381 2.799 28.473 1.00 96.38 549 ILE A N 1
ATOM 4148 C CA . ILE A 1 549 ? 3.460 2.594 29.927 1.00 96.38 549 ILE A CA 1
ATOM 4149 C C . ILE A 1 549 ? 2.475 1.473 30.306 1.00 96.38 549 ILE A C 1
ATOM 4151 O O . ILE A 1 549 ? 1.337 1.456 29.825 1.00 96.38 549 ILE A O 1
ATOM 4155 N N . LYS A 1 550 ? 2.921 0.517 31.133 1.00 96.19 550 LYS A N 1
ATOM 4156 C CA . LYS A 1 550 ? 2.100 -0.633 31.536 1.00 96.19 550 LYS A CA 1
ATOM 4157 C C . LYS A 1 550 ? 0.976 -0.216 32.482 1.00 96.19 550 LYS A C 1
ATOM 4159 O O . LYS A 1 550 ? 1.217 0.471 33.473 1.00 96.19 550 LYS A O 1
ATOM 4164 N N . ALA A 1 551 ? -0.232 -0.688 32.197 1.00 97.69 551 ALA A N 1
ATOM 4165 C CA . ALA A 1 551 ? -1.408 -0.524 33.044 1.00 97.69 551 ALA A CA 1
ATOM 4166 C C . ALA A 1 551 ? -1.789 -1.868 33.686 1.00 97.69 551 ALA A C 1
ATOM 4168 O O . ALA A 1 551 ? -1.411 -2.929 33.187 1.00 97.69 551 ALA A O 1
ATOM 4169 N N . ALA A 1 552 ? -2.523 -1.850 34.799 1.00 97.62 552 ALA A N 1
ATOM 4170 C CA . ALA A 1 552 ? -2.944 -3.074 35.480 1.00 97.62 552 ALA A CA 1
ATOM 4171 C C . ALA A 1 552 ? -4.356 -2.952 36.055 1.00 97.62 552 ALA A C 1
ATOM 4173 O O . ALA A 1 552 ? -4.704 -1.934 36.649 1.00 97.62 552 ALA A O 1
ATOM 4174 N N . ALA A 1 553 ? -5.141 -4.018 35.918 1.00 97.00 553 ALA A N 1
ATOM 4175 C CA . ALA A 1 553 ? -6.514 -4.098 36.398 1.00 97.00 553 ALA A CA 1
ATOM 4176 C C . ALA A 1 553 ? -6.806 -5.483 36.987 1.00 97.00 553 ALA A C 1
ATOM 4178 O O . ALA A 1 553 ? -6.247 -6.495 36.563 1.00 97.00 553 ALA A O 1
ATOM 4179 N N . THR A 1 554 ? -7.711 -5.526 37.959 1.00 96.38 554 THR A N 1
ATOM 4180 C CA . THR A 1 554 ? -8.249 -6.762 38.534 1.00 96.38 554 THR A CA 1
ATOM 4181 C C . THR A 1 554 ? -9.751 -6.778 38.261 1.00 96.38 554 THR A C 1
ATOM 4183 O O . THR A 1 554 ? -10.445 -5.977 38.884 1.00 96.38 554 THR A O 1
ATOM 4186 N N . PRO A 1 555 ? -10.257 -7.625 37.341 1.00 95.25 555 PRO A N 1
ATOM 4187 C CA . PRO A 1 555 ? -11.688 -7.794 37.090 1.00 95.25 555 PRO A CA 1
ATOM 4188 C C . PRO A 1 555 ? -12.449 -8.095 38.382 1.00 95.25 555 PRO A C 1
ATOM 4190 O O . PRO A 1 555 ? -11.937 -8.794 39.265 1.00 95.25 555 PRO A O 1
ATOM 4193 N N . ILE A 1 556 ? -13.662 -7.561 38.504 1.00 91.56 556 ILE A N 1
ATOM 4194 C CA . ILE A 1 556 ? -14.474 -7.645 39.722 1.00 91.56 556 ILE A CA 1
ATOM 4195 C C . ILE A 1 556 ? -15.851 -8.170 39.333 1.00 91.56 556 ILE A C 1
ATOM 4197 O O . ILE A 1 556 ? -16.445 -7.720 38.357 1.00 91.56 556 ILE A O 1
ATOM 4201 N N . SER A 1 557 ? -16.380 -9.125 40.097 1.00 93.12 557 SER A N 1
ATOM 4202 C CA . SER A 1 557 ? -17.746 -9.593 39.877 1.00 93.12 557 SER A CA 1
ATOM 4203 C C . SER A 1 557 ? -18.761 -8.481 40.143 1.00 93.12 557 SER A C 1
ATOM 4205 O O . SER A 1 557 ? -18.510 -7.562 40.927 1.00 93.12 557 SER A O 1
ATOM 4207 N N . LEU A 1 558 ? -19.959 -8.617 39.571 1.00 92.88 558 LEU A N 1
ATOM 4208 C CA . LEU A 1 558 ? -21.120 -7.886 40.082 1.00 92.88 558 LEU A CA 1
ATOM 4209 C C . LEU A 1 558 ? -21.308 -8.184 41.586 1.00 92.88 558 LEU A C 1
ATOM 4211 O O . LEU A 1 558 ? -20.896 -9.257 42.050 1.00 92.88 558 LEU A O 1
ATOM 4215 N N . PRO A 1 559 ? -21.916 -7.272 42.364 1.00 94.44 559 PRO A N 1
ATOM 4216 C CA . PRO A 1 559 ? -22.250 -7.550 43.753 1.00 94.44 559 PRO A CA 1
ATOM 4217 C C . PRO A 1 559 ? -23.251 -8.702 43.853 1.00 94.44 559 PRO A C 1
ATOM 4219 O O . PRO A 1 559 ? -24.111 -8.875 42.986 1.00 94.44 559 PRO A O 1
ATOM 4222 N N . ASN A 1 560 ? -23.193 -9.444 44.957 1.00 94.81 560 ASN A N 1
ATOM 4223 C CA . ASN A 1 560 ? -24.241 -10.408 45.276 1.00 94.81 560 ASN A CA 1
ATOM 4224 C C . ASN A 1 560 ? -25.591 -9.702 45.494 1.00 94.81 560 ASN A C 1
ATOM 4226 O O . ASN A 1 560 ? -25.651 -8.545 45.911 1.00 94.81 560 ASN A O 1
ATOM 4230 N N . THR A 1 561 ? -26.684 -10.418 45.247 1.00 96.94 561 THR A N 1
ATOM 4231 C CA . THR A 1 561 ? -28.044 -9.938 45.520 1.00 96.94 561 THR A CA 1
ATOM 4232 C C . THR A 1 561 ? -28.212 -9.548 46.999 1.00 96.94 561 THR A C 1
ATOM 4234 O O . THR A 1 561 ? -27.865 -10.354 47.869 1.00 96.94 561 THR A O 1
ATOM 4237 N N . PRO A 1 562 ? -28.775 -8.366 47.321 1.00 97.75 562 PRO A N 1
ATOM 4238 C CA . PRO A 1 562 ? -29.134 -8.006 48.689 1.00 97.75 562 PRO A CA 1
ATOM 4239 C C . PRO A 1 562 ? -30.107 -9.010 49.314 1.00 97.75 562 PRO A C 1
ATOM 4241 O O . PRO A 1 562 ? -31.080 -9.432 48.689 1.00 97.75 562 PRO A O 1
ATOM 4244 N N . THR A 1 563 ? -29.858 -9.372 50.571 1.00 97.50 563 THR A N 1
ATOM 4245 C CA . THR A 1 563 ? -30.691 -10.309 51.342 1.00 97.50 563 THR A CA 1
ATOM 4246 C C . THR A 1 563 ? -31.287 -9.624 52.566 1.00 97.50 563 THR A C 1
ATOM 4248 O O . THR A 1 563 ? -30.842 -8.547 52.962 1.00 97.50 563 THR A O 1
ATOM 4251 N N . GLY A 1 564 ? -32.300 -10.243 53.177 1.00 95.88 564 GLY A N 1
ATOM 4252 C CA . GLY A 1 564 ? -32.911 -9.720 54.401 1.00 95.88 564 GLY A CA 1
ATOM 4253 C C . GLY A 1 564 ? -33.649 -8.395 54.206 1.00 95.88 564 GLY A C 1
ATOM 4254 O O . GLY A 1 564 ? -33.807 -7.657 55.175 1.00 95.88 564 GLY A O 1
ATOM 4255 N N . LEU A 1 565 ? -34.084 -8.076 52.977 1.00 98.19 565 LEU A N 1
ATOM 4256 C CA . LEU A 1 565 ? -34.919 -6.903 52.747 1.00 98.19 565 LEU A CA 1
ATOM 4257 C C . LEU A 1 565 ? -36.225 -7.056 53.538 1.00 98.19 565 LEU A C 1
ATOM 4259 O O . LEU A 1 565 ? -36.899 -8.082 53.450 1.00 98.19 565 LEU A O 1
ATOM 4263 N N . THR A 1 566 ? -36.568 -6.017 54.292 1.00 97.19 566 THR A N 1
ATOM 4264 C CA . THR A 1 566 ? -37.779 -5.889 55.112 1.00 97.19 566 THR A CA 1
ATOM 4265 C C . THR A 1 566 ? -38.410 -4.515 54.896 1.00 97.19 566 THR A C 1
ATOM 4267 O O . THR A 1 566 ? -37.716 -3.570 54.519 1.00 97.19 566 THR A O 1
ATOM 4270 N N . ALA A 1 567 ? -39.717 -4.395 55.142 1.00 96.88 567 ALA A N 1
ATOM 4271 C CA . ALA A 1 567 ? -40.462 -3.140 55.065 1.00 96.88 567 ALA A CA 1
ATOM 4272 C C . ALA A 1 567 ? -41.327 -2.953 56.319 1.00 96.88 567 ALA A C 1
ATOM 4274 O O . ALA A 1 567 ? -42.090 -3.845 56.682 1.00 96.88 567 ALA A O 1
ATOM 4275 N N . SER A 1 568 ? -41.224 -1.788 56.961 1.00 93.19 568 SER A N 1
ATOM 4276 C CA . SER A 1 568 ? -42.034 -1.393 58.117 1.00 93.19 568 SER A CA 1
ATOM 4277 C C . SER A 1 568 ? -42.843 -0.144 57.784 1.00 93.19 568 SER A C 1
ATOM 4279 O O . SER A 1 568 ? -42.286 0.854 57.324 1.00 93.19 568 SER A O 1
ATOM 4281 N N . ALA A 1 569 ? -44.149 -0.189 58.030 1.00 90.69 569 ALA A N 1
ATOM 4282 C CA . ALA A 1 569 ? -45.058 0.923 57.775 1.00 90.69 569 ALA A CA 1
ATOM 4283 C C . ALA A 1 569 ? -44.917 2.058 58.807 1.00 90.69 569 ALA A C 1
ATOM 4285 O O . ALA A 1 569 ? -44.534 1.832 59.956 1.00 90.69 569 ALA A O 1
ATOM 4286 N N . GLY A 1 570 ? -45.273 3.272 58.393 1.00 85.81 570 GLY A N 1
ATOM 4287 C CA . GLY A 1 570 ? -45.480 4.441 59.243 1.00 85.81 570 GLY A CA 1
ATOM 4288 C C . GLY A 1 570 ? -46.325 5.499 58.524 1.00 85.81 570 GLY A C 1
ATOM 4289 O O . GLY A 1 570 ? -46.758 5.281 57.392 1.00 85.81 570 GLY A O 1
ATOM 4290 N N . ASN A 1 571 ? -46.532 6.652 59.168 1.00 82.75 571 ASN A N 1
ATOM 4291 C CA . ASN A 1 571 ? -47.379 7.717 58.623 1.00 82.75 571 ASN A CA 1
ATOM 4292 C C . ASN A 1 571 ? -46.804 8.330 57.346 1.00 82.75 571 ASN A C 1
ATOM 4294 O O . ASN A 1 571 ? -45.744 8.956 57.385 1.00 82.75 571 ASN A O 1
ATOM 4298 N N . GLY A 1 572 ? -47.491 8.124 56.221 1.00 86.94 572 GLY A N 1
ATOM 4299 C CA . GLY A 1 572 ? -47.071 8.599 54.906 1.00 86.94 572 GLY A CA 1
ATOM 4300 C C . GLY A 1 572 ? -45.706 8.065 54.465 1.00 86.94 572 GLY A C 1
ATOM 4301 O O . GLY A 1 572 ? -45.070 8.658 53.589 1.00 86.94 572 GLY A O 1
ATOM 4302 N N . GLN A 1 573 ? -45.213 6.984 55.083 1.00 93.44 573 GLN A N 1
ATOM 4303 C CA . GLN A 1 573 ? -43.856 6.490 54.865 1.00 93.44 573 GLN A CA 1
ATOM 4304 C C . GLN A 1 573 ? -43.716 4.975 55.064 1.00 93.44 573 GLN A C 1
ATOM 4306 O O . GLN A 1 573 ? -44.452 4.353 55.827 1.00 93.44 573 GLN A O 1
ATOM 4311 N N . ILE A 1 574 ? -42.708 4.385 54.425 1.00 96.81 574 ILE A N 1
ATOM 4312 C CA . ILE A 1 574 ? -42.273 3.001 54.657 1.00 96.81 574 ILE A CA 1
ATOM 4313 C C . ILE A 1 574 ? -40.757 2.997 54.859 1.00 96.81 574 ILE A C 1
ATOM 4315 O O . ILE A 1 574 ? -40.009 3.499 54.018 1.00 96.81 574 ILE A O 1
ATOM 4319 N N . THR A 1 575 ? -40.301 2.415 55.968 1.00 97.12 575 THR A N 1
ATOM 4320 C CA . THR A 1 575 ? -38.878 2.224 56.270 1.00 97.12 575 THR A CA 1
ATOM 4321 C C . THR A 1 575 ? -38.440 0.837 55.816 1.00 97.12 575 THR A C 1
ATOM 4323 O O . THR A 1 575 ? -38.988 -0.172 56.261 1.00 97.12 575 THR A O 1
ATOM 4326 N N . LEU A 1 576 ? -37.434 0.791 54.951 1.00 98.50 576 LEU A N 1
ATOM 4327 C CA . LEU A 1 576 ? -36.790 -0.418 54.454 1.00 98.50 576 LEU A CA 1
ATOM 4328 C C . LEU A 1 576 ? -35.467 -0.659 55.180 1.00 98.50 576 LEU A C 1
ATOM 4330 O O . LEU A 1 576 ? -34.738 0.296 55.444 1.00 98.50 576 LEU A O 1
ATOM 4334 N N . ASN A 1 577 ? -35.126 -1.924 55.429 1.00 98.00 577 ASN A N 1
ATOM 4335 C CA . ASN A 1 577 ? -33.808 -2.347 55.922 1.00 98.00 577 ASN A CA 1
ATOM 4336 C C . ASN A 1 577 ? -33.375 -3.626 55.196 1.00 98.00 577 ASN A C 1
ATOM 4338 O O . ASN A 1 577 ? -34.228 -4.467 54.911 1.00 98.00 577 ASN A O 1
ATOM 4342 N N . TRP A 1 578 ? -32.080 -3.787 54.915 1.00 98.44 578 TRP A N 1
ATOM 4343 C CA . TRP A 1 578 ? -31.499 -4.975 54.271 1.00 98.44 578 TRP A CA 1
ATOM 4344 C C . TRP A 1 578 ? -30.087 -5.284 54.796 1.00 98.44 578 TRP A C 1
ATOM 4346 O O . TRP A 1 578 ? -29.476 -4.477 55.492 1.00 98.44 578 TRP A O 1
ATOM 4356 N N . ASN A 1 579 ? -29.550 -6.459 54.464 1.00 97.69 579 ASN A N 1
ATOM 4357 C CA . ASN A 1 579 ? -28.189 -6.850 54.837 1.00 97.69 579 ASN A CA 1
ATOM 4358 C C . ASN A 1 579 ? -27.136 -6.178 53.941 1.00 97.69 579 ASN A C 1
ATOM 4360 O O . ASN A 1 579 ? -27.328 -6.045 52.730 1.00 97.69 579 ASN A O 1
ATOM 4364 N N . ALA A 1 580 ? -25.979 -5.841 54.517 1.00 97.00 580 ALA A N 1
ATOM 4365 C CA . ALA A 1 580 ? -24.838 -5.345 53.755 1.00 97.00 580 ALA A CA 1
ATOM 4366 C C . ALA A 1 580 ? -24.290 -6.408 52.781 1.00 97.00 580 ALA A C 1
ATOM 4368 O O . ALA A 1 580 ? -24.083 -7.563 53.154 1.00 97.00 580 ALA A O 1
ATOM 4369 N N . VAL A 1 581 ? -24.005 -6.004 51.542 1.00 97.31 581 VAL A N 1
ATOM 4370 C CA . VAL A 1 581 ? -23.405 -6.847 50.499 1.00 97.31 581 VAL A CA 1
ATOM 4371 C C . VAL A 1 581 ? -21.905 -6.571 50.403 1.00 97.31 581 VAL A C 1
ATOM 4373 O O . VAL A 1 581 ? -21.478 -5.454 50.110 1.00 97.31 581 VAL A O 1
ATOM 4376 N N . THR A 1 582 ? -21.082 -7.601 50.607 1.00 92.75 582 THR A N 1
ATOM 4377 C CA . THR A 1 582 ? -19.624 -7.511 50.440 1.00 92.75 582 THR A CA 1
ATOM 4378 C C . THR A 1 582 ? -19.259 -7.081 49.018 1.00 92.75 582 THR A C 1
ATOM 4380 O O . THR A 1 582 ? -19.745 -7.653 48.044 1.00 92.75 582 THR A O 1
ATOM 4383 N N . GLY A 1 583 ? -18.388 -6.077 48.896 1.00 89.38 583 GLY A N 1
ATOM 4384 C CA . GLY A 1 583 ? -17.951 -5.536 47.605 1.00 89.38 583 GLY A CA 1
ATOM 4385 C C . GLY A 1 583 ? -18.920 -4.539 46.957 1.00 89.38 583 GLY A C 1
ATOM 4386 O O . GLY A 1 583 ? -18.589 -4.005 45.901 1.00 89.38 583 GLY A O 1
ATOM 4387 N N . ALA A 1 584 ? -20.075 -4.253 47.569 1.00 95.56 584 ALA A N 1
ATOM 4388 C CA . ALA A 1 584 ? -20.940 -3.154 47.151 1.00 95.56 584 ALA A CA 1
ATOM 4389 C C . ALA A 1 584 ? -20.390 -1.801 47.641 1.00 95.56 584 ALA A C 1
ATOM 4391 O O . ALA A 1 584 ? -19.951 -1.673 48.783 1.00 95.56 584 ALA A O 1
ATOM 4392 N N . ILE A 1 585 ? -20.452 -0.778 46.786 1.00 96.12 585 ILE A N 1
ATOM 4393 C CA . ILE A 1 585 ? -20.120 0.622 47.114 1.00 96.12 585 ILE A CA 1
ATOM 4394 C C . ILE A 1 585 ? -21.370 1.460 47.430 1.00 96.12 585 ILE A C 1
ATOM 4396 O O . ILE A 1 585 ? -21.248 2.622 47.822 1.00 96.12 585 ILE A O 1
ATOM 4400 N N . GLY A 1 586 ? -22.555 0.874 47.239 1.00 97.62 586 GLY A N 1
ATOM 4401 C CA . GLY A 1 586 ? -23.864 1.448 47.527 1.00 97.62 586 GLY A CA 1
ATOM 4402 C C . GLY A 1 586 ? -25.004 0.550 47.041 1.00 97.62 586 GLY A C 1
ATOM 4403 O O . GLY A 1 586 ? -24.778 -0.569 46.575 1.00 97.62 586 GLY A O 1
ATOM 4404 N N . TYR A 1 587 ? -26.228 1.060 47.137 1.00 98.56 587 TYR A N 1
ATOM 4405 C CA . TYR A 1 587 ? -27.468 0.380 46.774 1.00 98.56 587 TYR A CA 1
ATOM 4406 C C . TYR A 1 587 ? -28.393 1.309 45.986 1.00 98.56 587 TYR A C 1
ATOM 4408 O O . TYR A 1 587 ? -28.304 2.534 46.093 1.00 98.56 587 TYR A O 1
ATOM 4416 N N . LYS A 1 588 ? -29.317 0.713 45.230 1.00 98.69 588 LYS A N 1
ATOM 4417 C CA . LYS A 1 588 ? -30.445 1.377 44.565 1.00 98.69 588 LYS A CA 1
ATOM 4418 C C . LYS A 1 588 ? -31.740 0.746 45.064 1.00 98.69 588 LYS A C 1
ATOM 4420 O O . LYS A 1 588 ? -31.880 -0.475 45.006 1.00 98.69 588 LYS A O 1
ATOM 4425 N N . VAL A 1 589 ? -32.675 1.565 45.537 1.00 98.50 589 VAL A N 1
ATOM 4426 C CA . VAL A 1 589 ? -34.017 1.122 45.948 1.00 98.50 589 VAL A CA 1
ATOM 4427 C C . VAL A 1 589 ? -34.996 1.452 44.832 1.00 98.50 589 VAL A C 1
ATOM 4429 O O . VAL A 1 589 ? -35.040 2.592 44.359 1.00 98.50 589 VAL A O 1
ATOM 4432 N N . TYR A 1 590 ? -35.824 0.479 44.466 1.00 98.50 590 TYR A N 1
ATOM 4433 C CA . TYR A 1 590 ? -36.909 0.653 43.511 1.00 98.50 590 TYR A CA 1
ATOM 4434 C C . TYR A 1 590 ? -38.263 0.416 44.182 1.00 98.50 590 TYR A C 1
ATOM 4436 O O . TYR A 1 590 ? -38.383 -0.447 45.051 1.00 98.50 590 TYR A O 1
ATOM 4444 N N . ARG A 1 591 ? -39.283 1.168 43.759 1.00 98.31 591 ARG A N 1
ATOM 4445 C CA . ARG A 1 591 ? -40.665 1.104 44.254 1.00 98.31 591 ARG A CA 1
ATOM 4446 C C . ARG A 1 591 ? -41.642 0.838 43.111 1.00 98.31 591 ARG A C 1
ATOM 4448 O O . ARG A 1 591 ? -41.478 1.387 42.021 1.00 98.31 591 ARG A O 1
ATOM 4455 N N . ALA A 1 592 ? -42.684 0.064 43.385 1.00 98.12 592 ALA A N 1
ATOM 4456 C CA . ALA A 1 592 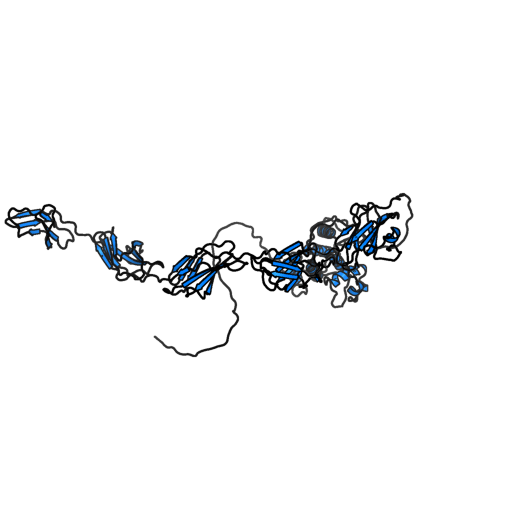? -43.829 -0.149 42.507 1.00 98.12 592 ALA A CA 1
ATOM 4457 C C . ALA A 1 592 ? -45.155 -0.041 43.277 1.00 98.12 592 ALA A C 1
ATOM 4459 O O . ALA A 1 592 ? -45.214 -0.278 44.484 1.00 98.12 592 ALA A O 1
ATOM 4460 N N . ASP A 1 593 ? -46.226 0.269 42.548 1.00 96.00 593 ASP A N 1
ATOM 4461 C CA . ASP A 1 593 ? -47.611 0.261 43.045 1.00 96.00 593 ASP A CA 1
ATOM 4462 C C . ASP A 1 593 ? -48.288 -1.124 42.911 1.00 96.00 593 ASP A C 1
ATOM 4464 O O . ASP A 1 593 ? -49.446 -1.296 43.280 1.00 96.00 593 ASP A O 1
ATOM 4468 N N . SER A 1 594 ? -47.577 -2.113 42.361 1.00 94.88 594 SER A N 1
ATOM 4469 C CA . SER A 1 594 ? -48.039 -3.488 42.136 1.00 94.88 594 SER A CA 1
ATOM 4470 C C . SER A 1 594 ? -46.882 -4.470 42.327 1.00 94.88 594 SER A C 1
ATOM 4472 O O . SER A 1 594 ? -45.731 -4.132 42.041 1.00 94.88 594 SER A O 1
ATOM 4474 N N . SER A 1 595 ? -47.181 -5.701 42.757 1.00 92.88 595 SER A N 1
ATOM 4475 C CA . SER A 1 595 ? -46.185 -6.768 42.957 1.00 92.88 595 SER A CA 1
ATOM 4476 C C . SER A 1 595 ? -45.391 -7.092 41.693 1.00 92.88 595 SER A C 1
ATOM 4478 O O . SER A 1 595 ? -44.242 -7.512 41.776 1.00 92.88 595 SER A O 1
ATOM 4480 N N . ASN A 1 596 ? -45.999 -6.875 40.526 1.00 91.88 596 ASN A N 1
ATOM 4481 C CA . ASN A 1 596 ? -45.427 -7.204 39.223 1.00 91.88 596 ASN A CA 1
ATOM 4482 C C . ASN A 1 596 ? -44.747 -5.991 38.557 1.00 91.88 596 ASN A C 1
ATOM 4484 O O . ASN A 1 596 ? -44.384 -6.055 37.384 1.00 91.88 596 ASN A O 1
ATOM 4488 N N . GLY A 1 597 ? -44.579 -4.881 39.284 1.00 91.06 597 GLY A N 1
ATOM 4489 C CA . GLY A 1 597 ? -44.023 -3.641 38.749 1.00 91.06 597 GLY A CA 1
ATOM 4490 C C . GLY A 1 597 ? -45.040 -2.781 37.971 1.00 91.06 597 GLY A C 1
ATOM 4491 O O . GLY A 1 597 ? -46.249 -2.972 38.115 1.00 91.06 597 GLY A O 1
ATOM 4492 N N . PRO A 1 598 ? -44.567 -1.815 37.158 1.00 94.94 598 PRO A N 1
ATOM 4493 C CA . PRO A 1 598 ? -43.158 -1.494 36.920 1.00 94.94 598 PRO A CA 1
ATOM 4494 C C . PRO A 1 598 ? -42.477 -0.910 38.166 1.00 94.94 598 PRO A C 1
ATOM 4496 O O . PRO A 1 598 ? -43.051 -0.098 38.889 1.00 94.94 598 PRO A O 1
ATOM 4499 N N . PHE A 1 599 ? -41.235 -1.327 38.407 1.00 97.50 599 PHE A N 1
ATOM 4500 C CA . PHE A 1 599 ? -40.398 -0.816 39.491 1.00 97.50 599 PHE A CA 1
ATOM 4501 C C . PHE A 1 599 ? -39.611 0.413 39.018 1.00 97.50 599 PHE A C 1
ATOM 4503 O O . PHE A 1 599 ? -38.883 0.349 38.030 1.00 97.50 599 PHE A O 1
ATOM 4510 N N . THR A 1 600 ? -39.738 1.533 39.731 1.00 97.75 600 THR A N 1
ATOM 4511 C CA . THR A 1 600 ? -39.025 2.792 39.446 1.00 97.75 600 THR A CA 1
ATOM 4512 C C . THR A 1 600 ? -38.020 3.097 40.552 1.00 97.75 600 THR A C 1
ATOM 4514 O O . THR A 1 600 ? -38.311 2.866 41.724 1.00 97.75 600 THR A O 1
ATOM 4517 N N . GLN A 1 601 ? -36.820 3.579 40.208 1.00 98.06 601 GLN A N 1
ATOM 4518 C CA . GLN A 1 601 ? -35.801 3.898 41.213 1.00 98.06 601 GLN A CA 1
ATOM 4519 C C . GLN A 1 601 ? -36.255 5.111 42.035 1.00 98.06 601 GLN A C 1
ATOM 4521 O O . GLN A 1 601 ? -36.501 6.175 41.473 1.00 98.06 601 GLN A O 1
ATOM 4526 N N . VAL A 1 602 ? -36.340 4.956 43.356 1.00 98.00 602 VAL A N 1
ATOM 4527 C CA . VAL A 1 602 ? -36.741 6.027 44.289 1.00 98.00 602 VAL A CA 1
ATOM 4528 C C . VAL A 1 602 ? -35.586 6.547 45.139 1.00 98.00 602 VAL A C 1
ATOM 4530 O O . VAL A 1 602 ? -35.676 7.646 45.678 1.00 98.00 602 VAL A O 1
ATOM 4533 N N . TRP A 1 603 ? -34.491 5.790 45.252 1.00 98.50 603 TRP A N 1
ATOM 4534 C CA . TRP A 1 603 ? -33.315 6.198 46.021 1.00 98.50 603 TRP A CA 1
ATOM 4535 C C . TRP A 1 603 ? -32.040 5.494 45.553 1.00 98.50 603 TRP A C 1
ATOM 4537 O O . TRP A 1 603 ? -32.086 4.403 44.980 1.00 98.50 603 TRP A O 1
ATOM 4547 N N . GLY A 1 604 ? -30.895 6.113 45.837 1.00 97.69 604 GLY A N 1
ATOM 4548 C CA . GLY A 1 604 ? -29.588 5.470 45.802 1.00 97.69 604 GLY A CA 1
ATOM 4549 C C . GLY A 1 604 ? -28.655 6.083 46.847 1.00 97.69 604 GLY A C 1
ATOM 4550 O O . GLY A 1 604 ? -28.700 7.289 47.084 1.00 97.69 604 GLY A O 1
ATOM 4551 N N . GLY A 1 605 ? -27.819 5.261 47.476 1.00 97.06 605 GLY A N 1
ATOM 4552 C CA . GLY A 1 605 ? -26.933 5.690 48.561 1.00 97.06 605 GLY A CA 1
ATOM 4553 C C . GLY A 1 605 ? -26.103 4.542 49.135 1.00 97.06 605 GLY A C 1
ATOM 4554 O O . GLY A 1 605 ? -26.054 3.462 48.552 1.00 97.06 605 GLY A O 1
ATOM 4555 N N . LYS A 1 606 ? -25.411 4.781 50.255 1.00 97.69 606 LYS A N 1
ATOM 4556 C CA . LYS A 1 606 ? -24.491 3.802 50.872 1.00 97.69 606 LYS A CA 1
ATOM 4557 C C . LYS A 1 606 ? -25.085 3.031 52.049 1.00 97.69 606 LYS A C 1
ATOM 4559 O O . LYS A 1 606 ? -24.601 1.946 52.361 1.00 97.69 606 LYS A O 1
ATOM 4564 N N . GLU A 1 607 ? -26.123 3.584 52.665 1.00 97.25 607 GLU A N 1
ATOM 4565 C CA . GLU A 1 607 ? -26.791 3.001 53.827 1.00 97.25 607 GLU A CA 1
ATOM 4566 C C . GLU A 1 607 ? -27.486 1.677 53.496 1.00 97.25 607 GLU A C 1
ATOM 4568 O O . GLU A 1 607 ? -27.874 1.427 52.355 1.00 97.25 607 GLU A O 1
ATOM 4573 N N . THR A 1 608 ? -27.686 0.847 54.519 1.00 97.81 608 THR A N 1
ATOM 4574 C CA . THR A 1 608 ? -28.460 -0.405 54.446 1.00 97.81 608 THR A CA 1
ATOM 4575 C C . THR A 1 608 ? -29.915 -0.242 54.900 1.00 97.81 608 THR A C 1
ATOM 4577 O O . THR A 1 608 ? -30.602 -1.219 55.208 1.00 97.81 608 THR A O 1
ATOM 4580 N N . SER A 1 609 ? -30.391 1.001 54.959 1.00 97.00 609 SER A N 1
ATOM 4581 C CA . SER A 1 609 ? -31.785 1.353 55.208 1.00 97.00 609 SER A CA 1
ATOM 4582 C C . SER A 1 609 ? -32.198 2.563 54.370 1.00 97.00 609 SER A C 1
ATOM 4584 O O . SER A 1 609 ? -31.370 3.377 53.959 1.00 97.00 609 SER A O 1
ATOM 4586 N N . TYR A 1 610 ? -33.496 2.678 54.093 1.00 98.25 610 TYR A N 1
ATOM 4587 C CA . TYR A 1 610 ? -34.071 3.824 53.387 1.00 98.25 610 TYR A CA 1
ATOM 4588 C C . TYR A 1 610 ? -35.505 4.081 53.849 1.00 98.25 610 TYR A C 1
ATOM 4590 O O . TYR A 1 610 ? -36.286 3.149 54.027 1.00 98.25 610 TYR A O 1
ATOM 4598 N N . LYS A 1 611 ? -35.869 5.354 54.008 1.00 97.31 611 LYS A N 1
ATOM 4599 C CA . LYS A 1 611 ? -37.214 5.790 54.385 1.00 97.31 611 LYS A CA 1
ATOM 4600 C C . LYS A 1 611 ? -37.910 6.386 53.160 1.00 97.31 611 LYS A C 1
ATOM 4602 O O . LYS A 1 611 ? -37.609 7.505 52.759 1.00 97.31 611 LYS A O 1
ATOM 4607 N N . SER A 1 612 ? -38.824 5.630 52.555 1.00 97.06 612 SER A N 1
ATOM 4608 C CA . SER A 1 612 ? -39.659 6.106 51.448 1.00 97.06 612 SER A CA 1
ATOM 4609 C C . SER A 1 612 ? -40.797 6.949 52.012 1.00 97.06 612 SER A C 1
ATOM 4611 O O . SER A 1 612 ? -41.746 6.385 52.544 1.00 97.06 612 SER A O 1
ATOM 4613 N N . GLU A 1 613 ? -40.720 8.269 51.879 1.00 94.62 613 GLU A N 1
ATOM 4614 C CA . GLU A 1 613 ? -41.734 9.232 52.342 1.00 94.62 613 GLU A CA 1
ATOM 4615 C C . GLU A 1 613 ? -42.718 9.639 51.226 1.00 94.62 613 GLU A C 1
ATOM 4617 O O . GLU A 1 613 ? -42.572 9.234 50.067 1.00 94.62 613 GLU A O 1
ATOM 4622 N N . GLY A 1 614 ? -43.727 10.447 51.573 1.00 91.81 614 GLY A N 1
ATOM 4623 C CA . GLY A 1 614 ? -44.713 10.989 50.627 1.00 91.81 614 GLY A CA 1
ATOM 4624 C C . GLY A 1 614 ? -45.685 9.940 50.079 1.00 91.81 614 GLY A C 1
ATOM 4625 O O . GLY A 1 614 ? -46.168 10.067 48.954 1.00 91.81 614 GLY A O 1
ATOM 4626 N N . LEU A 1 615 ? -45.925 8.873 50.840 1.00 93.75 615 LEU A N 1
ATOM 4627 C CA . LEU A 1 615 ? -46.799 7.766 50.468 1.00 93.75 615 LEU A CA 1
ATOM 4628 C C . LEU A 1 615 ? -48.250 8.047 50.873 1.00 93.75 615 LEU A C 1
ATOM 4630 O O . LEU A 1 615 ? -48.508 8.695 51.882 1.00 93.75 615 LEU A O 1
ATOM 4634 N N . ALA A 1 616 ? -49.204 7.531 50.099 1.00 91.44 616 ALA A N 1
ATOM 4635 C CA . ALA A 1 616 ? -50.619 7.603 50.442 1.00 91.44 616 ALA A CA 1
ATOM 4636 C C . ALA A 1 616 ? -50.963 6.522 51.477 1.00 91.44 616 ALA A C 1
ATOM 4638 O O . ALA A 1 616 ? -50.753 5.333 51.221 1.00 91.44 616 ALA A O 1
ATOM 4639 N N . ASN A 1 617 ? -51.512 6.927 52.624 1.00 87.62 617 ASN A N 1
ATOM 4640 C CA . ASN A 1 617 ? -51.987 5.991 53.642 1.00 87.62 617 ASN A CA 1
ATOM 4641 C C . ASN A 1 617 ? -53.136 5.125 53.087 1.00 87.62 617 ASN A C 1
ATOM 4643 O O . ASN A 1 617 ? -53.878 5.533 52.193 1.00 87.62 617 ASN A O 1
ATOM 4647 N N . GLY A 1 618 ? -53.213 3.876 53.545 1.00 87.06 618 GLY A N 1
ATOM 4648 C CA . GLY A 1 618 ? -54.093 2.841 52.999 1.00 87.06 618 GLY A CA 1
ATOM 4649 C C . GLY A 1 618 ? -53.595 2.178 51.705 1.00 87.06 618 GLY A C 1
ATOM 4650 O O . GLY A 1 618 ? -54.141 1.146 51.318 1.00 87.06 618 GLY A O 1
ATOM 4651 N N . LYS A 1 619 ? -52.546 2.695 51.042 1.00 92.94 619 LYS A N 1
ATOM 4652 C CA . LYS A 1 619 ? -51.990 2.100 49.814 1.00 92.94 619 LYS A CA 1
ATOM 4653 C C . LYS A 1 619 ? -50.791 1.190 50.102 1.00 92.94 619 LYS A C 1
ATOM 4655 O O . LYS A 1 619 ? -49.860 1.565 50.818 1.00 92.94 619 LYS A O 1
ATOM 4660 N N . THR A 1 620 ? -50.803 -0.004 49.510 1.00 95.94 620 THR A N 1
ATOM 4661 C CA . THR A 1 620 ? -49.670 -0.940 49.509 1.00 95.94 620 THR A CA 1
ATOM 4662 C C . THR A 1 620 ? -48.643 -0.549 48.452 1.00 95.94 620 THR A C 1
ATOM 4664 O O . THR A 1 620 ? -48.992 -0.312 47.297 1.00 95.94 620 THR A O 1
ATOM 4667 N N . TYR A 1 621 ? -47.371 -0.527 48.843 1.00 97.69 621 TYR A N 1
ATOM 4668 C CA . TYR A 1 621 ? -46.234 -0.296 47.955 1.00 97.69 621 TYR A CA 1
ATOM 4669 C C . TYR A 1 621 ? -45.271 -1.479 48.017 1.00 97.69 621 TYR A C 1
ATOM 4671 O O . TYR A 1 621 ? -45.059 -2.058 49.085 1.00 97.69 621 TYR A O 1
ATOM 4679 N N . TYR A 1 622 ? -44.672 -1.805 46.876 1.00 98.38 622 TYR A N 1
ATOM 4680 C CA . TYR A 1 622 ? -43.746 -2.920 46.694 1.00 98.38 622 TYR A CA 1
ATOM 4681 C C . TYR A 1 622 ? -42.336 -2.391 46.457 1.00 98.38 622 TYR A C 1
ATOM 4683 O O . TYR A 1 622 ? -42.168 -1.393 45.757 1.00 98.38 622 TYR A O 1
ATOM 4691 N N . PHE A 1 623 ? -41.323 -3.061 47.003 1.00 98.56 623 PHE A N 1
ATOM 4692 C CA . PHE A 1 623 ? -39.933 -2.620 46.929 1.00 98.56 623 PHE A CA 1
ATOM 4693 C C . PHE A 1 623 ? -38.969 -3.763 46.613 1.00 98.56 623 PHE A C 1
ATOM 4695 O O . PHE A 1 623 ? -39.139 -4.881 47.101 1.00 98.56 623 PHE A O 1
ATOM 4702 N N . VAL A 1 624 ? -37.929 -3.434 45.846 1.00 98.31 624 VAL A N 1
ATOM 4703 C CA . VAL A 1 624 ? -36.726 -4.255 45.632 1.00 98.31 624 VAL A CA 1
ATOM 4704 C C . VAL A 1 624 ? -35.480 -3.390 45.793 1.00 98.31 624 VAL A C 1
ATOM 4706 O O . VAL A 1 624 ? -35.525 -2.169 45.607 1.00 98.31 624 VAL A O 1
ATOM 4709 N N . VAL A 1 625 ? -34.360 -4.022 46.134 1.00 98.56 625 VAL A N 1
ATOM 4710 C CA . VAL A 1 625 ? -33.061 -3.364 46.284 1.00 98.56 625 VAL A CA 1
ATOM 4711 C C . VAL A 1 625 ? -32.013 -4.082 45.443 1.00 98.56 625 VAL A C 1
ATOM 4713 O O . VAL A 1 625 ? -31.930 -5.310 45.456 1.00 98.56 625 VAL A O 1
ATOM 4716 N N . LYS A 1 626 ? -31.178 -3.304 44.748 1.00 98.56 626 LYS A N 1
ATOM 4717 C CA . LYS A 1 626 ? -29.946 -3.769 44.097 1.00 98.56 626 LYS A CA 1
ATOM 4718 C C . LYS A 1 626 ? -28.735 -3.248 44.851 1.00 98.56 626 LYS A C 1
ATOM 4720 O O . LYS A 1 626 ? -28.721 -2.088 45.257 1.00 98.56 626 LYS A O 1
ATOM 4725 N N . ALA A 1 627 ? -27.712 -4.078 45.004 1.00 98.00 627 ALA A N 1
ATOM 4726 C CA . ALA A 1 627 ? -26.373 -3.631 45.365 1.00 98.00 627 ALA A CA 1
ATOM 4727 C C . ALA A 1 627 ? -25.634 -3.159 44.105 1.00 98.00 627 ALA A C 1
ATOM 4729 O O . ALA A 1 627 ? -25.906 -3.641 43.008 1.00 98.00 627 ALA A O 1
ATOM 4730 N N . VAL A 1 628 ? -24.698 -2.224 44.255 1.00 96.81 628 VAL A N 1
ATOM 4731 C CA . VAL A 1 628 ? -23.949 -1.619 43.142 1.00 96.81 628 VAL A CA 1
ATOM 4732 C C . VAL A 1 628 ? -22.456 -1.631 43.454 1.00 96.81 628 VAL A C 1
ATOM 4734 O O . VAL A 1 628 ? -22.063 -1.327 44.579 1.00 96.81 628 VAL A O 1
ATOM 4737 N N . ASN A 1 629 ? -21.613 -1.938 42.469 1.00 93.19 629 ASN A N 1
ATOM 4738 C CA . ASN A 1 629 ? -20.173 -1.667 42.507 1.00 93.19 629 ASN A CA 1
ATOM 4739 C C . ASN A 1 629 ? -19.678 -1.080 41.174 1.00 93.19 629 ASN A C 1
ATOM 4741 O O . ASN A 1 629 ? -20.470 -0.745 40.297 1.00 93.19 629 ASN A O 1
ATOM 4745 N N . THR A 1 630 ? -18.361 -0.931 41.024 1.00 89.69 630 THR A N 1
ATOM 4746 C CA . THR A 1 630 ? -17.731 -0.373 39.815 1.00 89.69 630 THR A CA 1
ATOM 4747 C C . THR A 1 630 ? -17.969 -1.194 38.548 1.00 89.69 630 THR A C 1
ATOM 4749 O O . THR A 1 630 ? -17.835 -0.651 37.458 1.00 89.69 630 THR A O 1
ATOM 4752 N N . SER A 1 631 ? -18.324 -2.475 38.669 1.00 88.62 631 SER A N 1
ATOM 4753 C CA . SER A 1 631 ? -18.622 -3.355 37.535 1.00 88.62 631 SER A CA 1
ATOM 4754 C C . SER A 1 631 ? -20.121 -3.464 37.228 1.00 88.62 631 SER A C 1
ATOM 4756 O O . SER A 1 631 ? -20.473 -4.053 36.207 1.00 88.62 631 SER A O 1
ATOM 4758 N N . GLY A 1 632 ? -20.998 -2.881 38.058 1.00 91.88 632 GLY A N 1
ATOM 4759 C CA . GLY A 1 632 ? -22.430 -2.739 37.784 1.00 91.88 632 GLY A CA 1
ATOM 4760 C C . GLY A 1 632 ? -23.350 -3.062 38.965 1.00 91.88 632 GLY A C 1
ATOM 4761 O O . GLY A 1 632 ? -22.940 -3.084 40.128 1.00 91.88 632 GLY A O 1
ATOM 4762 N N . ASP A 1 633 ? -24.617 -3.310 38.635 1.00 95.38 633 ASP A N 1
ATOM 4763 C CA . ASP A 1 633 ? -25.684 -3.630 39.586 1.00 95.38 633 ASP A CA 1
ATOM 4764 C C . ASP A 1 633 ? -25.822 -5.150 39.785 1.00 95.38 633 ASP A C 1
ATOM 4766 O O . ASP A 1 633 ? -25.622 -5.936 38.858 1.00 95.38 633 ASP A O 1
ATOM 4770 N N . SER A 1 634 ? -26.228 -5.568 40.984 1.00 96.94 634 SER A N 1
ATOM 4771 C CA . SER A 1 634 ? -26.666 -6.937 41.261 1.00 96.94 634 SER A CA 1
ATOM 4772 C C . SER A 1 634 ? -28.011 -7.258 40.592 1.00 96.94 634 SER A C 1
ATOM 4774 O O . SER A 1 634 ? -28.732 -6.381 40.108 1.00 96.94 634 SER A O 1
ATOM 4776 N N . ASN A 1 635 ? -28.421 -8.525 40.676 1.00 96.31 635 ASN A N 1
ATOM 4777 C CA . ASN A 1 635 ? -29.835 -8.879 40.531 1.00 96.31 635 ASN A CA 1
ATOM 4778 C C . ASN A 1 635 ? -30.681 -8.218 41.638 1.00 96.31 635 ASN A C 1
ATOM 4780 O O . ASN A 1 635 ? -30.155 -7.825 42.686 1.00 96.31 635 ASN A O 1
ATOM 4784 N N . ASP A 1 636 ? -31.989 -8.119 41.406 1.00 96.38 636 ASP A N 1
ATOM 4785 C CA . ASP A 1 636 ? -32.965 -7.662 42.399 1.00 96.38 636 ASP A CA 1
ATOM 4786 C C . ASP A 1 636 ? -33.020 -8.590 43.623 1.00 96.38 636 ASP A C 1
ATOM 4788 O O . ASP A 1 636 ? -32.897 -9.812 43.502 1.00 96.38 636 ASP A O 1
ATOM 4792 N N . SER A 1 637 ? -33.220 -7.998 44.803 1.00 97.62 637 SER A N 1
ATOM 4793 C CA . SER A 1 637 ? -33.550 -8.709 46.044 1.00 97.62 637 SER A CA 1
ATOM 4794 C C . SER A 1 637 ? -34.880 -9.469 45.948 1.00 97.62 637 SER A C 1
ATOM 4796 O O . SER A 1 637 ? -35.630 -9.353 44.977 1.00 97.62 637 SER A O 1
ATOM 4798 N N . ASN A 1 638 ? -35.256 -10.171 47.023 1.00 93.94 638 ASN A N 1
ATOM 4799 C CA . ASN A 1 638 ? -36.665 -10.507 47.222 1.00 93.94 638 ASN A CA 1
ATOM 4800 C C . ASN A 1 638 ? -37.528 -9.230 47.188 1.00 93.94 638 ASN A C 1
ATOM 4802 O O . ASN A 1 638 ? -37.099 -8.179 47.672 1.00 93.94 638 ASN A O 1
ATOM 4806 N N . ILE A 1 639 ? -38.743 -9.332 46.648 1.00 97.56 639 ILE A N 1
ATOM 4807 C CA . ILE A 1 639 ? -39.746 -8.265 46.741 1.00 97.56 639 ILE A CA 1
ATOM 4808 C C . ILE A 1 639 ? -40.277 -8.239 48.179 1.00 97.56 639 ILE A C 1
ATOM 4810 O O . ILE A 1 639 ? -40.558 -9.289 48.762 1.00 97.56 639 ILE A O 1
ATOM 4814 N N . VAL A 1 640 ? -40.441 -7.044 48.740 1.00 98.00 640 VAL A N 1
ATOM 4815 C CA . VAL A 1 640 ? -41.223 -6.811 49.966 1.00 98.00 640 VAL A CA 1
ATOM 4816 C C . VAL A 1 640 ? -42.346 -5.826 49.702 1.00 98.00 640 VAL A C 1
ATOM 4818 O O . VAL A 1 640 ? -42.291 -5.057 48.744 1.00 98.00 640 VAL A O 1
ATOM 4821 N N . SER A 1 641 ? -43.346 -5.806 50.577 1.00 97.06 641 SER A N 1
ATOM 4822 C CA . SER A 1 641 ? -44.421 -4.820 50.530 1.00 97.06 641 SER A CA 1
ATOM 4823 C C . SER A 1 641 ? -44.855 -4.392 51.920 1.00 97.06 641 SER A C 1
ATOM 4825 O O . SER A 1 641 ? -44.879 -5.210 52.837 1.00 97.06 641 SER A O 1
ATOM 4827 N N . ALA A 1 642 ? -45.276 -3.139 52.047 1.00 94.75 642 ALA A N 1
ATOM 4828 C CA . ALA A 1 642 ? -46.012 -2.656 53.208 1.00 94.75 642 ALA A CA 1
ATOM 4829 C C . ALA A 1 642 ? -47.104 -1.677 52.758 1.00 94.75 642 ALA A C 1
ATOM 4831 O O . ALA A 1 642 ? -46.993 -1.038 51.709 1.00 94.75 642 ALA A O 1
ATOM 4832 N N . THR A 1 643 ? -48.164 -1.573 53.553 1.00 93.56 643 THR A N 1
ATOM 4833 C CA . THR A 1 643 ? -49.207 -0.555 53.397 1.00 93.56 643 THR A CA 1
ATOM 4834 C C . THR A 1 643 ? -48.837 0.625 54.278 1.00 93.56 643 THR A C 1
ATOM 4836 O O . THR A 1 643 ? -48.606 0.423 55.467 1.00 93.56 643 THR A O 1
ATOM 4839 N N . ALA A 1 644 ? -48.741 1.835 53.721 1.00 89.12 644 ALA A N 1
ATOM 4840 C CA . ALA A 1 644 ? -48.572 3.029 54.550 1.00 89.12 644 ALA A CA 1
ATOM 4841 C C . ALA A 1 644 ? -49.832 3.205 55.415 1.00 89.12 644 ALA A C 1
ATOM 4843 O O . ALA A 1 644 ? -50.945 3.019 54.923 1.00 89.12 644 ALA A O 1
ATOM 4844 N N . VAL A 1 645 ? -49.668 3.502 56.701 1.00 82.88 645 VAL A N 1
ATOM 4845 C CA . VAL A 1 645 ? -50.771 3.578 57.675 1.00 82.88 645 VAL A CA 1
ATOM 4846 C C . VAL A 1 645 ? -50.844 4.982 58.237 1.00 82.88 645 VAL A C 1
ATOM 4848 O O . VAL A 1 645 ? -49.803 5.612 58.404 1.00 82.88 645 VAL A O 1
ATOM 4851 N N . ASP A 1 646 ? -52.035 5.467 58.576 1.00 72.12 646 ASP A N 1
ATOM 4852 C CA . ASP A 1 646 ? -52.123 6.676 59.390 1.00 72.12 646 ASP A CA 1
ATOM 4853 C C . ASP A 1 646 ? -51.447 6.451 60.752 1.00 72.12 646 ASP A C 1
ATOM 4855 O O . ASP A 1 646 ? -51.373 5.339 61.280 1.00 72.12 646 ASP A O 1
ATOM 4859 N N . SER A 1 647 ? -50.907 7.524 61.329 1.00 66.25 647 SER A N 1
ATOM 4860 C CA . SER A 1 647 ? -50.695 7.542 62.777 1.00 66.25 647 SER A CA 1
ATOM 4861 C C . SER A 1 647 ? -51.966 8.050 63.443 1.00 66.25 647 SER A C 1
ATOM 4863 O O . SER A 1 647 ? -52.572 8.986 62.916 1.00 66.25 647 SER A O 1
ATOM 4865 N N . PRO A 1 648 ? -52.336 7.520 64.620 1.00 68.38 648 PRO A N 1
ATOM 4866 C CA . PRO A 1 648 ? -53.393 8.114 65.420 1.00 68.38 648 PRO A CA 1
ATOM 4867 C C . PRO A 1 648 ? -53.098 9.605 65.637 1.00 68.38 648 PRO A C 1
ATOM 4869 O O . PRO A 1 648 ? -51.991 9.973 66.039 1.00 68.38 648 PRO A O 1
ATOM 4872 N N . ASN A 1 649 ? -54.074 10.462 65.331 1.00 71.06 649 ASN A N 1
ATOM 4873 C CA . ASN A 1 649 ? -53.953 11.910 65.509 1.00 71.06 649 ASN A CA 1
ATOM 4874 C C . ASN A 1 649 ? -53.596 12.265 66.965 1.00 71.06 649 ASN A C 1
ATOM 4876 O O . ASN A 1 649 ? -53.963 11.549 67.894 1.00 71.06 649 ASN A O 1
ATOM 4880 N N . SER A 1 650 ? -52.922 13.392 67.201 1.00 80.00 650 SER A N 1
ATOM 4881 C CA . SER A 1 650 ? -52.671 13.843 68.578 1.00 80.00 650 SER A CA 1
ATOM 4882 C C . SER A 1 650 ? -53.994 14.007 69.349 1.00 80.00 650 SER A C 1
ATOM 4884 O O . SER A 1 650 ? -54.944 14.566 68.789 1.00 80.00 650 SER A O 1
ATOM 4886 N N . PRO A 1 651 ? -54.085 13.558 70.617 1.00 86.31 651 PRO A N 1
ATOM 4887 C CA . PRO A 1 651 ? -55.291 13.738 71.417 1.00 86.31 651 PRO A CA 1
ATOM 4888 C C . PRO A 1 651 ? -55.685 15.213 71.532 1.00 86.31 651 PRO A C 1
ATOM 4890 O O . PRO A 1 651 ? -54.845 16.093 71.720 1.00 86.31 651 PRO A O 1
ATOM 4893 N N . THR A 1 652 ? -56.984 15.488 71.439 1.00 90.38 652 THR A N 1
ATOM 4894 C CA . THR A 1 652 ? -57.539 16.846 71.545 1.00 90.38 652 THR A CA 1
ATOM 4895 C C . THR A 1 652 ? -58.459 16.964 72.755 1.00 90.38 652 THR A C 1
ATOM 4897 O O . THR A 1 652 ? -58.880 15.961 73.328 1.00 90.38 652 THR A O 1
ATOM 4900 N N . GLY A 1 653 ? -58.771 18.194 73.169 1.00 92.25 653 GLY A N 1
ATOM 4901 C CA . GLY A 1 653 ? -59.713 18.431 74.267 1.00 92.25 653 GLY A CA 1
ATOM 4902 C C . GLY A 1 653 ? -59.215 17.974 75.641 1.00 92.25 653 GLY A C 1
ATOM 4903 O O . GLY A 1 653 ? -60.043 17.686 76.500 1.00 92.25 653 GLY A O 1
ATOM 4904 N N . LEU A 1 654 ? -57.893 17.895 75.861 1.00 95.12 654 LEU A N 1
ATOM 4905 C CA . LEU A 1 654 ? -57.339 17.570 77.177 1.00 95.12 654 LEU A CA 1
ATOM 4906 C C . LEU A 1 654 ? -57.787 18.613 78.212 1.00 95.12 654 LEU A C 1
ATOM 4908 O O . LEU A 1 654 ? -57.416 19.784 78.150 1.00 95.12 654 LEU A O 1
ATOM 4912 N N . THR A 1 655 ? -58.557 18.153 79.188 1.00 94.62 655 THR A N 1
ATOM 4913 C CA . THR A 1 655 ? -59.003 18.904 80.361 1.00 94.62 655 THR A CA 1
ATOM 4914 C C . THR A 1 655 ? -58.410 18.285 81.619 1.00 94.62 655 THR A C 1
ATOM 4916 O O . THR A 1 655 ? -58.150 17.082 81.664 1.00 94.62 655 THR A O 1
ATOM 4919 N N . ALA A 1 656 ? -58.198 19.109 82.644 1.00 93.69 656 ALA A N 1
ATOM 4920 C CA . ALA A 1 656 ? -57.682 18.688 83.939 1.00 93.69 656 ALA A CA 1
ATOM 4921 C C . ALA A 1 656 ? -58.530 19.307 85.058 1.00 93.69 656 ALA A C 1
ATOM 4923 O O . ALA A 1 656 ? -58.547 20.526 85.223 1.00 93.69 656 ALA A O 1
ATOM 4924 N N . SER A 1 657 ? -59.228 18.472 85.827 1.00 92.19 657 SER A N 1
ATOM 4925 C CA . SER A 1 657 ? -60.042 18.886 86.975 1.00 92.19 657 SER A CA 1
ATOM 4926 C C . SER A 1 657 ? -59.389 18.430 88.278 1.00 92.19 657 SER A C 1
ATOM 4928 O O . SER A 1 657 ? -59.182 17.235 88.497 1.00 92.19 657 SER A O 1
ATOM 4930 N N . ALA A 1 658 ? -59.044 19.387 89.140 1.00 89.25 658 ALA A N 1
ATOM 4931 C CA . ALA A 1 658 ? -58.413 19.119 90.427 1.00 89.25 658 ALA A CA 1
ATOM 4932 C C . ALA A 1 658 ? -59.443 18.748 91.504 1.00 89.25 658 ALA A C 1
ATOM 4934 O O . ALA A 1 658 ? -60.457 19.423 91.670 1.00 89.25 658 ALA A O 1
ATOM 4935 N N . GLU A 1 659 ? -59.129 17.716 92.280 1.00 85.62 659 GLU A N 1
ATOM 4936 C CA . GLU A 1 659 ? -59.910 17.241 93.422 1.00 85.62 659 GLU A CA 1
ATOM 4937 C C . GLU A 1 659 ? -59.019 17.136 94.677 1.00 85.62 659 GLU A C 1
ATOM 4939 O O . GLU A 1 659 ? -57.869 17.588 94.701 1.00 85.62 659 GLU A O 1
ATOM 4944 N N . ASN A 1 660 ? -59.529 16.557 95.769 1.00 84.31 660 ASN A N 1
ATOM 4945 C CA . ASN A 1 660 ? -58.800 16.472 97.035 1.00 84.31 660 ASN A CA 1
ATOM 4946 C C . ASN A 1 660 ? -57.653 15.437 96.991 1.00 84.31 660 ASN A C 1
ATOM 4948 O O . ASN A 1 660 ? -57.801 14.314 97.462 1.00 84.31 660 ASN A O 1
ATOM 4952 N N . GLY A 1 661 ? -56.496 15.847 96.459 1.00 82.44 661 GLY A N 1
ATOM 4953 C CA . GLY A 1 661 ? -55.261 15.046 96.392 1.00 82.44 661 GLY A CA 1
ATOM 4954 C C . GLY A 1 661 ? -54.994 14.365 95.043 1.00 82.44 661 GLY A C 1
ATOM 4955 O O . GLY A 1 661 ? -54.001 13.648 94.909 1.00 82.44 661 GLY A O 1
ATOM 4956 N N . GLN A 1 662 ? -55.847 14.604 94.043 1.00 91.06 662 GLN A N 1
ATOM 4957 C CA . GLN A 1 662 ? -55.743 14.028 92.701 1.00 91.06 662 GLN A CA 1
ATOM 4958 C C . GLN A 1 662 ? -56.179 15.026 91.620 1.00 91.06 662 GLN A C 1
ATOM 4960 O O . GLN A 1 662 ? -56.848 16.017 91.912 1.00 91.06 662 GLN A O 1
ATOM 4965 N N . VAL A 1 663 ? -55.807 14.758 90.370 1.00 95.25 663 VAL A N 1
ATOM 4966 C CA . VAL A 1 663 ? -56.301 15.469 89.181 1.00 95.25 663 VAL A CA 1
ATOM 4967 C C . VAL A 1 663 ? -56.872 14.441 88.215 1.00 95.25 663 VAL A C 1
ATOM 4969 O O . VAL A 1 663 ? -56.178 13.498 87.840 1.00 95.25 663 VAL A O 1
ATOM 4972 N N . ILE A 1 664 ? -58.122 14.626 87.798 1.00 94.56 664 ILE A N 1
ATOM 4973 C CA . ILE A 1 664 ? -58.739 13.816 86.747 1.00 94.56 664 ILE A CA 1
ATOM 4974 C C . ILE A 1 664 ? -58.463 14.494 85.404 1.00 94.56 664 ILE A C 1
ATOM 4976 O O . ILE A 1 664 ? -58.759 15.674 85.217 1.00 94.56 664 ILE A O 1
ATOM 4980 N N . LEU A 1 665 ? -57.875 13.740 84.482 1.00 96.44 665 LEU A N 1
ATOM 4981 C CA . LEU A 1 665 ? -57.643 14.127 83.098 1.00 96.44 665 LEU A CA 1
ATOM 4982 C C . LEU A 1 665 ? -58.715 13.492 82.214 1.00 96.44 665 LEU A C 1
ATOM 4984 O O . LEU A 1 665 ? -59.000 12.307 82.380 1.00 96.44 665 LEU A O 1
ATOM 4988 N N . ASN A 1 666 ? -59.259 14.241 81.256 1.00 95.75 666 ASN A N 1
ATOM 4989 C CA . ASN A 1 666 ? -60.151 13.719 80.213 1.00 95.75 666 ASN A CA 1
ATOM 4990 C C . ASN A 1 666 ? -59.755 14.312 78.858 1.00 95.75 666 ASN A C 1
ATOM 4992 O O . ASN A 1 666 ? -59.448 15.501 78.792 1.00 95.75 666 ASN A O 1
ATOM 4996 N N . TRP A 1 667 ? -59.779 13.513 77.793 1.00 95.94 667 TRP A N 1
ATOM 4997 C CA . TRP A 1 667 ? -59.486 13.939 76.418 1.00 95.94 667 TRP A CA 1
ATOM 4998 C C . TRP A 1 667 ? -60.409 13.240 75.410 1.00 95.94 667 TRP A C 1
ATOM 5000 O O . TRP A 1 667 ? -61.139 12.309 75.749 1.00 95.94 667 TRP A O 1
ATOM 5010 N N . ASN A 1 668 ? -60.395 13.691 74.157 1.00 92.50 668 ASN A N 1
ATOM 5011 C CA . ASN A 1 668 ? -61.169 13.082 73.078 1.00 92.50 668 ASN A CA 1
ATOM 5012 C C . ASN A 1 668 ? -60.537 11.763 72.613 1.00 92.50 668 ASN A C 1
ATOM 5014 O O . ASN A 1 668 ? -59.316 11.666 72.479 1.00 92.50 668 ASN A O 1
ATOM 5018 N N . ALA A 1 669 ? -61.373 10.772 72.291 1.00 88.75 669 ALA A N 1
ATOM 5019 C CA . ALA A 1 669 ? -60.922 9.542 71.647 1.00 88.75 669 ALA A CA 1
ATOM 5020 C C . ALA A 1 669 ? -60.261 9.832 70.290 1.00 88.75 669 ALA A C 1
ATOM 5022 O O . ALA A 1 669 ? -60.803 10.565 69.463 1.00 88.75 669 ALA A O 1
ATOM 5023 N N . VAL A 1 670 ? -59.112 9.207 70.054 1.00 85.75 670 VAL A N 1
ATOM 5024 C CA . VAL A 1 670 ? -58.398 9.226 68.779 1.00 85.75 670 VAL A CA 1
ATOM 5025 C C . VAL A 1 670 ? -58.697 7.926 68.033 1.00 85.75 670 VAL A C 1
ATOM 5027 O O . VAL A 1 670 ? -58.540 6.837 68.586 1.00 85.75 670 VAL A O 1
ATOM 5030 N N . ALA A 1 671 ? -59.119 8.032 66.771 1.00 77.19 671 ALA A N 1
ATOM 5031 C CA . ALA A 1 671 ? -59.320 6.869 65.910 1.00 77.19 671 ALA A CA 1
ATOM 5032 C C . ALA A 1 671 ? -58.013 6.069 65.748 1.00 77.19 671 ALA A C 1
ATOM 5034 O O . ALA A 1 671 ? -56.936 6.650 65.639 1.00 77.19 671 ALA A O 1
ATOM 5035 N N . GLU A 1 672 ? -58.122 4.739 65.755 1.00 72.62 672 GLU A N 1
ATOM 5036 C CA . GLU A 1 672 ? -57.002 3.787 65.619 1.00 72.62 672 GLU A CA 1
ATOM 5037 C C . GLU A 1 672 ? -55.943 3.824 66.748 1.00 72.62 672 GLU A C 1
ATOM 5039 O O . GLU A 1 672 ? -55.006 3.025 66.745 1.00 72.62 672 GLU A O 1
ATOM 5044 N N . ALA A 1 673 ? -56.106 4.668 67.775 1.00 81.19 673 ALA A N 1
ATOM 5045 C CA . ALA A 1 673 ? -55.248 4.642 68.957 1.00 81.19 673 ALA A CA 1
ATOM 5046 C C . ALA A 1 673 ? -55.513 3.391 69.812 1.00 81.19 673 ALA A C 1
ATOM 5048 O O . ALA A 1 673 ? -56.589 3.221 70.381 1.00 81.19 673 ALA A O 1
ATOM 5049 N N . THR A 1 674 ? -54.496 2.540 69.969 1.00 82.75 674 THR A N 1
ATOM 5050 C CA . THR A 1 674 ? -54.542 1.360 70.855 1.00 82.75 674 THR A CA 1
ATOM 5051 C C . THR A 1 674 ? -54.231 1.684 72.322 1.00 82.75 674 THR A C 1
ATOM 5053 O O . THR A 1 674 ? -54.369 0.822 73.188 1.00 82.75 674 THR A O 1
ATOM 5056 N N . GLY A 1 675 ? -53.829 2.924 72.617 1.00 87.12 675 GLY A N 1
ATOM 5057 C CA . GLY A 1 675 ? -53.637 3.451 73.967 1.00 87.12 675 GLY A CA 1
ATOM 5058 C C . GLY A 1 675 ? -52.824 4.749 73.990 1.00 87.12 675 GLY A C 1
ATOM 5059 O O . GLY A 1 675 ? -52.083 5.053 73.056 1.00 87.12 675 GLY A O 1
ATOM 5060 N N . TYR A 1 676 ? -52.948 5.501 75.080 1.00 90.81 676 TYR A N 1
ATOM 5061 C CA . TYR A 1 676 ? -52.330 6.813 75.294 1.00 90.81 676 TYR A CA 1
ATOM 5062 C C . TYR A 1 676 ? -51.114 6.734 76.235 1.00 90.81 676 TYR A C 1
ATOM 5064 O O . TYR A 1 676 ? -50.918 5.740 76.949 1.00 90.81 676 TYR A O 1
ATOM 5072 N N . LYS A 1 677 ? -50.285 7.785 76.260 1.00 94.12 677 LYS A N 1
ATOM 5073 C CA . LYS A 1 677 ? -49.151 7.916 77.190 1.00 94.12 677 LYS A CA 1
ATOM 5074 C C . LYS A 1 677 ? -49.285 9.221 77.961 1.00 94.12 677 LYS A C 1
ATOM 5076 O O . LYS A 1 677 ? -49.131 10.290 77.393 1.00 94.12 677 LYS A O 1
ATOM 5081 N N . ILE A 1 678 ? -49.540 9.136 79.261 1.00 95.06 678 ILE A N 1
ATOM 5082 C CA . ILE A 1 678 ? -49.758 10.320 80.092 1.00 95.06 678 ILE A CA 1
ATOM 5083 C C . ILE A 1 678 ? -48.413 10.764 80.669 1.00 95.06 678 ILE A C 1
ATOM 5085 O O . ILE A 1 678 ? -47.701 9.962 81.281 1.00 95.06 678 ILE A O 1
ATOM 5089 N N . TYR A 1 679 ? -48.091 12.050 80.534 1.00 95.19 679 TYR A N 1
ATOM 5090 C CA . TYR A 1 679 ? -46.907 12.672 81.122 1.00 95.19 679 TYR A CA 1
ATOM 5091 C C . TYR A 1 679 ? -47.278 13.857 82.028 1.00 95.19 679 TYR A C 1
ATOM 5093 O O . TYR A 1 679 ? -48.299 14.516 81.835 1.00 95.19 679 TYR A O 1
ATOM 5101 N N . ARG A 1 680 ? -46.423 14.148 83.016 1.00 95.12 680 ARG A N 1
ATOM 5102 C CA . ARG A 1 680 ? -46.604 15.183 84.047 1.00 95.12 680 ARG A CA 1
ATOM 5103 C C . ARG A 1 680 ? -45.322 15.987 84.277 1.00 95.12 680 ARG A C 1
ATOM 5105 O O . ARG A 1 680 ? -44.236 15.409 84.330 1.00 95.12 680 ARG A O 1
ATOM 5112 N N . SER A 1 681 ? -45.454 17.289 84.509 1.00 94.62 681 SER A N 1
ATOM 5113 C CA . SER A 1 681 ? -44.391 18.179 84.995 1.00 94.62 681 SER A CA 1
ATOM 5114 C C . SER A 1 681 ? -44.887 19.060 86.151 1.00 94.62 681 SER A C 1
ATOM 5116 O O . SER A 1 681 ? -46.084 19.321 86.247 1.00 94.62 681 SER A O 1
ATOM 5118 N N . GLU A 1 682 ? -43.984 19.531 87.016 1.00 93.94 682 GLU A N 1
ATOM 5119 C CA . GLU A 1 682 ? -44.245 20.664 87.934 1.00 93.94 682 GLU A CA 1
ATOM 5120 C C . GLU A 1 682 ? -43.897 22.023 87.280 1.00 93.94 682 GLU A C 1
ATOM 5122 O O . GLU A 1 682 ? -44.128 23.074 87.873 1.00 93.94 682 GLU A O 1
ATOM 5127 N N . ILE A 1 683 ? -43.357 22.015 86.053 1.00 91.75 683 ILE A N 1
ATOM 5128 C CA . ILE A 1 683 ? -42.921 23.200 85.304 1.00 91.75 683 ILE A CA 1
ATOM 5129 C C . ILE A 1 683 ? -43.758 23.323 84.022 1.00 91.75 683 ILE A C 1
ATOM 5131 O O . ILE A 1 683 ? -43.912 22.364 83.262 1.00 91.75 683 ILE A O 1
ATOM 5135 N N . SER A 1 684 ? -44.295 24.518 83.763 1.00 90.81 684 SER A N 1
ATOM 5136 C CA . SER A 1 684 ? -45.026 24.803 82.522 1.00 90.81 684 SER A CA 1
ATOM 5137 C C . SER A 1 684 ? -44.091 24.722 81.313 1.00 90.81 684 SER A C 1
ATOM 5139 O O . SER A 1 684 ? -43.027 25.336 81.314 1.00 90.81 684 SER A O 1
ATOM 5141 N N . GLY A 1 685 ? -44.475 23.948 80.294 1.00 87.81 685 GLY A N 1
ATOM 5142 C CA . GLY A 1 685 ? -43.628 23.643 79.133 1.00 87.81 685 GLY A CA 1
ATOM 5143 C C . GLY A 1 685 ? -42.671 22.456 79.325 1.00 87.81 685 GLY A C 1
ATOM 5144 O O . GLY A 1 685 ? -42.038 22.034 78.359 1.00 87.81 685 GLY A O 1
ATOM 5145 N N . GLY A 1 686 ? -42.605 21.862 80.522 1.00 89.69 686 GLY A N 1
ATOM 5146 C CA . GLY A 1 686 ? -41.771 20.694 80.819 1.00 89.69 686 GLY A CA 1
ATOM 5147 C C . GLY A 1 686 ? -40.430 21.030 81.497 1.00 89.69 686 GLY A C 1
ATOM 5148 O O . GLY A 1 686 ? -40.238 22.153 81.955 1.00 89.69 686 GLY A O 1
ATOM 5149 N N . PRO A 1 687 ? -39.494 20.063 81.603 1.00 87.69 687 PRO A N 1
ATOM 5150 C CA . PRO A 1 687 ? -39.549 18.711 81.041 1.00 87.69 687 PRO A CA 1
ATOM 5151 C C . PRO A 1 687 ? -40.642 17.848 81.684 1.00 87.69 687 PRO A C 1
ATOM 5153 O O . PRO A 1 687 ? -40.944 17.977 82.872 1.00 87.69 687 PRO A O 1
ATOM 5156 N N . TYR A 1 688 ? -41.249 16.969 80.887 1.00 94.25 688 TYR A N 1
ATOM 5157 C CA . TYR A 1 688 ? -42.324 16.083 81.330 1.00 94.25 688 TYR A CA 1
ATOM 5158 C C . TYR A 1 688 ? -41.799 14.681 81.657 1.00 94.25 688 TYR A C 1
ATOM 5160 O O . TYR A 1 688 ? -40.984 14.114 80.934 1.00 94.25 688 TYR A O 1
ATOM 5168 N N . THR A 1 689 ? -42.317 14.101 82.737 1.00 93.56 689 THR A N 1
ATOM 5169 C CA . THR A 1 689 ? -42.060 12.718 83.166 1.00 93.56 689 THR A CA 1
ATOM 5170 C C . THR A 1 689 ? -43.246 11.836 82.797 1.00 93.56 689 THR A C 1
ATOM 5172 O O . THR A 1 689 ? -44.388 12.214 83.050 1.00 93.56 689 THR A O 1
ATOM 5175 N N . GLN A 1 690 ? -43.008 10.676 82.183 1.00 95.31 690 GLN A N 1
ATOM 5176 C CA . GLN A 1 690 ? -44.086 9.743 81.843 1.00 95.31 690 GLN A CA 1
ATOM 5177 C C . GLN A 1 690 ? -44.635 9.110 83.126 1.00 95.31 690 GLN A C 1
ATOM 5179 O O . GLN A 1 690 ? -43.868 8.555 83.909 1.00 95.31 690 GLN A O 1
ATOM 5184 N N . ILE A 1 691 ? -45.950 9.184 83.331 1.00 94.00 691 ILE A N 1
ATOM 5185 C CA . ILE A 1 691 ? -46.638 8.603 84.495 1.00 94.00 691 ILE A CA 1
ATOM 5186 C C . ILE A 1 691 ? -47.548 7.422 84.133 1.00 94.00 691 ILE A C 1
ATOM 5188 O O . ILE A 1 691 ? -47.933 6.674 85.023 1.00 94.00 691 ILE A O 1
ATOM 5192 N N . SER A 1 692 ? -47.864 7.220 82.849 1.00 90.94 692 SER A N 1
ATOM 5193 C CA . SER A 1 692 ? -48.584 6.038 82.352 1.00 90.94 692 SER A CA 1
ATOM 5194 C C . SER A 1 692 ? -48.264 5.770 80.875 1.00 90.94 692 SER A C 1
ATOM 5196 O O . SER A 1 692 ? -47.904 6.692 80.140 1.00 90.94 692 SER A O 1
ATOM 5198 N N . ALA A 1 693 ? -48.386 4.516 80.432 1.00 88.38 693 ALA A N 1
ATOM 5199 C CA . ALA A 1 693 ? -48.158 4.094 79.050 1.00 88.38 693 ALA A CA 1
ATOM 5200 C C . ALA A 1 693 ? -49.137 2.996 78.626 1.00 88.38 693 ALA A C 1
ATOM 5202 O O . ALA A 1 693 ? -49.414 2.087 79.404 1.00 88.38 693 ALA A O 1
ATOM 5203 N N . GLY A 1 694 ? -49.616 3.058 77.379 1.00 82.62 694 GLY A N 1
ATOM 5204 C CA . GLY A 1 694 ? -50.562 2.073 76.840 1.00 82.62 694 GLY A CA 1
ATOM 5205 C C . GLY A 1 694 ? -51.947 2.161 77.485 1.00 82.62 694 GLY A C 1
ATOM 5206 O O . GLY A 1 694 ? -52.659 1.166 77.568 1.00 82.62 694 GLY A O 1
ATOM 5207 N N . TRP A 1 695 ? -52.322 3.339 77.986 1.00 89.69 695 TRP A N 1
ATOM 5208 C CA . TRP A 1 695 ? -53.584 3.538 78.687 1.00 89.69 695 TRP A CA 1
ATOM 5209 C C . TRP A 1 695 ? -54.747 3.542 77.691 1.00 89.69 695 TRP A C 1
ATOM 5211 O O . TRP A 1 695 ? -54.838 4.446 76.870 1.00 89.69 695 TRP A O 1
ATOM 5221 N N . ALA A 1 696 ? -55.621 2.536 77.725 1.00 88.44 696 ALA A N 1
ATOM 5222 C CA . ALA A 1 696 ? -56.640 2.340 76.685 1.00 88.44 696 ALA A CA 1
ATOM 5223 C C . ALA A 1 696 ? -57.864 3.278 76.783 1.00 88.44 696 ALA A C 1
ATOM 5225 O O . ALA A 1 696 ? -58.622 3.398 75.824 1.00 88.44 696 ALA A O 1
ATOM 5226 N N . LEU A 1 697 ? -58.085 3.926 77.932 1.00 91.94 697 LEU A N 1
ATOM 5227 C CA . LEU A 1 697 ? -59.245 4.794 78.172 1.00 91.94 697 LEU A CA 1
ATOM 5228 C C . LEU A 1 697 ? -58.928 6.263 77.863 1.00 91.94 697 LEU A C 1
ATOM 5230 O O . LEU A 1 697 ? -57.771 6.666 77.841 1.00 91.94 697 LEU A O 1
ATOM 5234 N N . THR A 1 698 ? -59.964 7.082 77.685 1.00 93.19 698 THR A N 1
ATOM 5235 C CA . THR A 1 698 ? -59.851 8.527 77.403 1.00 93.19 698 THR A CA 1
ATOM 5236 C C . THR A 1 698 ? -59.919 9.417 78.651 1.00 93.19 698 THR A C 1
ATOM 5238 O O . THR A 1 698 ? -60.108 10.631 78.555 1.00 93.19 698 THR A O 1
ATOM 5241 N N . SER A 1 699 ? -59.783 8.818 79.835 1.00 92.62 699 SER A N 1
ATOM 5242 C CA . SER A 1 699 ? -59.680 9.520 81.113 1.00 92.62 699 SER A CA 1
ATOM 5243 C C . SER A 1 699 ? -58.662 8.849 82.034 1.00 92.62 699 SER A C 1
ATOM 5245 O O . SER A 1 699 ? -58.493 7.631 81.994 1.00 92.62 699 SER A O 1
ATOM 5247 N N . TYR A 1 700 ? -57.956 9.631 82.853 1.00 95.56 700 TYR A N 1
ATOM 5248 C CA . TYR A 1 700 ? -56.904 9.143 83.752 1.00 95.56 700 TYR A CA 1
ATOM 5249 C C . TYR A 1 700 ? -56.869 9.935 85.060 1.00 95.56 700 TYR A C 1
ATOM 5251 O O . TYR A 1 700 ? -56.888 11.164 85.045 1.00 95.56 700 TYR A O 1
ATOM 5259 N N . VAL A 1 701 ? -56.769 9.242 86.196 1.00 94.00 701 VAL A N 1
ATOM 5260 C CA . VAL A 1 701 ? -56.687 9.871 87.522 1.00 94.00 701 VAL A CA 1
ATOM 5261 C C . VAL A 1 701 ? -55.225 9.947 87.962 1.00 94.00 701 VAL A C 1
ATOM 5263 O O . VAL A 1 701 ? -54.616 8.948 88.340 1.00 94.00 701 VAL A O 1
ATOM 5266 N N . ALA A 1 702 ? -54.650 11.147 87.922 1.00 92.00 702 ALA A N 1
ATOM 5267 C CA . ALA A 1 702 ? -53.308 11.416 88.415 1.00 92.00 702 ALA A CA 1
ATOM 5268 C C . ALA A 1 702 ? -53.327 11.603 89.940 1.00 92.00 702 ALA A C 1
ATOM 5270 O O . ALA A 1 702 ? -53.825 12.605 90.454 1.00 92.00 702 ALA A O 1
ATOM 5271 N N . THR A 1 703 ? -52.762 10.636 90.662 1.00 90.25 703 THR A N 1
ATOM 5272 C CA . THR A 1 703 ? -52.648 10.624 92.129 1.00 90.25 703 THR A CA 1
ATOM 5273 C C . THR A 1 703 ? -51.222 10.964 92.589 1.00 90.25 703 THR A C 1
ATOM 5275 O O . THR A 1 703 ? -50.326 11.211 91.776 1.00 90.25 703 THR A O 1
ATOM 5278 N N . GLY A 1 704 ? -50.996 11.030 93.908 1.00 86.62 704 GLY A N 1
ATOM 5279 C CA . GLY A 1 704 ? -49.676 11.338 94.475 1.00 86.62 704 GLY A CA 1
ATOM 5280 C C . GLY A 1 704 ? -49.230 12.784 94.225 1.00 86.62 704 GLY A C 1
ATOM 5281 O O . GLY A 1 704 ? -48.052 13.033 93.965 1.00 86.62 704 GLY A O 1
ATOM 5282 N N . LEU A 1 705 ? -50.176 13.727 94.251 1.00 89.31 705 LEU A N 1
ATOM 5283 C CA . LEU A 1 705 ? -49.951 15.155 94.011 1.00 89.31 705 LEU A CA 1
ATOM 5284 C C . LEU A 1 705 ? -49.943 15.931 95.336 1.00 89.31 705 LEU A C 1
ATOM 5286 O O . LEU A 1 705 ? -50.752 15.665 96.226 1.00 89.31 705 LEU A O 1
ATOM 5290 N N . THR A 1 706 ? -49.058 16.921 95.479 1.00 89.00 706 THR A N 1
ATOM 5291 C CA . THR A 1 706 ? -49.050 17.787 96.669 1.00 89.00 706 THR A CA 1
ATOM 5292 C C . THR A 1 706 ? -50.140 18.856 96.565 1.00 89.00 706 THR A C 1
ATOM 5294 O O . THR A 1 706 ? -50.178 19.623 95.603 1.00 89.00 706 THR A O 1
ATOM 5297 N N . LYS A 1 707 ? -51.017 18.950 97.574 1.00 86.62 707 LYS A N 1
ATOM 5298 C CA . LYS A 1 707 ? -52.085 19.962 97.625 1.00 86.62 707 LYS A CA 1
ATOM 5299 C C . LYS A 1 707 ? -51.493 21.377 97.567 1.00 86.62 707 LYS A C 1
ATOM 5301 O O . LYS A 1 707 ? -50.601 21.703 98.342 1.00 86.62 707 LYS A O 1
ATOM 5306 N N . GLY A 1 708 ? -52.003 22.205 96.655 1.00 85.06 708 GLY A N 1
ATOM 5307 C CA . GLY A 1 708 ? -51.533 23.580 96.439 1.00 85.06 708 GLY A CA 1
ATOM 5308 C C . GLY A 1 708 ? -50.365 23.735 95.455 1.00 85.06 708 GLY A C 1
ATOM 5309 O O . GLY A 1 708 ? -50.011 24.868 95.147 1.00 85.06 708 GLY A O 1
ATOM 5310 N N . LYS A 1 709 ? -49.789 22.644 94.924 1.00 89.88 709 LYS A N 1
ATOM 5311 C CA . LYS A 1 709 ? -48.849 22.712 93.792 1.00 89.88 709 LYS A CA 1
ATOM 5312 C C . LYS A 1 709 ? -49.575 22.666 92.445 1.00 89.88 709 LYS A C 1
ATOM 5314 O O . LYS A 1 709 ? -50.544 21.926 92.280 1.00 89.88 709 LYS A O 1
ATOM 5319 N N . THR A 1 710 ? -49.044 23.396 91.468 1.00 91.81 710 THR A N 1
ATOM 5320 C CA . THR A 1 710 ? -49.454 23.309 90.059 1.00 91.81 710 THR A CA 1
ATOM 5321 C C . THR A 1 710 ? -48.749 22.142 89.371 1.00 91.81 710 THR A C 1
ATOM 5323 O O . THR A 1 710 ? -47.546 21.954 89.540 1.00 91.81 710 THR A O 1
ATOM 5326 N N . TYR A 1 711 ? -49.491 21.393 88.556 1.00 92.88 711 TYR A N 1
ATOM 5327 C CA . TYR A 1 711 ? -48.966 20.334 87.696 1.00 92.88 711 TYR A CA 1
ATOM 5328 C C . TYR A 1 711 ? -49.450 20.548 86.261 1.00 92.88 711 TYR A C 1
ATOM 5330 O O . TYR A 1 711 ? -50.616 20.873 86.036 1.00 92.88 711 TYR A O 1
ATOM 5338 N N . CYS A 1 712 ? -48.565 20.336 85.292 1.00 94.44 712 CYS A N 1
ATOM 5339 C CA . CYS A 1 712 ? -48.869 20.383 83.866 1.00 94.44 712 CYS A CA 1
ATOM 5340 C C . CYS A 1 712 ? -48.892 18.959 83.303 1.00 94.44 712 CYS A C 1
ATOM 5342 O O . CYS A 1 712 ? -48.013 18.158 83.627 1.00 94.44 712 CYS A O 1
ATOM 5344 N N . PHE A 1 713 ? -49.855 18.656 82.434 1.00 94.88 713 PHE A N 1
ATOM 5345 C CA . PHE A 1 713 ? -50.048 17.324 81.855 1.00 94.88 713 PHE A CA 1
ATOM 5346 C C . PHE A 1 713 ? -50.097 17.380 80.326 1.00 94.88 713 PHE A C 1
ATOM 5348 O O . PHE A 1 713 ? -50.569 18.366 79.764 1.00 94.88 713 PHE A O 1
ATOM 5355 N N . VAL A 1 714 ? -49.626 16.315 79.677 1.00 94.00 714 VAL A N 1
ATOM 5356 C CA . VAL A 1 714 ? -49.797 16.036 78.238 1.00 94.00 714 VAL A CA 1
ATOM 5357 C C . VAL A 1 714 ? -50.115 14.546 78.055 1.00 94.00 714 VAL A C 1
ATOM 5359 O O . VAL A 1 714 ? -49.767 13.743 78.929 1.00 94.00 714 VAL A O 1
ATOM 5362 N N . VAL A 1 715 ? -50.800 14.183 76.966 1.00 89.62 715 VAL A N 1
ATOM 5363 C CA . VAL A 1 715 ? -51.332 12.830 76.698 1.00 89.62 715 VAL A CA 1
ATOM 5364 C C . VAL A 1 715 ? -51.172 12.414 75.236 1.00 89.62 715 VAL A C 1
ATOM 5366 O O . VAL A 1 715 ? -51.124 13.340 74.394 1.00 89.62 715 VAL A O 1
#

Radius of gyration: 52.72 Å; chains: 1; bounding box: 106×73×170 Å

Secondary structure (DSSP, 8-state):
------------------------------------------PPPPPTT-TT-TTHHHHHHHHHTTS----TTS---TTSB-BHHHHHHHHHHHHT---------TT--TTSTTHHHHHHHHHTT-----TTS---TTSBPBHHHHHHHHHHHTTPPPPTTHHHHHTTSTTGGG--TTHHHHHHHHHTTSS---TTS---TTSBPBHHHHHHHHHHHHHTTTTS---SPPPPPPP-------------------PPP-BPTT-SEEE---TT-EEEEEEBSSSEEEEEEEEETTPPPPPHHHHHTTB-TTS-B-SEEEEEE-TTPEEEEEE--PPTT--EEEEEEEEETT--B-SSPEEEEE--PPP-EEEEEE-SSSSEEEEEESSPBPGGGTT---EEEEETTEEEPEEEEEE-SS-TTEEEEEESSPPPTT--EEEEE-SSS-BBTTSPBPPPEEEEEEB--PPPPPPPP---EEEEETTEEEEE----TT-SEEEEEEESSTT---EEEEEESSSEEEEESPPTT--EEEEEEEEETTEEPPPPPPEEE---PPPPPP---EEEEETTEEEEE-PPPTT-SEEEEEEESSTT---EEEEEESSSEEEE-SPPTT-EEEEEEEEEETTEEPPP---EEEE--PPPPPP---EEEE-SS-EEEE-PPPTT-S-EEEEEESSTT-PPEEEEEEE-SSEEEE-SPPTT---EEE-